Protein AF-0000000085161394 (afdb_homodimer)

Secondary structure (DSSP, 8-state):
-GGGGS-EEEEETTTTEEEEE-GGGGGS------PPP--PPPPS--TT-SSSTTPBPTTSPBPP--SS-EEEE-TT-S--TT----EEEETTTTEEEEE--EEEEEEE--S-TT--GGGS-HHHHHHHHHHHHHHHHHHHTSTT--EEEEEEEESGGGT----S-EEEEEEESS--HHHHHHHHHHHHHHHHHSS-HHHHHHHHHHHH-SSEEEE-SSEEEE--TT--STT-EEEEESS--SSGGG--HHHHHHHHHHHHHHHHHHHHHTTS---EEEEEE---S-SS--HHHHHH---EEEEE--B-SSSS-B----THHHHT--EESS-HHHHHHHHHTS-SS-HHHH--/-GGGGS-EEEEETTTTEEEEE-GGGGGS------PPP--PPPPS--TT-SSSTTPBPTTSPBPP--SS-EEEE-TT-S--TT----EEEETTTTEEEEE--EEEEEEE--S-TT--GGGS-HHHHHHHHHHHHHHHHHHHTSTT--EEEEEEEESGGGT----S-EEEEEEESS--HHHHHHHHHHHHHHHHHSS-HHHHHHHHHHHH-SSEEEE-SSEEEE--TT--STT-EEEEESS--SSGGG--HHHHHHHHHHHHHHHHHHHHHTTS---EEEEEE---S-SS--HHHHHH---EEEEE--B-SSSS-B----THHHHT--EESS-HHHHHHHHHTS-SS-HHHH--

Nearest PDB structures (foldseek):
  1hxq-assembly1_A  TM=9.752E-01  e=5.718E-47  Escherichia coli
  1hxp-assembly1_A  TM=9.698E-01  e=3.397E-47  Escherichia coli
  1guq-assembly1_B  TM=9.577E-01  e=2.574E-46  Escherichia coli
  1hxp-assembly1_B  TM=9.775E-01  e=2.320E-45  Escherichia coli
  5in3-assembly1_A  TM=9.687E-01  e=1.950E-45  Homo sapiens

Sequence (704 aa):
MHLADYPQRRFNPLAGEWVLVSPHRTKRPWQGQVEKPNLDKLPEYDETCYLCPGNERAGGVKNPAYEGVYTFPNDFAALLHDAPEESMNEGKGLFQAVTERGRCEVLCFSPRHDLTLPRMDISSIKAVIRVWQEKYITLGSDPLISYVQIFENRGSIMGCSNPHPHGQIWANEHVPDLPAKEDSRQRSYRKGHGTCLLCDYVQEELARNERIIFQNDSFAALVPFWAVWPYEVMILPKRHFASIDQMTDQEVTDFADALKRMGTRFDNLFLTSFPYSMGFHQKPTKPVEDPEADAAWHFHVHYFPPLLRSATVRKFMVGFELLAMPQRDITPESAAERLRSLSELHYMEQQSMHLADYPQRRFNPLAGEWVLVSPHRTKRPWQGQVEKPNLDKLPEYDETCYLCPGNERAGGVKNPAYEGVYTFPNDFAALLHDAPEESMNEGKGLFQAVTERGRCEVLCFSPRHDLTLPRMDISSIKAVIRVWQEKYITLGSDPLISYVQIFENRGSIMGCSNPHPHGQIWANEHVPDLPAKEDSRQRSYRKGHGTCLLCDYVQEELARNERIIFQNDSFAALVPFWAVWPYEVMILPKRHFASIDQMTDQEVTDFADALKRMGTRFDNLFLTSFPYSMGFHQKPTKPVEDPEADAAWHFHVHYFPPLLRSATVRKFMVGFELLAMPQRDITPESAAERLRSLSELHYMEQQS

Foldseek 3Di:
DCPQQAWDWDADLLQGAIAIEGQPCVPPPPVQDQDDFDLDFDAQDDQPAQPAAQHPHPLGDGHHNDAAKDKDFDSDDPAAQPDDWDWDADDPRPDTDTHKHWTKMKMQLGNTQGDELLRDDLVSLLVVLVVVLVCCVVRLPPPQFWAKKKKDWADVVSVDPGSRYMIMIITISDDDDSLVSSLVSLLVVCVVPVAAPVLVVVVVCVVVVLFWQDADPFKTKGQDQRHQAQQKIKIFTNDFWFDSNPDDPVRSSRVSVVSNQLQQLQCQLSNHNFTWMKIKRGFISPPVDDVSSGRRHGIMMIIHGFAHSHPPHGDDCDDCCVPPNGYDHHGSSRSSVSSNPTDSDHPSVVVD/DCPQQAWDWDADLLQGAIAIEGQPVVPPPQVLDQDDFDLDFDAQDDQPAQPAAQHPHPLGDGHHNDAAKDKDFDSDDPAAAPDDWDWDADDPRPDTDTHKHWTKMKMQLGNTQGDELLRDDLVSLLVVLVVVLVCCVVRLPPPQFWAKKKKDWADVVRVDPGSRYMIMIITISDDDDSLVSSLVSLLVVCVVPVAAPVLVVVVVCVVVVLFWQDDDPFKTKGQDQRHQAQQKIKIFTNDFWFDSNPDDPVRSSRVSVVSNQLQLLQCQLSNHNFTWMKIKRGFICPPVDDVSSGRRHGIMMIIHGFAHSHPPHGDDCDDCCVPPNGYDHHGSSRSSVSSNPTDSDHPSVVVD

Radius of gyration: 25.44 Å; Cα contacts (8 Å, |Δi|>4): 1576; chains: 2; bounding box: 59×71×65 Å

Solvent-accessible surface area (backbone atoms only — not comparable to full-atom values): 36480 Å² total; per-residue (Å²): 130,74,61,74,63,36,26,22,33,23,44,28,67,55,72,73,46,60,28,38,37,19,36,62,55,61,72,48,85,66,81,68,66,76,68,76,65,59,77,83,77,62,54,56,68,47,90,83,36,47,77,29,53,54,20,52,26,92,72,67,52,63,40,59,76,52,83,44,67,44,76,47,72,40,77,75,43,66,35,38,63,82,57,73,91,49,72,49,74,37,78,91,62,64,46,31,36,34,47,37,34,24,45,30,34,35,34,33,50,44,44,43,30,50,42,44,73,43,72,48,55,59,70,55,43,36,52,40,51,52,50,52,29,50,47,48,52,59,54,35,64,39,90,64,26,19,26,71,44,43,31,27,43,34,39,60,94,41,65,26,87,62,73,48,32,45,34,39,36,45,31,25,38,59,65,42,55,49,53,45,43,31,51,54,36,24,45,50,40,18,72,75,69,74,45,32,47,60,59,53,48,53,53,50,44,64,72,67,57,60,24,50,40,51,68,62,97,40,38,36,34,25,24,44,88,44,51,61,41,57,59,23,35,35,41,36,54,74,63,90,41,19,40,78,71,69,56,50,74,66,44,44,54,45,47,28,48,50,54,25,47,52,42,19,27,48,23,47,71,46,32,32,88,57,43,27,24,32,35,52,49,56,52,60,34,55,61,80,82,42,71,63,49,52,60,18,31,53,33,35,35,44,37,49,22,47,50,61,77,34,82,80,42,59,64,71,84,35,35,58,36,70,66,29,37,47,63,30,39,67,46,37,47,60,34,13,51,57,53,41,71,46,56,76,66,40,57,80,62,67,77,99,130,74,61,73,64,38,26,22,33,24,44,28,66,55,72,73,46,60,29,39,37,20,36,62,55,61,71,48,84,66,80,67,66,76,67,78,67,61,77,84,78,63,53,55,68,48,90,85,36,47,77,30,53,53,19,52,27,93,72,66,53,64,40,59,77,53,84,44,67,46,72,46,73,40,77,74,42,67,34,39,63,83,56,72,91,50,74,47,73,38,77,92,61,62,46,31,37,33,47,38,35,23,46,31,33,34,35,33,51,44,43,42,30,50,43,43,73,45,71,48,55,59,70,54,42,37,54,40,52,51,50,53,29,50,48,49,51,59,53,34,65,37,88,64,26,20,26,72,44,43,30,26,45,34,39,60,93,40,64,26,86,64,73,49,31,44,35,39,36,44,31,26,38,60,66,41,55,49,55,44,42,31,50,53,36,23,44,51,42,19,72,75,69,74,43,31,47,60,59,54,47,52,52,50,43,63,72,66,56,59,25,51,40,52,67,61,97,39,38,37,35,26,24,44,89,44,50,61,42,55,61,23,35,32,41,36,51,73,63,90,41,20,40,78,71,68,58,51,74,66,42,42,53,45,48,27,48,50,54,25,47,52,42,18,26,48,21,46,72,46,32,32,88,57,42,27,27,33,36,52,49,56,51,59,35,54,61,82,81,41,70,65,50,52,59,19,31,53,32,36,35,42,38,50,23,48,50,61,76,34,82,80,41,60,63,70,86,34,36,57,36,70,66,27,37,46,63,31,40,64,47,36,47,58,36,12,50,58,53,41,71,46,56,76,66,39,56,80,61,67,77,99

InterPro domains:
  IPR001937 Galactose-1-phosphate uridyl transferase, class I [PIRSF000808] (5-343)
  IPR001937 Galactose-1-phosphate uridyl transferase, class I [PTHR11943] (3-351)
  IPR001937 Galactose-1-phosphate uridyl transferase, class I [TIGR00209] (3-350)
  IPR001937 Galactose-1-phosphate uridyl transferase, class I [cd00608] (8-342)
  IPR005849 Galactose-1-phosphate uridyl transferase, N-terminal [PF01087] (7-176)
  IPR005850 Galactose-1-phosphate uridyl transferase, C-terminal [PF02744] (183-350)
  IPR019779 Galactose-1-phosphate uridyl transferase, class I His-active site [PS00117] (151-168)
  IPR036265 HIT-like superfamily [G3DSA:3.30.428.10] (32-175)
  IPR036265 HIT-like superfamily [G3DSA:3.30.428.10] (176-352)
  IPR036265 HIT-like superfamily [SSF54197] (3-177)
  IPR036265 HIT-like superfamily [SSF54197] (180-349)

pLDDT: mean 94.43, std 9.05, range [44.31, 98.94]

Organism: Gracilinema caldarium (strain ATCC 51460 / DSM 7334 / H1) (NCBI:txid744872)

Structure (mmCIF, N/CA/C/O backbone):
data_AF-0000000085161394-model_v1
#
loop_
_entity.id
_entity.type
_entity.pdbx_description
1 polymer 'Galactose-1-phosphate uridylyltransferase'
#
loop_
_atom_site.group_PDB
_atom_site.id
_atom_site.type_symbol
_atom_site.label_atom_id
_atom_site.label_alt_id
_atom_site.label_comp_id
_atom_site.label_asym_id
_atom_site.label_entity_id
_atom_site.label_seq_id
_atom_site.pdbx_PDB_ins_code
_atom_site.Cartn_x
_atom_site.Cartn_y
_atom_site.Cartn_z
_atom_site.occupancy
_atom_site.B_iso_or_equiv
_atom_site.auth_seq_id
_atom_site.auth_comp_id
_atom_site.auth_asym_id
_atom_site.auth_atom_id
_atom_site.pdbx_PDB_model_num
ATOM 1 N N . MET A 1 1 ? -25.781 -13.867 11.391 1 51.53 1 MET A N 1
ATOM 2 C CA . MET A 1 1 ? -24.953 -12.734 11.789 1 51.53 1 MET A CA 1
ATOM 3 C C . MET A 1 1 ? -25.047 -11.609 10.758 1 51.53 1 MET A C 1
ATOM 5 O O . MET A 1 1 ? -24.969 -11.859 9.555 1 51.53 1 MET A O 1
ATOM 9 N N . HIS A 1 2 ? -25.641 -10.43 11.18 1 75.5 2 HIS A N 1
ATOM 10 C CA . HIS A 1 2 ? -25.938 -9.258 10.367 1 75.5 2 HIS A CA 1
ATOM 11 C C . HIS A 1 2 ? -24.703 -8.406 10.133 1 75.5 2 HIS A C 1
ATOM 13 O O . HIS A 1 2 ? -24.797 -7.305 9.586 1 75.5 2 HIS A O 1
ATOM 19 N N . LEU A 1 3 ? -23.516 -9.078 10.43 1 84.5 3 LEU A N 1
ATOM 20 C CA . LEU A 1 3 ? -22.25 -8.359 10.344 1 84.5 3 LEU A CA 1
ATOM 21 C C . LEU A 1 3 ? -21.969 -7.902 8.922 1 84.5 3 LEU A C 1
ATOM 23 O O . LEU A 1 3 ? -21.344 -6.855 8.711 1 84.5 3 LEU A O 1
ATOM 27 N N . ALA A 1 4 ? -22.562 -8.602 8.055 1 81.06 4 ALA A N 1
ATOM 28 C CA . ALA A 1 4 ? -22.25 -8.367 6.645 1 81.06 4 ALA A CA 1
ATOM 29 C C . ALA A 1 4 ? -22.906 -7.082 6.141 1 81.06 4 ALA A C 1
ATOM 31 O O . ALA A 1 4 ? -22.531 -6.562 5.086 1 81.06 4 ALA A O 1
ATOM 32 N N . ASP A 1 5 ? -23.797 -6.543 6.973 1 87.44 5 ASP A N 1
ATOM 33 C CA . ASP A 1 5 ? -24.531 -5.375 6.512 1 87.44 5 ASP A CA 1
ATOM 34 C C . ASP A 1 5 ? -23.953 -4.086 7.074 1 87.44 5 ASP A C 1
ATOM 36 O O . ASP A 1 5 ? -24.328 -2.988 6.656 1 87.44 5 ASP A O 1
ATOM 40 N N . TYR A 1 6 ? -23.016 -4.262 7.98 1 93.69 6 TYR A N 1
ATOM 41 C CA . TYR A 1 6 ? -22.484 -3.102 8.688 1 93.69 6 TYR A CA 1
ATOM 42 C C . TYR A 1 6 ? -20.984 -2.988 8.492 1 93.69 6 TYR A C 1
ATOM 44 O O . TYR A 1 6 ? -20.312 -3.969 8.148 1 93.69 6 TYR A O 1
ATOM 52 N N . PRO A 1 7 ? -20.484 -1.768 8.688 1 96.38 7 PRO A N 1
ATOM 53 C CA . PRO A 1 7 ? -19.016 -1.659 8.672 1 96.38 7 PRO A CA 1
ATOM 54 C C . PRO A 1 7 ? -18.359 -2.576 9.695 1 96.38 7 PRO A C 1
ATOM 56 O O . PRO A 1 7 ? -18.828 -2.693 10.828 1 96.38 7 PRO A O 1
ATOM 59 N N . GLN A 1 8 ? -17.312 -3.205 9.289 1 97.88 8 GLN A N 1
ATOM 60 C CA . GLN A 1 8 ? -16.594 -4.16 10.133 1 97.88 8 GLN A CA 1
ATOM 61 C C . GLN A 1 8 ? -15.102 -4.184 9.797 1 97.88 8 GLN A C 1
ATOM 63 O O . GLN A 1 8 ? -14.688 -3.684 8.75 1 97.88 8 GLN A O 1
ATOM 68 N N . ARG A 1 9 ? -14.359 -4.676 10.695 1 97.88 9 ARG A N 1
ATOM 69 C CA . ARG A 1 9 ? -12.969 -4.984 10.383 1 97.88 9 ARG A CA 1
ATOM 70 C C . ARG A 1 9 ? -12.711 -6.484 10.461 1 97.88 9 ARG A C 1
ATOM 72 O O . ARG A 1 9 ? -13.234 -7.164 11.344 1 97.88 9 ARG A O 1
ATOM 79 N N . ARG A 1 10 ? -12.023 -7.004 9.492 1 98.31 10 ARG A N 1
ATOM 80 C CA . ARG A 1 10 ? -11.672 -8.422 9.406 1 98.31 10 ARG A CA 1
ATOM 81 C C . ARG A 1 10 ? -10.172 -8.625 9.555 1 98.31 10 ARG A C 1
ATOM 83 O O . ARG A 1 10 ? -9.375 -7.828 9.055 1 98.31 10 ARG A O 1
ATOM 90 N N . PHE A 1 11 ? -9.812 -9.711 10.242 1 98.5 11 PHE A N 1
ATOM 91 C CA . PHE A 1 11 ? -8.414 -9.953 10.586 1 98.5 11 PHE A CA 1
ATOM 92 C C . PHE A 1 11 ? -7.758 -10.875 9.562 1 98.5 11 PHE A C 1
ATOM 94 O O . PHE A 1 11 ? -8.328 -11.898 9.188 1 98.5 11 PHE A O 1
ATOM 101 N N . ASN A 1 12 ? -6.617 -10.484 9.039 1 98.56 12 ASN A N 1
ATOM 102 C CA . ASN A 1 12 ? -5.734 -11.297 8.211 1 98.56 12 ASN A CA 1
ATOM 103 C C . ASN A 1 12 ? -4.746 -12.094 9.055 1 98.56 12 ASN A C 1
ATOM 105 O O . ASN A 1 12 ? -3.723 -11.555 9.492 1 98.56 12 ASN A O 1
ATOM 109 N N . PRO A 1 13 ? -4.93 -13.32 9.258 1 98.25 13 PRO A N 1
ATOM 110 C CA . PRO A 1 13 ? -4.031 -14.102 10.117 1 98.25 13 PRO A CA 1
ATOM 111 C C . PRO A 1 13 ? -2.656 -14.32 9.492 1 98.25 13 PRO A C 1
ATOM 113 O O . PRO A 1 13 ? -1.704 -14.68 10.188 1 98.25 13 PRO A O 1
ATOM 116 N N . LEU A 1 14 ? -2.547 -14.164 8.203 1 97.56 14 LEU A N 1
ATOM 117 C CA . LEU A 1 14 ? -1.293 -14.383 7.488 1 97.56 14 LEU A CA 1
ATOM 118 C C . LEU A 1 14 ? -0.332 -13.219 7.707 1 97.56 14 LEU A C 1
ATOM 120 O O . LEU A 1 14 ? 0.879 -13.422 7.824 1 97.56 14 LEU A O 1
ATOM 124 N N . ALA A 1 15 ? -0.889 -11.977 7.742 1 96.38 15 ALA A N 1
ATOM 125 C CA . ALA A 1 15 ? -0.045 -10.789 7.84 1 96.38 15 ALA A CA 1
ATOM 126 C C . ALA A 1 15 ? -0.193 -10.125 9.203 1 96.38 15 ALA A C 1
ATOM 128 O O . ALA A 1 15 ? 0.622 -9.273 9.578 1 96.38 15 ALA A O 1
ATOM 129 N N . GLY A 1 16 ? -1.213 -10.484 9.961 1 96.75 16 GLY A N 1
ATOM 130 C CA . GLY A 1 16 ? -1.441 -9.898 11.273 1 96.75 16 GLY A CA 1
ATOM 131 C C . GLY A 1 16 ? -1.979 -8.477 11.203 1 96.75 16 GLY A C 1
ATOM 132 O O . GLY A 1 16 ? -1.582 -7.621 11.992 1 96.75 16 GLY A O 1
ATOM 133 N N . GLU A 1 17 ? -2.84 -8.234 10.242 1 97.38 17 GLU A N 1
ATOM 134 C CA . GLU A 1 17 ? -3.381 -6.898 10.031 1 97.38 17 GLU A CA 1
ATOM 135 C C . GLU A 1 17 ? -4.898 -6.938 9.859 1 97.38 17 GLU A C 1
ATOM 137 O O . GLU A 1 17 ? -5.461 -7.969 9.492 1 97.38 17 GLU A O 1
ATOM 142 N N . TRP A 1 18 ? -5.547 -5.816 10.125 1 98.31 18 TRP A N 1
ATOM 143 C CA . TRP A 1 18 ? -6.992 -5.703 9.961 1 98.31 18 TRP A CA 1
ATOM 144 C C . TRP A 1 18 ? -7.34 -4.965 8.672 1 98.31 18 TRP A C 1
ATOM 146 O O . TRP A 1 18 ? -6.547 -4.156 8.188 1 98.31 18 TRP A O 1
ATOM 156 N N . VAL A 1 19 ? -8.508 -5.273 8.156 1 98.25 19 VAL A N 1
ATOM 157 C CA . VAL A 1 19 ? -9.039 -4.594 6.984 1 98.25 19 VAL A CA 1
ATOM 158 C C . VAL A 1 19 ? -10.438 -4.062 7.285 1 98.25 19 VAL A C 1
ATOM 160 O O . VAL A 1 19 ? -11.305 -4.805 7.758 1 98.25 19 VAL A O 1
ATOM 163 N N . LEU A 1 20 ? -10.672 -2.77 7.047 1 98.38 20 LEU A N 1
ATOM 164 C CA . LEU A 1 20 ? -12.008 -2.186 7.195 1 98.38 20 LEU A CA 1
ATOM 165 C C . LEU A 1 20 ? -12.883 -2.521 5.992 1 98.38 20 LEU A C 1
ATOM 167 O O . LEU A 1 20 ? -12.484 -2.287 4.848 1 98.38 20 LEU A O 1
ATOM 171 N N . VAL A 1 21 ? -14 -3.105 6.227 1 97.12 21 VAL A N 1
ATOM 172 C CA . VAL A 1 21 ? -14.977 -3.445 5.199 1 97.12 21 VAL A CA 1
ATOM 173 C C . VAL A 1 21 ? -16.266 -2.646 5.426 1 97.12 21 VAL A C 1
ATOM 175 O O . VAL A 1 21 ? -16.875 -2.74 6.488 1 97.12 21 VAL A O 1
ATOM 178 N N . SER A 1 22 ? -16.656 -1.865 4.438 1 95.5 22 SER A N 1
ATOM 179 C CA . SER A 1 22 ? -17.844 -1.025 4.543 1 95.5 22 SER A CA 1
ATOM 180 C C . SER A 1 22 ? -18.859 -1.359 3.453 1 95.5 22 SER A C 1
ATOM 182 O O . SER A 1 22 ? -19.062 -0.577 2.52 1 95.5 22 SER A O 1
ATOM 184 N N . PRO A 1 23 ? -19.609 -2.373 3.605 1 91.12 23 PRO A N 1
ATOM 185 C CA . PRO A 1 23 ? -20.453 -2.893 2.527 1 91.12 23 PRO A CA 1
ATOM 186 C C . PRO A 1 23 ? -21.625 -1.972 2.203 1 91.12 23 PRO A C 1
ATOM 188 O O . PRO A 1 23 ? -22.156 -2.008 1.09 1 91.12 23 PRO A O 1
ATOM 191 N N . HIS A 1 24 ? -22.062 -1.181 3.1 1 87.38 24 HIS A N 1
ATOM 192 C CA . HIS A 1 24 ? -23.219 -0.305 2.902 1 87.38 24 HIS A CA 1
ATOM 193 C C . HIS A 1 24 ? -22.906 0.782 1.877 1 87.38 24 HIS A C 1
ATOM 195 O O . HIS A 1 24 ? -23.812 1.436 1.366 1 87.38 24 HIS A O 1
ATOM 201 N N . ARG A 1 25 ? -21.719 1.014 1.592 1 83.31 25 ARG A N 1
ATOM 202 C CA . ARG A 1 25 ? -21.328 2.045 0.641 1 83.31 25 ARG A CA 1
ATOM 203 C C . ARG A 1 25 ? -21.578 1.597 -0.794 1 83.31 25 ARG A C 1
ATOM 205 O O . ARG A 1 25 ? -21.562 2.414 -1.716 1 83.31 25 ARG A O 1
ATOM 212 N N . THR A 1 26 ? -21.656 0.352 -1.079 1 71.81 26 THR A N 1
ATOM 213 C CA . THR A 1 26 ? -21.875 -0.156 -2.428 1 71.81 26 THR A CA 1
ATOM 214 C C . THR A 1 26 ? -23.297 0.141 -2.895 1 71.81 26 THR A C 1
ATOM 216 O O . THR A 1 26 ? -23.609 -0.031 -4.07 1 71.81 26 THR A O 1
ATOM 219 N N . LYS A 1 27 ? -24.047 0.518 -2.002 1 60 27 LYS A N 1
ATOM 220 C CA . LYS A 1 27 ? -25.422 0.892 -2.359 1 60 27 LYS A CA 1
ATOM 221 C C . LYS A 1 27 ? -25.453 2.248 -3.059 1 60 27 LYS A C 1
ATOM 223 O O . LYS A 1 27 ? -26.516 2.713 -3.469 1 60 27 LYS A O 1
ATOM 228 N N . ARG A 1 28 ? -24.234 2.746 -3.213 1 55.56 28 ARG A N 1
ATOM 229 C CA . ARG A 1 28 ? -24.125 3.949 -4.027 1 55.56 28 ARG A CA 1
ATOM 230 C C . ARG A 1 28 ? -24.5 3.666 -5.48 1 55.56 28 ARG A C 1
ATOM 232 O O . ARG A 1 28 ? -24.188 2.592 -6.004 1 55.56 28 ARG A O 1
ATOM 239 N N . PRO A 1 29 ? -25.469 4.453 -6.059 1 48.53 29 PRO A N 1
ATOM 240 C CA . PRO A 1 29 ? -25.938 4.184 -7.418 1 48.53 29 PRO A CA 1
ATOM 241 C C . PRO A 1 29 ? -24.781 3.953 -8.398 1 48.53 29 PRO A C 1
ATOM 243 O O . PRO A 1 29 ? -23.844 4.746 -8.453 1 48.53 29 PRO A O 1
ATOM 246 N N . TRP A 1 30 ? -24.391 2.754 -8.516 1 49.25 30 TRP A N 1
ATOM 247 C CA . TRP A 1 30 ? -23.453 2.477 -9.594 1 49.25 30 TRP A CA 1
ATOM 248 C C . TRP A 1 30 ? -24.109 2.623 -10.953 1 49.25 30 TRP A C 1
ATOM 250 O O . TRP A 1 30 ? -25.234 2.152 -11.164 1 49.25 30 TRP A O 1
ATOM 260 N N . GLN A 1 31 ? -23.797 3.643 -11.555 1 45.03 31 GLN A N 1
ATOM 261 C CA . GLN A 1 31 ? -24.484 3.801 -12.836 1 45.03 31 GLN A CA 1
ATOM 262 C C . GLN A 1 31 ? -24.172 2.635 -13.773 1 45.03 31 GLN A C 1
ATOM 264 O O . GLN A 1 31 ? -24.75 2.533 -14.859 1 45.03 31 GLN A O 1
ATOM 269 N N . GLY A 1 32 ? -23.578 1.565 -13.25 1 44.94 32 GLY A N 1
ATOM 270 C CA . GLY A 1 32 ? -23.516 0.328 -14.016 1 44.94 32 GLY A CA 1
ATOM 271 C C . GLY A 1 32 ? -22.969 0.517 -15.414 1 44.94 32 GLY A C 1
ATOM 272 O O . GLY A 1 32 ? -23.422 -0.15 -16.359 1 44.94 32 GLY A O 1
ATOM 273 N N . GLN A 1 33 ? -22.188 1.449 -15.641 1 47.78 33 GLN A N 1
ATOM 274 C CA . GLN A 1 33 ? -21.797 1.559 -17.047 1 47.78 33 GLN A CA 1
ATOM 275 C C . GLN A 1 33 ? -20.922 0.383 -17.453 1 47.78 33 GLN A C 1
ATOM 277 O O . GLN A 1 33 ? -19.953 0.053 -16.766 1 47.78 33 GLN A O 1
ATOM 282 N N . VAL A 1 34 ? -21.578 -0.521 -18.156 1 59 34 VAL A N 1
ATOM 283 C CA . VAL A 1 34 ? -20.859 -1.598 -18.828 1 59 34 VAL A CA 1
ATOM 284 C C . VAL A 1 34 ? -20.125 -1.046 -20.047 1 59 34 VAL A C 1
ATOM 286 O O . VAL A 1 34 ? -20.766 -0.501 -20.969 1 59 34 VAL A O 1
ATOM 289 N N . GLU A 1 35 ? -18.797 -0.896 -19.875 1 70 35 GLU A N 1
ATOM 290 C CA . GLU A 1 35 ? -18 -0.455 -21.016 1 70 35 GLU A CA 1
ATOM 291 C C . GLU A 1 35 ? -17.984 -1.506 -22.125 1 70 35 GLU A C 1
ATOM 293 O O . GLU A 1 35 ? -18.219 -2.689 -21.859 1 70 35 GLU A O 1
ATOM 298 N N . LYS A 1 36 ? -17.859 -1.006 -23.359 1 72.31 36 LYS A N 1
ATOM 299 C CA . LYS A 1 36 ? -17.719 -1.903 -24.5 1 72.31 36 LYS A CA 1
ATOM 300 C C . LYS A 1 36 ? -16.453 -2.762 -24.375 1 72.31 36 LYS A C 1
ATOM 302 O O . LYS A 1 36 ? -15.43 -2.293 -23.875 1 72.31 36 LYS A O 1
ATOM 307 N N . PRO A 1 37 ? -16.594 -4.066 -24.766 1 78.25 37 PRO A N 1
ATOM 308 C CA . PRO A 1 37 ? -15.414 -4.938 -24.719 1 78.25 37 PRO A CA 1
ATOM 309 C C . PRO A 1 37 ? -14.219 -4.363 -25.469 1 78.25 37 PRO A C 1
ATOM 311 O O . PRO A 1 37 ? -14.391 -3.748 -26.531 1 78.25 37 PRO A O 1
ATOM 314 N N . ASN A 1 38 ? -13.055 -4.449 -24.891 1 84.19 38 ASN A N 1
ATOM 315 C CA . ASN A 1 38 ? -11.812 -4.113 -25.578 1 84.19 38 ASN A CA 1
ATOM 316 C C . ASN A 1 38 ? -11.336 -5.254 -26.469 1 84.19 38 ASN A C 1
ATOM 318 O O . ASN A 1 38 ? -10.844 -6.27 -25.984 1 84.19 38 ASN A O 1
ATOM 322 N N . LEU A 1 39 ? -11.484 -5.109 -27.781 1 79 39 LEU A N 1
ATOM 323 C CA . LEU A 1 39 ? -11.18 -6.184 -28.719 1 79 39 LEU A CA 1
ATOM 324 C C . LEU A 1 39 ? -9.883 -5.883 -29.469 1 79 39 LEU A C 1
ATOM 326 O O . LEU A 1 39 ? -9.602 -6.504 -30.5 1 79 39 LEU A O 1
ATOM 330 N N . ASP A 1 40 ? -9.195 -4.848 -28.953 1 78.31 40 ASP A N 1
ATOM 331 C CA . ASP A 1 40 ? -7.941 -4.508 -29.609 1 78.31 40 ASP A CA 1
ATOM 332 C C . ASP A 1 40 ? -6.984 -5.699 -29.609 1 78.31 40 ASP A C 1
ATOM 334 O O . ASP A 1 40 ? -6.797 -6.352 -28.578 1 78.31 40 ASP A O 1
ATOM 338 N N . LYS A 1 41 ? -6.52 -5.988 -30.891 1 85.44 41 LYS A N 1
ATOM 339 C CA . LYS A 1 41 ? -5.605 -7.117 -31.047 1 85.44 41 LYS A CA 1
ATOM 340 C C . LYS A 1 41 ? -4.168 -6.637 -31.203 1 85.44 41 LYS A C 1
ATOM 342 O O . LYS A 1 41 ? -3.895 -5.727 -32 1 85.44 41 LYS A O 1
ATOM 347 N N . LEU A 1 42 ? -3.326 -7.211 -30.469 1 90.69 42 LEU A N 1
ATOM 348 C CA . LEU A 1 42 ? -1.892 -6.984 -30.609 1 90.69 42 LEU A CA 1
ATOM 349 C C . LEU A 1 42 ? -1.288 -7.91 -31.656 1 90.69 42 LEU A C 1
ATOM 351 O O . LEU A 1 42 ? -1.82 -8.992 -31.906 1 90.69 42 LEU A O 1
ATOM 355 N N . PRO A 1 43 ? -0.246 -7.426 -32.312 1 95.31 43 PRO A N 1
ATOM 356 C CA . PRO A 1 43 ? 0.422 -8.328 -33.25 1 95.31 43 PRO A CA 1
ATOM 357 C C . PRO A 1 43 ? 1.139 -9.484 -32.562 1 95.31 43 PRO A C 1
ATOM 359 O O . PRO A 1 43 ? 1.51 -9.367 -31.391 1 95.31 43 PRO A O 1
ATOM 362 N N . GLU A 1 44 ? 1.312 -10.531 -33.312 1 96.62 44 GLU A N 1
ATOM 363 C CA . GLU A 1 44 ? 2.035 -11.672 -32.781 1 96.62 44 GLU A CA 1
ATOM 364 C C . GLU A 1 44 ? 3.498 -11.32 -32.5 1 96.62 44 GLU A C 1
ATOM 366 O O . GLU A 1 44 ? 4.121 -11.891 -31.609 1 96.62 44 GLU A O 1
ATOM 371 N N . TYR A 1 45 ? 4.004 -10.516 -33.375 1 97.38 45 TYR A N 1
ATOM 372 C CA . TYR A 1 45 ? 5.367 -10.008 -33.281 1 97.38 45 TYR A CA 1
ATOM 373 C C . TYR A 1 45 ? 5.398 -8.492 -33.469 1 97.38 45 TYR A C 1
ATOM 375 O O . TYR A 1 45 ? 4.715 -7.961 -34.344 1 97.38 45 TYR A O 1
ATOM 383 N N . ASP A 1 46 ? 6.102 -7.758 -32.625 1 97 46 ASP A N 1
ATOM 384 C CA . ASP A 1 46 ? 6.293 -6.312 -32.719 1 97 46 ASP A CA 1
ATOM 385 C C . ASP A 1 46 ? 7.777 -5.961 -32.781 1 97 46 ASP A C 1
ATOM 387 O O . ASP A 1 46 ? 8.484 -6.102 -31.766 1 97 46 ASP A O 1
ATOM 391 N N . GLU A 1 47 ? 8.242 -5.395 -33.812 1 95.88 47 GLU A N 1
ATOM 392 C CA . GLU A 1 47 ? 9.656 -5.113 -34.031 1 95.88 47 GLU A CA 1
ATOM 393 C C . GLU A 1 47 ? 10.164 -4.059 -33.031 1 95.88 47 GLU A C 1
ATOM 395 O O . GLU A 1 47 ? 11.367 -3.939 -32.812 1 95.88 47 GLU A O 1
ATOM 400 N N . THR A 1 48 ? 9.297 -3.326 -32.438 1 94.25 48 THR A N 1
ATOM 401 C CA . THR A 1 48 ? 9.695 -2.252 -31.547 1 94.25 48 THR A CA 1
ATOM 402 C C . THR A 1 48 ? 9.656 -2.725 -30.094 1 94.25 48 THR A C 1
ATOM 404 O O . THR A 1 48 ? 10.055 -1.994 -29.188 1 94.25 48 THR A O 1
ATOM 407 N N . CYS A 1 49 ? 9.18 -3.928 -29.938 1 96 49 CYS A N 1
ATOM 408 C CA . CYS A 1 49 ? 9.078 -4.48 -28.594 1 96 49 CYS A CA 1
ATOM 409 C C . CYS A 1 49 ? 10.445 -4.906 -28.062 1 96 49 CYS A C 1
ATOM 411 O O . CYS A 1 49 ? 11.156 -5.664 -28.719 1 96 49 CYS A O 1
ATOM 413 N N . TYR A 1 50 ? 10.758 -4.559 -26.875 1 95.25 50 TYR A N 1
ATOM 414 C CA . TYR A 1 50 ? 12.062 -4.871 -26.297 1 95.25 50 TYR A CA 1
ATOM 415 C C . TYR A 1 50 ? 12.164 -6.355 -25.969 1 95.25 50 TYR A C 1
ATOM 417 O O . TYR A 1 50 ? 13.266 -6.871 -25.734 1 95.25 50 TYR A O 1
ATOM 425 N N . LEU A 1 51 ? 11.031 -7.078 -25.938 1 96.88 51 LEU A N 1
ATOM 426 C CA . LEU A 1 51 ? 11.062 -8.43 -25.391 1 96.88 51 LEU A CA 1
ATOM 427 C C . LEU A 1 51 ? 10.836 -9.461 -26.484 1 96.88 51 LEU A C 1
ATOM 429 O O . LEU A 1 51 ? 11.078 -10.656 -26.281 1 96.88 51 LEU A O 1
ATOM 433 N N . CYS A 1 52 ? 10.367 -9.047 -27.656 1 97.94 52 CYS A N 1
ATOM 434 C CA . CYS A 1 52 ? 10.156 -9.984 -28.75 1 97.94 52 CYS A CA 1
ATOM 435 C C . CYS A 1 52 ? 11.469 -10.641 -29.172 1 97.94 52 CYS A C 1
ATOM 437 O O . CYS A 1 52 ? 12.531 -10.023 -29.078 1 97.94 52 CYS A O 1
ATOM 439 N N . PRO A 1 53 ? 11.336 -11.875 -29.688 1 98.12 53 PRO A N 1
ATOM 440 C CA . PRO A 1 53 ? 12.531 -12.594 -30.109 1 98.12 53 PRO A CA 1
ATOM 441 C C . PRO A 1 53 ? 13.328 -11.836 -31.172 1 98.12 53 PRO A C 1
ATOM 443 O O . PRO A 1 53 ? 12.742 -11.32 -32.125 1 98.12 53 PRO A O 1
ATOM 446 N N . GLY A 1 54 ? 14.672 -11.797 -30.922 1 97.88 54 GLY A N 1
ATOM 447 C CA . GLY A 1 54 ? 15.555 -11.203 -31.922 1 97.88 54 GLY A CA 1
ATOM 448 C C . GLY A 1 54 ? 15.695 -9.695 -31.766 1 97.88 54 GLY A C 1
ATOM 449 O O . GLY A 1 54 ? 16.578 -9.086 -32.375 1 97.88 54 GLY A O 1
ATOM 450 N N . ASN A 1 55 ? 14.805 -9.055 -31 1 97.44 55 ASN A N 1
ATOM 451 C CA . ASN A 1 55 ? 14.836 -7.602 -30.828 1 97.44 55 ASN A CA 1
ATOM 452 C C . ASN A 1 55 ? 15.914 -7.168 -29.844 1 97.44 55 ASN A C 1
ATOM 454 O O . ASN A 1 55 ? 16.453 -7.992 -29.109 1 97.44 55 ASN A O 1
ATOM 458 N N . GLU A 1 56 ? 16.266 -5.91 -29.906 1 96.19 56 GLU A N 1
ATOM 459 C CA . GLU A 1 56 ? 17.172 -5.309 -28.938 1 96.19 56 GLU A CA 1
ATOM 460 C C . GLU A 1 56 ? 16.422 -4.84 -27.688 1 96.19 56 GLU A C 1
ATOM 462 O O . GLU A 1 56 ? 15.406 -4.16 -27.797 1 96.19 56 GLU A O 1
ATOM 467 N N . ARG A 1 57 ? 16.984 -5.199 -26.594 1 93.88 57 ARG A N 1
ATOM 468 C CA . ARG A 1 57 ? 16.359 -4.812 -25.328 1 93.88 57 ARG A CA 1
ATOM 469 C C . ARG A 1 57 ? 16.703 -3.373 -24.969 1 93.88 57 ARG A C 1
ATOM 471 O O . ARG A 1 57 ? 17.562 -2.756 -25.609 1 93.88 57 ARG A O 1
ATOM 478 N N . ALA A 1 58 ? 16.047 -2.834 -23.969 1 84.88 58 ALA A N 1
ATOM 479 C CA . ALA A 1 58 ? 16.25 -1.455 -23.531 1 84.88 58 ALA A CA 1
ATOM 480 C C . ALA A 1 58 ? 17.688 -1.221 -23.109 1 84.88 58 ALA A C 1
ATOM 482 O O . ALA A 1 58 ? 18.234 -0.125 -23.297 1 84.88 58 ALA A O 1
ATOM 483 N N . GLY A 1 59 ? 18.328 -2.252 -22.578 1 85.88 59 GLY A N 1
ATOM 484 C CA . GLY A 1 59 ? 19.703 -2.139 -22.141 1 85.88 59 GLY A CA 1
ATOM 485 C C . GLY A 1 59 ? 20.719 -2.314 -23.25 1 85.88 59 GLY A C 1
ATOM 486 O O . GLY A 1 59 ? 21.922 -2.232 -23.031 1 85.88 59 GLY A O 1
ATOM 487 N N . GLY A 1 60 ? 20.266 -2.605 -24.391 1 89.94 60 GLY A N 1
ATOM 488 C CA . GLY A 1 60 ? 21.156 -2.656 -25.531 1 89.94 60 GLY A CA 1
ATOM 489 C C . GLY A 1 60 ? 21.5 -4.07 -25.953 1 89.94 60 GLY A C 1
ATOM 490 O O . GLY A 1 60 ? 22.156 -4.277 -26.984 1 89.94 60 GLY A O 1
ATOM 491 N N . VAL A 1 61 ? 21.141 -5.082 -25.219 1 94.44 61 VAL A N 1
ATOM 492 C CA . VAL A 1 61 ? 21.453 -6.473 -25.531 1 94.44 61 VAL A CA 1
ATOM 493 C C . VAL A 1 61 ? 20.406 -7.031 -26.484 1 94.44 61 VAL A C 1
ATOM 495 O O . VAL A 1 61 ? 19.203 -6.844 -26.281 1 94.44 61 VAL A O 1
ATOM 498 N N . LYS A 1 62 ? 20.812 -7.727 -27.469 1 96.94 62 LYS A N 1
ATOM 499 C CA . LYS A 1 62 ? 19.891 -8.336 -28.438 1 96.94 62 LYS A CA 1
ATOM 500 C C . LYS A 1 62 ? 19.375 -9.672 -27.922 1 96.94 62 LYS A C 1
ATOM 502 O O . LYS A 1 62 ? 20.156 -10.539 -27.516 1 96.94 62 LYS A O 1
ATOM 507 N N . ASN A 1 63 ? 18.109 -9.836 -27.922 1 97.62 63 ASN A N 1
ATOM 508 C CA . ASN A 1 63 ? 17.516 -11.117 -27.562 1 97.62 63 ASN A CA 1
ATOM 509 C C . ASN A 1 63 ? 17.797 -12.18 -28.625 1 97.62 63 ASN A C 1
ATOM 511 O O . ASN A 1 63 ? 17.812 -11.883 -29.812 1 97.62 63 ASN A O 1
ATOM 515 N N . PRO A 1 64 ? 18 -13.406 -28.203 1 98.12 64 PRO A N 1
ATOM 516 C CA . PRO A 1 64 ? 18.031 -14.469 -29.203 1 98.12 64 PRO A CA 1
ATOM 517 C C . PRO A 1 64 ? 16.672 -14.719 -29.844 1 98.12 64 PRO A C 1
ATOM 519 O O . PRO A 1 64 ? 15.648 -14.219 -29.344 1 98.12 64 PRO A O 1
ATOM 522 N N . ALA A 1 65 ? 16.703 -15.492 -30.938 1 97.94 65 ALA A N 1
ATOM 523 C CA . ALA A 1 65 ? 15.445 -15.93 -31.516 1 97.94 65 ALA A CA 1
ATOM 524 C C . ALA A 1 65 ? 14.828 -17.062 -30.703 1 97.94 65 ALA A C 1
ATOM 526 O O . ALA A 1 65 ? 14.664 -18.172 -31.219 1 97.94 65 ALA A O 1
ATOM 527 N N . TYR A 1 66 ? 14.43 -16.75 -29.516 1 98.06 66 TYR A N 1
ATOM 528 C CA . TYR A 1 66 ? 13.953 -17.797 -28.625 1 98.06 66 TYR A CA 1
ATOM 529 C C . TYR A 1 66 ? 12.586 -18.312 -29.062 1 98.06 66 TYR A C 1
ATOM 531 O O . TYR A 1 66 ? 11.789 -17.562 -29.641 1 98.06 66 TYR A O 1
ATOM 539 N N . GLU A 1 67 ? 12.234 -19.609 -28.812 1 96.81 67 GLU A N 1
ATOM 540 C CA . GLU A 1 67 ? 11.016 -20.25 -29.297 1 96.81 67 GLU A CA 1
ATOM 541 C C . GLU A 1 67 ? 10.102 -20.625 -28.125 1 96.81 67 GLU A C 1
ATOM 543 O O . GLU A 1 67 ? 8.961 -21.031 -28.344 1 96.81 67 GLU A O 1
ATOM 548 N N . GLY A 1 68 ? 10.516 -20.484 -26.969 1 96.81 68 GLY A N 1
ATOM 549 C CA . GLY A 1 68 ? 9.773 -20.781 -25.766 1 96.81 68 GLY A CA 1
ATOM 550 C C . GLY A 1 68 ? 9.992 -19.766 -24.656 1 96.81 68 GLY A C 1
ATOM 551 O O . GLY A 1 68 ? 10.102 -18.578 -24.922 1 96.81 68 GLY A O 1
ATOM 552 N N . VAL A 1 69 ? 9.961 -20.266 -23.484 1 98.31 69 VAL A N 1
ATOM 553 C CA . VAL A 1 69 ? 10.219 -19.375 -22.344 1 98.31 69 VAL A CA 1
ATOM 554 C C . VAL A 1 69 ? 11.672 -18.891 -22.391 1 98.31 69 VAL A C 1
ATOM 556 O O . VAL A 1 69 ? 12.578 -19.672 -22.688 1 98.31 69 VAL A O 1
ATOM 559 N N . TYR A 1 70 ? 11.859 -17.594 -22.141 1 98.31 70 TYR A N 1
ATOM 560 C CA . TYR A 1 70 ? 13.188 -17 -22.188 1 98.31 70 TYR A CA 1
ATOM 561 C C . TYR A 1 70 ? 13.461 -16.141 -20.969 1 98.31 70 TYR A C 1
ATOM 563 O O . TYR A 1 70 ? 12.641 -15.305 -20.594 1 98.31 70 TYR A O 1
ATOM 571 N N . THR A 1 71 ? 14.57 -16.406 -20.297 1 98.19 71 THR A N 1
ATOM 572 C CA . THR A 1 71 ? 14.953 -15.648 -19.109 1 98.19 71 THR A CA 1
ATOM 573 C C . THR A 1 71 ? 16.266 -14.898 -19.344 1 98.19 71 THR A C 1
ATOM 575 O O . THR A 1 71 ? 17.109 -15.352 -20.125 1 98.19 71 THR A O 1
ATOM 578 N N . PHE A 1 72 ? 16.438 -13.75 -18.75 1 97.69 72 PHE A N 1
ATOM 579 C CA . PHE A 1 72 ? 17.672 -12.977 -18.812 1 97.69 72 PHE A CA 1
ATOM 580 C C . PHE A 1 72 ? 17.797 -12.062 -17.594 1 97.69 72 PHE A C 1
ATOM 582 O O . PHE A 1 72 ? 16.797 -11.75 -16.938 1 97.69 72 PHE A O 1
ATOM 589 N N . PRO A 1 73 ? 19.016 -11.68 -17.234 1 96.5 73 PRO A N 1
ATOM 590 C CA . PRO A 1 73 ? 19.188 -10.703 -16.156 1 96.5 73 PRO A CA 1
ATOM 591 C C . PRO A 1 73 ? 18.531 -9.352 -16.469 1 96.5 73 PRO A C 1
ATOM 593 O O . PRO A 1 73 ? 18.594 -8.891 -17.609 1 96.5 73 PRO A O 1
ATOM 596 N N . ASN A 1 74 ? 17.844 -8.797 -15.531 1 94.62 74 ASN A N 1
ATOM 597 C CA . ASN A 1 74 ? 17.219 -7.496 -15.711 1 94.62 74 ASN A CA 1
ATOM 598 C C . ASN A 1 74 ? 18.234 -6.43 -16.094 1 94.62 74 ASN A C 1
ATOM 600 O O . ASN A 1 74 ? 19.266 -6.281 -15.422 1 94.62 74 ASN A O 1
ATOM 604 N N . ASP A 1 75 ? 17.953 -5.664 -17.078 1 90.88 75 ASP A N 1
ATOM 605 C CA . ASP A 1 75 ? 18.859 -4.645 -17.594 1 90.88 75 ASP A CA 1
ATOM 606 C C . ASP A 1 75 ? 19.016 -3.504 -16.594 1 90.88 75 ASP A C 1
ATOM 608 O O . ASP A 1 75 ? 20.047 -2.818 -16.578 1 90.88 75 ASP A O 1
ATOM 612 N N . PHE A 1 76 ? 18.094 -3.312 -15.758 1 88.19 76 PHE A N 1
ATOM 613 C CA . PHE A 1 76 ? 18.078 -2.268 -14.742 1 88.19 76 PHE A CA 1
ATOM 614 C C . PHE A 1 76 ? 17.703 -2.844 -13.383 1 88.19 76 PHE A C 1
ATOM 616 O O . PHE A 1 76 ? 16.75 -2.377 -12.742 1 88.19 76 PHE A O 1
ATOM 623 N N . ALA A 1 77 ? 18.5 -3.674 -12.977 1 93.31 77 ALA A N 1
ATOM 624 C CA . ALA A 1 77 ? 18.203 -4.461 -11.781 1 93.31 77 ALA A CA 1
ATOM 625 C C . ALA A 1 77 ? 18.203 -3.58 -10.531 1 93.31 77 ALA A C 1
ATOM 627 O O . ALA A 1 77 ? 19.078 -2.717 -10.375 1 93.31 77 ALA A O 1
ATOM 628 N N . ALA A 1 78 ? 17.297 -3.811 -9.664 1 94.81 78 ALA A N 1
ATOM 629 C CA . ALA A 1 78 ? 17.203 -3.096 -8.398 1 94.81 78 ALA A CA 1
ATOM 630 C C . ALA A 1 78 ? 18.25 -3.602 -7.41 1 94.81 78 ALA A C 1
ATOM 632 O O . ALA A 1 78 ? 18.594 -2.916 -6.441 1 94.81 78 ALA A O 1
ATOM 633 N N . LEU A 1 79 ? 18.734 -4.781 -7.602 1 97.31 79 LEU A N 1
ATOM 634 C CA . LEU A 1 79 ? 19.719 -5.426 -6.734 1 97.31 79 LEU A CA 1
ATOM 635 C C . LEU A 1 79 ? 21.016 -5.684 -7.488 1 97.31 79 LEU A C 1
ATOM 637 O O . LEU A 1 79 ? 21 -5.965 -8.688 1 97.31 79 LEU A O 1
ATOM 641 N N . LEU A 1 80 ? 22.078 -5.574 -6.75 1 95.56 80 LEU A N 1
ATOM 642 C CA . LEU A 1 80 ? 23.406 -5.875 -7.281 1 95.56 80 LEU A CA 1
ATOM 643 C C . LEU A 1 80 ? 24.078 -6.973 -6.465 1 95.56 80 LEU A C 1
ATOM 645 O O . LEU A 1 80 ? 24.344 -6.789 -5.273 1 95.56 80 LEU A O 1
ATOM 649 N N . HIS A 1 81 ? 24.391 -8.008 -7.152 1 96.06 81 HIS A N 1
ATOM 650 C CA . HIS A 1 81 ? 24.938 -9.195 -6.492 1 96.06 81 HIS A CA 1
ATOM 651 C C . HIS A 1 81 ? 26.328 -8.938 -5.934 1 96.06 81 HIS A C 1
ATOM 653 O O . HIS A 1 81 ? 26.688 -9.461 -4.879 1 96.06 81 HIS A O 1
ATOM 659 N N . ASP A 1 82 ? 27.141 -8.086 -6.562 1 94.69 82 ASP A N 1
ATOM 660 C CA . ASP A 1 82 ? 28.547 -7.891 -6.211 1 94.69 82 ASP A CA 1
ATOM 661 C C . ASP A 1 82 ? 28.734 -6.637 -5.359 1 94.69 82 ASP A C 1
ATOM 663 O O . ASP A 1 82 ? 29.859 -6.18 -5.152 1 94.69 82 ASP A O 1
ATOM 667 N N . ALA A 1 83 ? 27.656 -6.055 -4.891 1 94.56 83 ALA A N 1
ATOM 668 C CA . ALA A 1 83 ? 27.766 -4.895 -4.012 1 94.56 83 ALA A CA 1
ATOM 669 C C . ALA A 1 83 ? 28.516 -5.254 -2.727 1 94.56 83 ALA A C 1
ATOM 671 O O . ALA A 1 83 ? 28.5 -6.414 -2.305 1 94.56 83 ALA A O 1
ATOM 672 N N . PRO A 1 84 ? 29.219 -4.289 -2.131 1 95.19 84 PRO A N 1
ATOM 673 C CA . PRO A 1 84 ? 29.891 -4.586 -0.861 1 95.19 84 PRO A CA 1
ATOM 674 C C . PRO A 1 84 ? 28.906 -4.801 0.288 1 95.19 84 PRO A C 1
ATOM 676 O O . PRO A 1 84 ? 27.75 -4.383 0.201 1 95.19 84 PRO A O 1
ATOM 679 N N . GLU A 1 85 ? 29.375 -5.484 1.299 1 94.69 85 GLU A N 1
ATOM 680 C CA . GLU A 1 85 ? 28.609 -5.629 2.533 1 94.69 85 GLU A CA 1
ATOM 681 C C . GLU A 1 85 ? 28.922 -4.496 3.51 1 94.69 85 GLU A C 1
ATOM 683 O O . GLU A 1 85 ? 30 -4.453 4.102 1 94.69 85 GLU A O 1
ATOM 688 N N . GLU A 1 86 ? 27.969 -3.602 3.629 1 95.75 86 GLU A N 1
ATOM 689 C CA . GLU A 1 86 ? 28.125 -2.455 4.52 1 95.75 86 GLU A CA 1
ATOM 690 C C . GLU A 1 86 ? 26.859 -2.244 5.355 1 95.75 86 GLU A C 1
ATOM 692 O O . GLU A 1 86 ? 25.766 -2.633 4.949 1 95.75 86 GLU A O 1
ATOM 697 N N . SER A 1 87 ? 27.031 -1.706 6.543 1 96.06 87 SER A N 1
ATOM 698 C CA . SER A 1 87 ? 25.906 -1.396 7.406 1 96.06 87 SER A CA 1
ATOM 699 C C . SER A 1 87 ? 26.141 -0.118 8.203 1 96.06 87 SER A C 1
ATOM 701 O O . SER A 1 87 ? 27.281 0.332 8.328 1 96.06 87 SER A O 1
ATOM 703 N N . MET A 1 88 ? 25.062 0.492 8.609 1 95.5 88 MET A N 1
ATOM 704 C CA . MET A 1 88 ? 25.109 1.669 9.469 1 95.5 88 MET A CA 1
ATOM 705 C C . MET A 1 88 ? 24.047 1.577 10.562 1 95.5 88 MET A C 1
ATOM 707 O O . MET A 1 88 ? 22.938 1.07 10.32 1 95.5 88 MET A O 1
ATOM 711 N N . ASN A 1 89 ? 24.312 1.919 11.742 1 96.81 89 ASN A N 1
ATOM 712 C CA . ASN A 1 89 ? 23.438 2.055 12.891 1 96.81 89 ASN A CA 1
ATOM 713 C C . ASN A 1 89 ? 23.812 3.25 13.758 1 96.81 89 ASN A C 1
ATOM 715 O O . ASN A 1 89 ? 24.703 3.146 14.609 1 96.81 89 ASN A O 1
ATOM 719 N N . GLU A 1 90 ? 23.141 4.328 13.555 1 96.75 90 GLU A N 1
ATOM 720 C CA . GLU A 1 90 ? 23.484 5.586 14.211 1 96.75 90 GLU A CA 1
ATOM 721 C C . GLU A 1 90 ? 22.266 6.195 14.906 1 96.75 90 GLU A C 1
ATOM 723 O O . GLU A 1 90 ? 21.141 5.723 14.734 1 96.75 90 GLU A O 1
ATOM 728 N N . GLY A 1 91 ? 22.469 7.141 15.773 1 95.75 91 GLY A N 1
ATOM 729 C CA . GLY A 1 91 ? 21.391 7.883 16.422 1 95.75 91 GLY A CA 1
ATOM 730 C C . GLY A 1 91 ? 20.531 7.02 17.312 1 95.75 91 GLY A C 1
ATOM 731 O O . GLY A 1 91 ? 19.297 7.055 17.219 1 95.75 91 GLY A O 1
ATOM 732 N N . LYS A 1 92 ? 21.078 6.18 18.047 1 93.94 92 LYS A N 1
ATOM 733 C CA . LYS A 1 92 ? 20.344 5.301 18.969 1 93.94 92 LYS A CA 1
ATOM 734 C C . LYS A 1 92 ? 19.406 4.367 18.188 1 93.94 92 LYS A C 1
ATOM 736 O O . LYS A 1 92 ? 18.281 4.133 18.609 1 93.94 92 LYS A O 1
ATOM 741 N N . GLY A 1 93 ? 19.812 3.992 16.984 1 94.94 93 GLY A N 1
ATOM 742 C CA . GLY A 1 93 ? 19.016 3.059 16.203 1 94.94 93 GLY A CA 1
ATOM 743 C C . GLY A 1 93 ? 18 3.744 15.312 1 94.94 93 GLY A C 1
ATOM 744 O O . GLY A 1 93 ? 17.203 3.08 14.641 1 94.94 93 GLY A O 1
ATOM 745 N N . LEU A 1 94 ? 18.047 5.055 15.242 1 97.75 94 LEU A N 1
ATOM 746 C CA . LEU A 1 94 ? 17.062 5.816 14.469 1 97.75 94 LEU A CA 1
ATOM 747 C C . LEU A 1 94 ? 17.469 5.883 13 1 97.75 94 LEU A C 1
ATOM 749 O O . LEU A 1 94 ? 16.641 6.203 12.141 1 97.75 94 LEU A O 1
ATOM 753 N N . PHE A 1 95 ? 18.812 5.672 12.711 1 97.88 95 PHE A N 1
ATOM 754 C CA . PHE A 1 95 ? 19.344 5.594 11.359 1 97.88 95 PHE A CA 1
ATOM 755 C C . PHE A 1 95 ? 20.031 4.254 11.117 1 97.88 95 PHE A C 1
ATOM 757 O O . PHE A 1 95 ? 21.219 4.102 11.383 1 97.88 95 PHE A O 1
ATOM 764 N N . GLN A 1 96 ? 19.281 3.346 10.633 1 97.94 96 GLN A N 1
ATOM 765 C CA . GLN A 1 96 ? 19.797 2.004 10.359 1 97.94 96 GLN A CA 1
ATOM 766 C C . GLN A 1 96 ? 19.672 1.662 8.875 1 97.94 96 GLN A C 1
ATOM 768 O O . GLN A 1 96 ? 18.625 1.867 8.266 1 97.94 96 GLN A O 1
ATOM 773 N N . ALA A 1 97 ? 20.719 1.17 8.297 1 97.81 97 ALA A N 1
ATOM 774 C CA . ALA A 1 97 ? 20.766 0.744 6.902 1 97.81 97 ALA A CA 1
ATOM 775 C C . ALA A 1 97 ? 21.75 -0.402 6.711 1 97.81 97 ALA A C 1
ATOM 777 O O . ALA A 1 97 ? 22.719 -0.525 7.457 1 97.81 97 ALA A O 1
ATOM 778 N N . VAL A 1 98 ? 21.5 -1.243 5.832 1 97.69 98 VAL A N 1
ATOM 779 C CA . VAL A 1 98 ? 22.391 -2.32 5.426 1 97.69 98 VAL A CA 1
ATOM 780 C C . VAL A 1 98 ? 22.297 -2.525 3.914 1 97.69 98 VAL A C 1
ATOM 782 O O . VAL A 1 98 ? 21.219 -2.396 3.328 1 97.69 98 VAL A O 1
ATOM 785 N N . THR A 1 99 ? 23.406 -2.795 3.307 1 97.31 99 THR A N 1
ATOM 786 C CA . THR A 1 99 ? 23.391 -3.086 1.878 1 97.31 99 THR A CA 1
ATOM 787 C C . THR A 1 99 ? 22.5 -4.293 1.585 1 97.31 99 THR A C 1
ATOM 789 O O . THR A 1 99 ? 22.484 -5.254 2.355 1 97.31 99 THR A O 1
ATOM 792 N N . GLU A 1 100 ? 21.781 -4.23 0.518 1 97.75 100 GLU A N 1
ATOM 793 C CA . GLU A 1 100 ? 20.938 -5.328 0.061 1 97.75 100 GLU A CA 1
ATOM 794 C C . GLU A 1 100 ? 21.422 -5.879 -1.276 1 97.75 100 GLU A C 1
ATOM 796 O O . GLU A 1 100 ? 21.266 -5.234 -2.314 1 97.75 100 GLU A O 1
ATOM 801 N N . ARG A 1 101 ? 22.078 -7.055 -1.198 1 97.88 101 ARG A N 1
ATOM 802 C CA . ARG A 1 101 ? 22.609 -7.691 -2.4 1 97.88 101 ARG A CA 1
ATOM 803 C C . ARG A 1 101 ? 21.625 -8.719 -2.945 1 97.88 101 ARG A C 1
ATOM 805 O O . ARG A 1 101 ? 20.719 -9.172 -2.229 1 97.88 101 ARG A O 1
ATOM 812 N N . GLY A 1 102 ? 21.719 -9.055 -4.281 1 98.44 102 GLY A N 1
ATOM 813 C CA . GLY A 1 102 ? 20.844 -10.047 -4.887 1 98.44 102 GLY A CA 1
ATOM 814 C C . GLY A 1 102 ? 20.891 -10.039 -6.402 1 98.44 102 GLY A C 1
ATOM 815 O O . GLY A 1 102 ? 21.875 -9.617 -6.996 1 98.44 102 GLY A O 1
ATOM 816 N N . ARG A 1 103 ? 19.828 -10.688 -6.992 1 98.19 103 ARG A N 1
ATOM 817 C CA . ARG A 1 103 ? 19.703 -10.82 -8.438 1 98.19 103 ARG A CA 1
ATOM 818 C C . ARG A 1 103 ? 18.281 -10.555 -8.898 1 98.19 103 ARG A C 1
ATOM 820 O O . ARG A 1 103 ? 17.312 -10.914 -8.203 1 98.19 103 ARG A O 1
ATOM 827 N N . CYS A 1 104 ? 18.188 -9.875 -9.992 1 98.12 104 CYS A N 1
ATOM 828 C CA . CYS A 1 104 ? 16.891 -9.664 -10.633 1 98.12 104 CYS A CA 1
ATOM 829 C C . CYS A 1 104 ? 16.891 -10.234 -12.047 1 98.12 104 CYS A C 1
ATOM 831 O O . CYS A 1 104 ? 17.797 -9.977 -12.836 1 98.12 104 CYS A O 1
ATOM 833 N N . GLU A 1 105 ? 15.859 -10.977 -12.344 1 98.31 105 GLU A N 1
ATOM 834 C CA . GLU A 1 105 ? 15.727 -11.562 -13.672 1 98.31 105 GLU A CA 1
ATOM 835 C C . GLU A 1 105 ? 14.352 -11.281 -14.266 1 98.31 105 GLU A C 1
ATOM 837 O O . GLU A 1 105 ? 13.398 -11.031 -13.539 1 98.31 105 GLU A O 1
ATOM 842 N N . VAL A 1 106 ? 14.312 -11.266 -15.594 1 97.81 106 VAL A N 1
ATOM 843 C CA . VAL A 1 106 ? 13.07 -11.148 -16.359 1 97.81 106 VAL A CA 1
ATOM 844 C C . VAL A 1 106 ? 12.781 -12.469 -17.062 1 97.81 106 VAL A C 1
ATOM 846 O O . VAL A 1 106 ? 13.695 -13.156 -17.516 1 97.81 106 VAL A O 1
ATOM 849 N N . LEU A 1 107 ? 11.555 -12.82 -17.078 1 98.25 107 LEU A N 1
ATOM 850 C CA . LEU A 1 107 ? 11.109 -14.039 -17.75 1 98.25 107 LEU A CA 1
ATOM 851 C C . LEU A 1 107 ? 10.047 -13.742 -18.781 1 98.25 107 LEU A C 1
ATOM 853 O O . LEU A 1 107 ? 8.93 -13.336 -18.453 1 98.25 107 LEU A O 1
ATOM 857 N N . CYS A 1 108 ? 10.336 -13.938 -20.062 1 98.25 108 CYS A N 1
ATOM 858 C CA . CYS A 1 108 ? 9.336 -13.906 -21.125 1 98.25 108 CYS A CA 1
ATOM 859 C C . CYS A 1 108 ? 8.578 -15.227 -21.203 1 98.25 108 CYS A C 1
ATOM 861 O O . CYS A 1 108 ? 9.18 -16.281 -21.391 1 98.25 108 CYS A O 1
ATOM 863 N N . PHE A 1 109 ? 7.285 -15.219 -21.125 1 98.5 109 PHE A N 1
ATOM 864 C CA . PHE A 1 109 ? 6.484 -16.438 -21.031 1 98.5 109 PHE A CA 1
ATOM 865 C C . PHE A 1 109 ? 6.367 -17.109 -22.406 1 98.5 109 PHE A C 1
ATOM 867 O O . PHE A 1 109 ? 6.199 -18.312 -22.484 1 98.5 109 PHE A O 1
ATOM 874 N N . SER A 1 110 ? 6.391 -16.297 -23.469 1 98.06 110 SER A N 1
ATOM 875 C CA . SER A 1 110 ? 6.164 -16.766 -24.828 1 98.06 110 SER A CA 1
ATOM 876 C C . SER A 1 110 ? 6.887 -15.875 -25.844 1 98.06 110 SER A C 1
ATOM 878 O O . SER A 1 110 ? 7.148 -14.703 -25.562 1 98.06 110 SER A O 1
ATOM 880 N N . PRO A 1 111 ? 7.258 -16.516 -27.016 1 97.94 111 PRO A N 1
ATOM 881 C CA . PRO A 1 111 ? 7.766 -15.656 -28.078 1 97.94 111 PRO A CA 1
ATOM 882 C C . PRO A 1 111 ? 6.684 -14.773 -28.703 1 97.94 111 PRO A C 1
ATOM 884 O O . PRO A 1 111 ? 6.992 -13.812 -29.422 1 97.94 111 PRO A O 1
ATOM 887 N N . ARG A 1 112 ? 5.461 -15.07 -28.438 1 97.25 112 ARG A N 1
ATOM 888 C CA . ARG A 1 112 ? 4.332 -14.328 -29 1 97.25 112 ARG A CA 1
ATOM 889 C C . ARG A 1 112 ? 4.047 -13.078 -28.188 1 97.25 112 ARG A C 1
ATOM 891 O O . ARG A 1 112 ? 3.809 -13.156 -26.969 1 97.25 112 ARG A O 1
ATOM 898 N N . HIS A 1 113 ? 3.994 -11.977 -28.922 1 96.31 113 HIS A N 1
ATOM 899 C CA . HIS A 1 113 ? 3.822 -10.656 -28.328 1 96.31 113 HIS A CA 1
ATOM 900 C C . HIS A 1 113 ? 2.387 -10.445 -27.859 1 96.31 113 HIS A C 1
ATOM 902 O O . HIS A 1 113 ? 2.141 -9.68 -26.922 1 96.31 113 HIS A O 1
ATOM 908 N N . ASP A 1 114 ? 1.467 -11.125 -28.406 1 93.94 114 ASP A N 1
ATOM 909 C CA . ASP A 1 114 ? 0.056 -10.797 -28.234 1 93.94 114 ASP A CA 1
ATOM 910 C C . ASP A 1 114 ? -0.587 -11.68 -27.172 1 93.94 114 ASP A C 1
ATOM 912 O O . ASP A 1 114 ? -1.75 -11.477 -26.812 1 93.94 114 ASP A O 1
ATOM 916 N N . LEU A 1 115 ? 0.121 -12.609 -26.672 1 93.38 115 LEU A N 1
ATOM 917 C CA . LEU A 1 115 ? -0.49 -13.562 -25.766 1 93.38 115 LEU A CA 1
ATOM 918 C C . LEU A 1 115 ? -0.383 -13.078 -24.312 1 93.38 115 LEU A C 1
ATOM 920 O O . LEU A 1 115 ? 0.391 -12.164 -24.016 1 93.38 115 LEU A O 1
ATOM 924 N N . THR A 1 116 ? -1.277 -13.547 -23.531 1 93.75 116 THR A N 1
ATOM 925 C CA . THR A 1 116 ? -1.231 -13.508 -22.062 1 93.75 116 THR A CA 1
ATOM 926 C C . THR A 1 116 ? -1.413 -14.914 -21.484 1 93.75 116 THR A C 1
ATOM 928 O O . THR A 1 116 ? -1.802 -15.836 -22.203 1 93.75 116 THR A O 1
ATOM 931 N N . LEU A 1 117 ? -1.172 -15.078 -20.203 1 94.69 117 LEU A N 1
ATOM 932 C CA . LEU A 1 117 ? -1.239 -16.406 -19.594 1 94.69 117 LEU A CA 1
ATOM 933 C C . LEU A 1 117 ?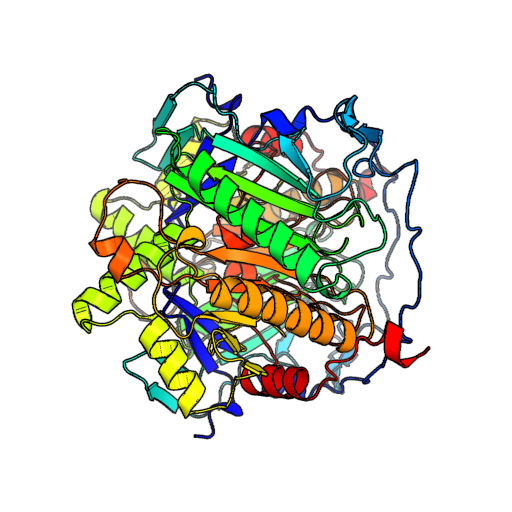 -2.588 -17.062 -19.859 1 94.69 117 LEU A C 1
ATOM 935 O O . LEU A 1 117 ? -2.645 -18.219 -20.297 1 94.69 117 LEU A O 1
ATOM 939 N N . PRO A 1 118 ? -3.656 -16.344 -19.719 1 94.81 118 PRO A N 1
ATOM 940 C CA . PRO A 1 118 ? -4.949 -17 -19.922 1 94.81 118 PRO A CA 1
ATOM 941 C C . PRO A 1 118 ? -5.191 -17.391 -21.391 1 94.81 118 PRO A C 1
ATOM 943 O O . PRO A 1 118 ? -6.059 -18.219 -21.672 1 94.81 118 PRO A O 1
ATOM 946 N N . ARG A 1 119 ? -4.469 -16.859 -22.297 1 94.56 119 ARG A N 1
ATOM 947 C CA . ARG A 1 119 ? -4.68 -17.125 -23.703 1 94.56 119 ARG A CA 1
ATOM 948 C C . ARG A 1 119 ? -3.648 -18.125 -24.234 1 94.56 119 ARG A C 1
ATOM 950 O O . ARG A 1 119 ? -3.617 -18.422 -25.438 1 94.56 119 ARG A O 1
ATOM 957 N N . MET A 1 120 ? -2.826 -18.562 -23.422 1 96.38 120 MET A N 1
ATOM 958 C CA . MET A 1 120 ? -1.878 -19.625 -23.766 1 96.38 120 MET A CA 1
ATOM 959 C C . MET A 1 120 ? -2.496 -21 -23.547 1 96.38 120 MET A C 1
ATOM 961 O O . MET A 1 120 ? -3.443 -21.156 -22.781 1 96.38 120 MET A O 1
ATOM 965 N N . ASP A 1 121 ? -1.978 -21.938 -24.281 1 96.88 121 ASP A N 1
ATOM 966 C CA . ASP A 1 121 ? -2.432 -23.297 -24.031 1 96.88 121 ASP A CA 1
ATOM 967 C C . ASP A 1 121 ? -1.789 -23.875 -22.766 1 96.88 121 ASP A C 1
ATOM 969 O O . ASP A 1 121 ? -0.779 -23.344 -22.281 1 96.88 121 ASP A O 1
ATOM 973 N N . ILE A 1 122 ? -2.33 -24.922 -22.234 1 98.12 122 ILE A N 1
ATOM 974 C CA . ILE A 1 122 ? -1.919 -25.5 -20.969 1 98.12 122 ILE A CA 1
ATOM 975 C C . ILE A 1 122 ? -0.453 -25.922 -21.047 1 98.12 122 ILE A C 1
ATOM 977 O O . ILE A 1 122 ? 0.31 -25.719 -20.094 1 98.12 122 ILE A O 1
ATOM 981 N N . SER A 1 123 ? -0.025 -26.547 -22.125 1 98.25 123 SER A N 1
ATOM 982 C CA . SER A 1 123 ? 1.35 -27.016 -22.281 1 98.25 123 SER A CA 1
ATOM 983 C C . SER A 1 123 ? 2.338 -25.859 -22.188 1 98.25 123 SER A C 1
ATOM 985 O O . SER A 1 123 ? 3.41 -25.984 -21.594 1 98.25 123 SER A O 1
ATOM 987 N N . SER A 1 124 ? 2.039 -24.734 -22.781 1 98.19 124 SER A N 1
ATOM 988 C CA . SER A 1 124 ? 2.895 -23.562 -22.734 1 98.19 124 SER A CA 1
ATOM 989 C C . SER A 1 124 ? 2.988 -23 -21.312 1 98.19 124 SER A C 1
ATOM 991 O O . SER A 1 124 ? 4.059 -22.562 -20.875 1 98.19 124 SER A O 1
ATOM 993 N N . ILE A 1 125 ? 1.845 -22.984 -20.594 1 98.75 125 ILE A N 1
ATOM 994 C CA . ILE A 1 125 ? 1.852 -22.484 -19.234 1 98.75 125 ILE A CA 1
ATOM 995 C C . ILE A 1 125 ? 2.684 -23.406 -18.344 1 98.75 125 ILE A C 1
ATOM 997 O O . ILE A 1 125 ? 3.416 -22.953 -17.469 1 98.75 125 ILE A O 1
ATOM 1001 N N . LYS A 1 126 ? 2.564 -24.719 -18.578 1 98.75 126 LYS A N 1
ATOM 1002 C CA . LYS A 1 126 ? 3.383 -25.672 -17.844 1 98.75 126 LYS A CA 1
ATOM 1003 C C . LYS A 1 126 ? 4.871 -25.391 -18.031 1 98.75 126 LYS A C 1
ATOM 1005 O O . LYS A 1 126 ? 5.652 -25.5 -17.078 1 98.75 126 LYS A O 1
ATOM 1010 N N . ALA A 1 127 ? 5.238 -25.031 -19.234 1 98.69 127 ALA A N 1
ATOM 1011 C CA . ALA A 1 127 ? 6.637 -24.703 -19.516 1 98.69 127 ALA A CA 1
ATOM 1012 C C . ALA A 1 127 ? 7.086 -23.5 -18.672 1 98.69 127 ALA A C 1
ATOM 1014 O O . ALA A 1 127 ? 8.211 -23.484 -18.172 1 98.69 127 ALA A O 1
ATOM 1015 N N . VAL A 1 128 ? 6.27 -22.5 -18.531 1 98.81 128 VAL A N 1
ATOM 1016 C CA . VAL A 1 128 ? 6.566 -21.344 -17.703 1 98.81 128 VAL A CA 1
ATOM 1017 C C . VAL A 1 128 ? 6.754 -21.781 -16.25 1 98.81 128 VAL A C 1
ATOM 1019 O O . VAL A 1 128 ? 7.719 -21.375 -15.594 1 98.81 128 VAL A O 1
ATOM 1022 N N . ILE A 1 129 ? 5.852 -22.625 -15.711 1 98.88 129 ILE A N 1
ATOM 1023 C CA . ILE A 1 129 ? 5.902 -23.109 -14.336 1 98.88 129 ILE A CA 1
ATOM 1024 C C . ILE A 1 129 ? 7.211 -23.859 -14.094 1 98.88 129 ILE A C 1
ATOM 1026 O O . ILE A 1 129 ? 7.852 -23.688 -13.055 1 98.88 129 ILE A O 1
ATOM 1030 N N . ARG A 1 130 ? 7.594 -24.672 -15.062 1 98.81 130 ARG A N 1
ATOM 1031 C CA . ARG A 1 130 ? 8.836 -25.422 -14.938 1 98.81 130 ARG A CA 1
ATOM 1032 C C . ARG A 1 130 ? 10.031 -24.484 -14.82 1 98.81 130 ARG A C 1
ATOM 1034 O O . ARG A 1 130 ? 10.953 -24.734 -14.039 1 98.81 130 ARG A O 1
ATOM 1041 N N . VAL A 1 131 ? 10.023 -23.422 -15.57 1 98.81 131 VAL A N 1
ATOM 1042 C CA . VAL A 1 131 ? 11.109 -22.453 -15.477 1 98.81 131 VAL A CA 1
ATOM 1043 C C . VAL A 1 131 ? 11.062 -21.75 -14.117 1 98.81 131 VAL A C 1
ATOM 1045 O O . VAL A 1 131 ? 12.109 -21.5 -13.508 1 98.81 131 VAL A O 1
ATOM 1048 N N . TRP A 1 132 ? 9.836 -21.406 -13.625 1 98.88 132 TRP A N 1
ATOM 1049 C CA . TRP A 1 132 ? 9.719 -20.844 -12.281 1 98.88 132 TRP A CA 1
ATOM 1050 C C . TRP A 1 132 ? 10.336 -21.766 -11.242 1 98.88 132 TRP A C 1
ATOM 1052 O O . TRP A 1 132 ? 11.062 -21.312 -10.352 1 98.88 132 TRP A O 1
ATOM 1062 N N . GLN A 1 133 ? 10.055 -23.062 -11.359 1 98.81 133 GLN A N 1
ATOM 1063 C CA . GLN A 1 133 ? 10.609 -24.047 -10.438 1 98.81 133 GLN A CA 1
ATOM 1064 C C . GLN A 1 133 ? 12.133 -24.078 -10.516 1 98.81 133 GLN A C 1
ATOM 1066 O O . GLN A 1 133 ? 12.812 -24.062 -9.492 1 98.81 133 GLN A O 1
ATOM 1071 N N . GLU A 1 134 ? 12.617 -24.141 -11.711 1 98.69 134 GLU A N 1
ATOM 1072 C CA . GLU A 1 134 ? 14.062 -24.188 -11.93 1 98.69 134 GLU A CA 1
ATOM 1073 C C . GLU A 1 134 ? 14.742 -22.953 -11.344 1 98.69 134 GLU A C 1
ATOM 1075 O O . GLU A 1 134 ? 15.789 -23.062 -10.695 1 98.69 134 GLU A O 1
ATOM 1080 N N . LYS A 1 135 ? 14.18 -21.797 -11.602 1 98.69 135 LYS A N 1
ATOM 1081 C CA . LYS A 1 135 ? 14.773 -20.547 -11.133 1 98.69 135 LYS A CA 1
ATOM 1082 C C . LYS A 1 135 ? 14.727 -20.453 -9.609 1 98.69 135 LYS A C 1
ATOM 1084 O O . LYS A 1 135 ? 15.656 -19.938 -8.977 1 98.69 135 LYS A O 1
ATOM 1089 N N . TYR A 1 136 ? 13.633 -20.922 -9.016 1 98.62 136 TYR A N 1
ATOM 1090 C CA . TYR A 1 136 ? 13.562 -20.969 -7.562 1 98.62 136 TYR A CA 1
ATOM 1091 C C . TYR A 1 136 ? 14.711 -21.781 -6.984 1 98.62 136 TYR A C 1
ATOM 1093 O O . TYR A 1 136 ? 15.367 -21.359 -6.031 1 98.62 136 TYR A O 1
ATOM 1101 N N . ILE A 1 137 ? 14.977 -22.906 -7.578 1 98.12 137 ILE A N 1
ATOM 1102 C CA . ILE A 1 137 ? 16.016 -23.797 -7.102 1 98.12 137 ILE A CA 1
ATOM 1103 C C . ILE A 1 137 ? 17.391 -23.172 -7.336 1 98.12 137 ILE A C 1
ATOM 1105 O O . ILE A 1 137 ? 18.219 -23.109 -6.422 1 98.12 137 ILE A O 1
ATOM 1109 N N . THR A 1 138 ? 17.641 -22.688 -8.539 1 98.31 138 THR A N 1
ATOM 1110 C CA . THR A 1 138 ? 18.953 -22.203 -8.922 1 98.31 138 THR A CA 1
ATOM 1111 C C . THR A 1 138 ? 19.312 -20.938 -8.148 1 98.31 138 THR A C 1
ATOM 1113 O O . THR A 1 138 ? 20.406 -20.828 -7.582 1 98.31 138 THR A O 1
ATOM 1116 N N . LEU A 1 139 ? 18.422 -20.016 -8.102 1 98.38 139 LEU A N 1
ATOM 1117 C CA . LEU A 1 139 ? 18.688 -18.781 -7.363 1 98.38 139 LEU A CA 1
ATOM 1118 C C . LEU A 1 139 ? 18.719 -19.031 -5.863 1 98.38 139 LEU A C 1
ATOM 1120 O O . LEU A 1 139 ? 19.547 -18.469 -5.148 1 98.38 139 LEU A O 1
ATOM 1124 N N . GLY A 1 140 ? 17.844 -19.906 -5.438 1 97.81 140 GLY A N 1
ATOM 1125 C CA . GLY A 1 140 ? 17.766 -20.234 -4.023 1 97.81 140 GLY A CA 1
ATOM 1126 C C . GLY A 1 140 ? 18.984 -20.984 -3.523 1 97.81 140 GLY A C 1
ATOM 1127 O O . GLY A 1 140 ? 19.234 -21.031 -2.316 1 97.81 140 GLY A O 1
ATOM 1128 N N . SER A 1 141 ? 19.75 -21.609 -4.41 1 97.62 141 SER A N 1
ATOM 1129 C CA . SER A 1 141 ? 20.938 -22.359 -4.023 1 97.62 141 SER A CA 1
ATOM 1130 C C . SER A 1 141 ? 22.125 -21.438 -3.799 1 97.62 141 SER A C 1
ATOM 1132 O O . SER A 1 141 ? 23.141 -21.859 -3.232 1 97.62 141 SER A O 1
ATOM 1134 N N . ASP A 1 142 ? 22.062 -20.234 -4.312 1 97.31 142 ASP A N 1
ATOM 1135 C CA . ASP A 1 142 ? 23.094 -19.234 -4.027 1 97.31 142 ASP A CA 1
ATOM 1136 C C . ASP A 1 142 ? 23.172 -18.953 -2.529 1 97.31 142 ASP A C 1
ATOM 1138 O O . ASP A 1 142 ? 22.188 -18.547 -1.912 1 97.31 142 ASP A O 1
ATOM 1142 N N . PRO A 1 143 ? 24.375 -19.078 -1.914 1 96.62 143 PRO A N 1
ATOM 1143 C CA . PRO A 1 143 ? 24.516 -18.891 -0.469 1 96.62 143 PRO A CA 1
ATOM 1144 C C . PRO A 1 143 ? 24.156 -17.469 -0.027 1 96.62 143 PRO A C 1
ATOM 1146 O O . PRO A 1 143 ? 23.812 -17.25 1.14 1 96.62 143 PRO A O 1
ATOM 1149 N N . LEU A 1 144 ? 24.172 -16.562 -0.923 1 97.44 144 LEU A N 1
ATOM 1150 C CA . LEU A 1 144 ? 23.875 -15.164 -0.614 1 97.44 144 LEU A CA 1
ATOM 1151 C C . LEU A 1 144 ? 22.375 -14.953 -0.474 1 97.44 144 LEU A C 1
ATOM 1153 O O . LEU A 1 144 ? 21.938 -14.039 0.223 1 97.44 144 LEU A O 1
ATOM 1157 N N . ILE A 1 145 ? 21.594 -15.727 -1.134 1 98.5 145 ILE A N 1
ATOM 1158 C CA . ILE A 1 145 ? 20.172 -15.477 -1.316 1 98.5 145 ILE A CA 1
ATOM 1159 C C . ILE A 1 145 ? 19.375 -16.172 -0.212 1 98.5 145 ILE A C 1
ATOM 1161 O O . ILE A 1 145 ? 19.562 -17.375 0.034 1 98.5 145 ILE A O 1
ATOM 1165 N N . SER A 1 146 ? 18.422 -15.391 0.401 1 98.56 146 SER A N 1
ATOM 1166 C CA . SER A 1 146 ? 17.594 -15.977 1.446 1 98.56 146 SER A CA 1
ATOM 1167 C C . SER A 1 146 ? 16.125 -16.031 1.017 1 98.56 146 SER A C 1
ATOM 1169 O O . SER A 1 146 ? 15.312 -16.703 1.645 1 98.56 146 SER A O 1
ATOM 1171 N N . TYR A 1 147 ? 15.797 -15.391 -0.055 1 98.81 147 TYR A N 1
ATOM 1172 C CA . TYR A 1 147 ? 14.398 -15.375 -0.478 1 98.81 147 TYR A CA 1
ATOM 1173 C C . TYR A 1 147 ? 14.281 -15.125 -1.977 1 98.81 147 TYR A C 1
ATOM 1175 O O . TYR A 1 147 ? 15.008 -14.289 -2.527 1 98.81 147 TYR A O 1
ATOM 1183 N N . VAL A 1 148 ? 13.391 -15.812 -2.682 1 98.88 148 VAL A N 1
ATOM 1184 C CA . VAL A 1 148 ? 13.141 -15.68 -4.113 1 98.88 148 VAL A CA 1
ATOM 1185 C C . VAL A 1 148 ? 11.688 -15.273 -4.344 1 98.88 148 VAL A C 1
ATOM 1187 O O . VAL A 1 148 ? 10.766 -16.062 -4.098 1 98.88 148 VAL A O 1
ATOM 1190 N N . GLN A 1 149 ? 11.461 -14.094 -4.812 1 98.94 149 GLN A N 1
ATOM 1191 C CA . GLN A 1 149 ? 10.133 -13.578 -5.113 1 98.94 149 GLN A CA 1
ATOM 1192 C C . GLN A 1 149 ? 9.836 -13.656 -6.609 1 98.94 149 GLN A C 1
ATOM 1194 O O . GLN A 1 149 ? 10.453 -12.938 -7.402 1 98.94 149 GLN A O 1
ATOM 1199 N N . ILE A 1 150 ? 8.883 -14.453 -7 1 98.94 150 ILE A N 1
ATOM 1200 C CA . ILE A 1 150 ? 8.414 -14.586 -8.375 1 98.94 150 ILE A CA 1
ATOM 1201 C C . ILE A 1 150 ? 7.113 -13.797 -8.555 1 98.94 150 ILE A C 1
ATOM 1203 O O . ILE A 1 150 ? 6.18 -13.953 -7.766 1 98.94 150 ILE A O 1
ATOM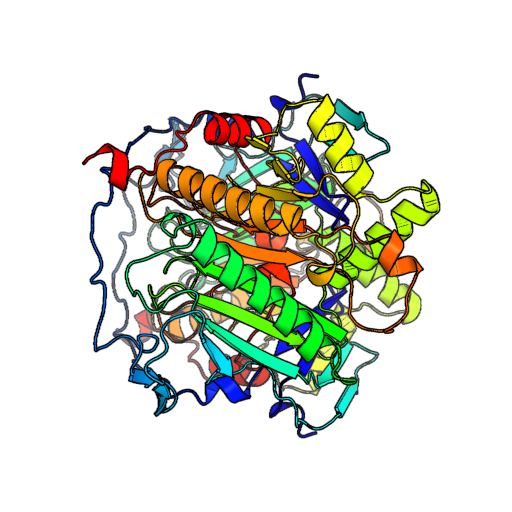 1207 N N . PHE A 1 151 ? 7.066 -12.914 -9.617 1 98.69 151 PHE A N 1
ATOM 1208 C CA . PHE A 1 151 ? 5.855 -12.117 -9.75 1 98.69 151 PHE A CA 1
ATOM 1209 C C . PHE A 1 151 ? 5.684 -11.633 -11.188 1 98.69 151 PHE A C 1
ATOM 1211 O O . PHE A 1 151 ? 6.609 -11.727 -11.992 1 98.69 151 PHE A O 1
ATOM 1218 N N . GLU A 1 152 ? 4.488 -11.148 -11.461 1 97.94 152 GLU A N 1
ATOM 1219 C CA . GLU A 1 152 ? 4.074 -10.57 -12.734 1 97.94 152 GLU A CA 1
ATOM 1220 C C . GLU A 1 152 ? 3.262 -9.297 -12.523 1 97.94 152 GLU A C 1
ATOM 1222 O O . GLU A 1 152 ? 2.396 -9.25 -11.648 1 97.94 152 GLU A O 1
ATOM 1227 N N . ASN A 1 153 ? 3.617 -8.297 -13.227 1 96.38 153 ASN A N 1
ATOM 1228 C CA . ASN A 1 153 ? 2.742 -7.141 -13.398 1 96.38 153 ASN A CA 1
ATOM 1229 C C . ASN A 1 153 ? 2.102 -7.121 -14.781 1 96.38 153 ASN A C 1
ATOM 1231 O O . ASN A 1 153 ? 2.803 -7.168 -15.797 1 96.38 153 ASN A O 1
ATOM 1235 N N . ARG A 1 154 ? 0.808 -7 -14.758 1 94.88 154 ARG A N 1
ATOM 1236 C CA . ARG A 1 154 ? 0.088 -6.945 -16.016 1 94.88 154 ARG A CA 1
ATOM 1237 C C . ARG A 1 154 ? -0.713 -5.656 -16.141 1 94.88 154 ARG A C 1
ATOM 1239 O O . ARG A 1 154 ? -1.491 -5.316 -15.25 1 94.88 154 ARG A O 1
ATOM 1246 N N . GLY A 1 155 ? -0.497 -4.961 -17.25 1 91.62 155 GLY A N 1
ATOM 1247 C CA . GLY A 1 155 ? -1.25 -3.748 -17.516 1 91.62 155 GLY A CA 1
ATOM 1248 C C . GLY A 1 155 ? -0.492 -2.484 -17.156 1 91.62 155 GLY A C 1
ATOM 1249 O O . GLY A 1 155 ? 0.222 -2.445 -16.156 1 91.62 155 GLY A O 1
ATOM 1250 N N . SER A 1 156 ? -0.734 -1.416 -17.906 1 86.38 156 SER A N 1
ATOM 1251 C CA . SER A 1 156 ? -0.037 -0.15 -17.703 1 86.38 156 SER A CA 1
ATOM 1252 C C . SER A 1 156 ? -0.388 0.466 -16.359 1 86.38 156 SER A C 1
ATOM 1254 O O . SER A 1 156 ? 0.458 1.093 -15.719 1 86.38 156 SER A O 1
ATOM 1256 N N . ILE A 1 157 ? -1.585 0.269 -15.945 1 85.75 157 ILE A N 1
ATOM 1257 C CA . ILE A 1 157 ? -2.027 0.836 -14.68 1 85.75 157 ILE A CA 1
ATOM 1258 C C . ILE A 1 157 ? -1.251 0.199 -13.523 1 85.75 157 ILE A C 1
ATOM 1260 O O . ILE A 1 157 ? -1.167 0.769 -12.438 1 85.75 157 ILE A O 1
ATOM 1264 N N . MET A 1 158 ? -0.718 -0.974 -13.82 1 87.5 158 MET A N 1
ATOM 1265 C CA . MET A 1 158 ? 0.099 -1.659 -12.82 1 87.5 158 MET A CA 1
ATOM 1266 C C . MET A 1 158 ? 1.583 -1.399 -13.062 1 87.5 158 MET A C 1
ATOM 1268 O O . MET A 1 158 ? 2.434 -2.162 -12.602 1 87.5 158 MET A O 1
ATOM 1272 N N . GLY A 1 159 ? 1.921 -0.492 -13.875 1 83.62 159 GLY A N 1
ATOM 1273 C CA . GLY A 1 159 ? 3.311 -0.109 -14.07 1 83.62 159 GLY A CA 1
ATOM 1274 C C . GLY A 1 159 ? 4.004 -0.909 -15.156 1 83.62 159 GLY A C 1
ATOM 1275 O O . GLY A 1 159 ? 5.223 -0.821 -15.312 1 83.62 159 GLY A O 1
ATOM 1276 N N . CYS A 1 160 ? 3.301 -1.773 -15.758 1 84.88 160 CYS A N 1
ATOM 1277 C CA . CYS A 1 160 ? 3.879 -2.555 -16.844 1 84.88 160 CYS A CA 1
ATOM 1278 C C . CYS A 1 160 ? 3.734 -1.829 -18.172 1 84.88 160 CYS A C 1
ATOM 1280 O O . CYS A 1 160 ? 2.633 -1.74 -18.719 1 84.88 160 CYS A O 1
ATOM 1282 N N . SER A 1 161 ? 4.809 -1.465 -18.781 1 77.44 161 SER A N 1
ATOM 1283 C CA . SER A 1 161 ? 4.793 -0.668 -20 1 77.44 161 SER A CA 1
ATOM 1284 C C . SER A 1 161 ? 4.828 -1.557 -21.234 1 77.44 161 SER A C 1
ATOM 1286 O O . SER A 1 161 ? 4.496 -1.11 -22.344 1 77.44 161 SER A O 1
ATOM 1288 N N . ASN A 1 162 ? 5.254 -2.746 -21.062 1 85.81 162 ASN A N 1
ATOM 1289 C CA . ASN A 1 162 ? 5.383 -3.66 -22.188 1 85.81 162 ASN A CA 1
ATOM 1290 C C . ASN A 1 162 ? 4.277 -4.711 -22.188 1 85.81 162 ASN A C 1
ATOM 1292 O O . ASN A 1 162 ? 4.18 -5.52 -21.266 1 85.81 162 ASN A O 1
ATOM 1296 N N . PRO A 1 163 ? 3.562 -4.801 -23.25 1 89.88 163 PRO A N 1
ATOM 1297 C CA . PRO A 1 163 ? 2.453 -5.758 -23.281 1 89.88 163 PRO A CA 1
ATOM 1298 C C . PRO A 1 163 ? 2.922 -7.199 -23.469 1 89.88 163 PRO A C 1
ATOM 1300 O O . PRO A 1 163 ? 2.148 -8.133 -23.25 1 89.88 163 PRO A O 1
ATOM 1303 N N . HIS A 1 164 ? 4.18 -7.359 -24 1 95.62 164 HIS A N 1
ATOM 1304 C CA . HIS A 1 164 ? 4.691 -8.719 -24.156 1 95.62 164 HIS A CA 1
ATOM 1305 C C . HIS A 1 164 ? 4.602 -9.492 -22.844 1 95.62 164 HIS A C 1
ATOM 1307 O O . HIS A 1 164 ? 5.02 -8.992 -21.797 1 95.62 164 HIS A O 1
ATOM 1313 N N . PRO A 1 165 ? 3.979 -10.719 -22.875 1 96.69 165 PRO A N 1
ATOM 1314 C CA . PRO A 1 165 ? 3.795 -11.438 -21.609 1 96.69 165 PRO A CA 1
ATOM 1315 C C . PRO A 1 165 ? 5.117 -11.789 -20.938 1 96.69 165 PRO A C 1
ATOM 1317 O O . PRO A 1 165 ? 5.941 -12.5 -21.516 1 96.69 165 PRO A O 1
ATOM 1320 N N . HIS A 1 166 ? 5.332 -11.305 -19.734 1 97.81 166 HIS A N 1
ATOM 1321 C CA . HIS A 1 166 ? 6.582 -11.523 -19.016 1 97.81 166 HIS A CA 1
ATOM 1322 C C . HIS A 1 166 ? 6.395 -11.367 -17.516 1 97.81 166 HIS A C 1
ATOM 1324 O O . HIS A 1 166 ? 5.398 -10.797 -17.062 1 97.81 166 HIS A O 1
ATOM 1330 N N . GLY A 1 167 ? 7.172 -11.93 -16.719 1 97.62 167 GLY A N 1
ATOM 1331 C CA . GLY A 1 167 ? 7.273 -11.789 -15.281 1 97.62 167 GLY A CA 1
ATOM 1332 C C . GLY A 1 167 ? 8.68 -11.461 -14.812 1 97.62 167 GLY A C 1
ATOM 1333 O O . GLY A 1 167 ? 9.562 -11.188 -15.625 1 97.62 167 GLY A O 1
ATOM 1334 N N . GLN A 1 168 ? 8.797 -11.367 -13.531 1 98.19 168 GLN A N 1
ATOM 1335 C CA . GLN A 1 168 ? 10.086 -11.055 -12.922 1 98.19 168 GLN A CA 1
ATOM 1336 C C . GLN A 1 168 ? 10.375 -11.977 -11.742 1 98.19 168 GLN A C 1
ATOM 1338 O O . GLN A 1 168 ? 9.469 -12.609 -11.203 1 98.19 168 GLN A O 1
ATOM 1343 N N . ILE A 1 169 ? 11.625 -12.086 -11.445 1 98.81 169 ILE A N 1
ATOM 1344 C CA . ILE A 1 169 ? 12.109 -12.805 -10.266 1 98.81 169 ILE A CA 1
ATOM 1345 C C . ILE A 1 169 ? 13.164 -11.961 -9.547 1 98.81 169 ILE A C 1
ATOM 1347 O O . ILE A 1 169 ? 14.164 -11.57 -10.141 1 98.81 169 ILE A O 1
ATOM 1351 N N . TRP A 1 170 ? 12.906 -11.602 -8.312 1 98.81 170 TRP A N 1
ATOM 1352 C CA . TRP A 1 170 ? 13.883 -10.93 -7.469 1 98.81 170 TRP A CA 1
ATOM 1353 C C . TRP A 1 170 ? 14.359 -11.844 -6.344 1 98.81 170 TRP A C 1
ATOM 1355 O O . TRP A 1 170 ? 13.555 -12.305 -5.527 1 98.81 170 TRP A O 1
ATOM 1365 N N . ALA A 1 171 ? 15.609 -12.156 -6.344 1 98.81 171 ALA A N 1
ATOM 1366 C CA . ALA A 1 171 ? 16.25 -12.953 -5.297 1 98.81 171 ALA A CA 1
ATOM 1367 C C . ALA A 1 171 ? 17.031 -12.062 -4.336 1 98.81 171 ALA A C 1
ATOM 1369 O O . ALA A 1 171 ? 18.016 -11.422 -4.73 1 98.81 171 ALA A O 1
ATOM 1370 N N . ASN A 1 172 ? 16.672 -12.086 -3.104 1 98.69 172 ASN A N 1
ATOM 1371 C CA . ASN A 1 172 ? 17.172 -11.117 -2.135 1 98.69 172 ASN A CA 1
ATOM 1372 C C . ASN A 1 172 ? 18.094 -11.781 -1.109 1 98.69 172 ASN A C 1
ATOM 1374 O O . ASN A 1 172 ? 17.891 -12.938 -0.744 1 98.69 172 ASN A O 1
ATOM 1378 N N . GLU A 1 173 ? 19.047 -10.969 -0.658 1 98.5 173 GLU A N 1
ATOM 1379 C CA . GLU A 1 173 ? 19.938 -11.406 0.411 1 98.5 173 GLU A CA 1
ATOM 1380 C C . GLU A 1 173 ? 19.188 -11.578 1.727 1 98.5 173 GLU A C 1
ATOM 1382 O O . GLU A 1 173 ? 19.453 -12.516 2.479 1 98.5 173 GLU A O 1
ATOM 1387 N N . HIS A 1 174 ? 18.312 -10.68 2.049 1 98.38 174 HIS A N 1
ATOM 1388 C CA . HIS A 1 174 ? 17.5 -10.766 3.248 1 98.38 174 HIS A CA 1
ATOM 1389 C C . HIS A 1 174 ? 16.031 -11.039 2.896 1 98.38 174 HIS A C 1
ATOM 1391 O O . HIS A 1 174 ? 15.562 -10.641 1.83 1 98.38 174 HIS A O 1
ATOM 1397 N N . VAL A 1 175 ? 15.305 -11.742 3.795 1 98.62 175 VAL A N 1
ATOM 1398 C CA . VAL A 1 175 ? 13.875 -11.969 3.598 1 98.62 175 VAL A CA 1
ATOM 1399 C C . VAL A 1 175 ? 13.125 -10.641 3.688 1 98.62 175 VAL A C 1
ATOM 1401 O O . VAL A 1 175 ? 13.242 -9.914 4.684 1 98.62 175 VAL A O 1
ATOM 1404 N N . PRO A 1 176 ? 12.336 -10.305 2.666 1 98.56 176 PRO A N 1
ATOM 1405 C CA . PRO A 1 176 ? 11.594 -9.047 2.701 1 98.56 176 PRO A CA 1
ATOM 1406 C C . PRO A 1 176 ? 10.516 -9.023 3.787 1 98.56 176 PRO A C 1
ATOM 1408 O O . PRO A 1 176 ? 10.195 -10.07 4.359 1 98.56 176 PRO A O 1
ATOM 1411 N N . ASP A 1 177 ? 9.938 -7.883 4 1 98.06 177 ASP A N 1
ATOM 1412 C CA . ASP A 1 177 ? 9.086 -7.621 5.152 1 98.06 177 ASP A CA 1
ATOM 1413 C C . ASP A 1 177 ? 7.852 -8.523 5.137 1 98.06 177 ASP A C 1
ATOM 1415 O O . ASP A 1 177 ? 7.57 -9.219 6.117 1 98.06 177 ASP A O 1
ATOM 1419 N N . LEU A 1 178 ? 7.082 -8.539 4.066 1 98.31 178 LEU A N 1
ATOM 1420 C CA . LEU A 1 178 ? 5.816 -9.266 4.051 1 98.31 178 LEU A CA 1
ATOM 1421 C C . LEU A 1 178 ? 6.051 -10.766 4.172 1 98.31 178 LEU A C 1
ATOM 1423 O O . LEU A 1 178 ? 5.445 -11.422 5.02 1 98.31 178 LEU A O 1
ATOM 1427 N N . PRO A 1 179 ? 6.988 -11.359 3.418 1 98.38 179 PRO A N 1
ATOM 1428 C CA . PRO A 1 179 ? 7.297 -12.773 3.625 1 98.38 179 PRO A CA 1
ATOM 1429 C C . PRO A 1 179 ? 7.809 -13.07 5.035 1 98.38 179 PRO A C 1
ATOM 1431 O O . PRO A 1 179 ? 7.52 -14.125 5.594 1 98.38 179 PRO A O 1
ATOM 1434 N N . ALA A 1 180 ? 8.586 -12.164 5.609 1 98.25 180 ALA A N 1
ATOM 1435 C CA . ALA A 1 180 ? 9.078 -12.359 6.973 1 98.25 180 ALA A CA 1
ATOM 1436 C C . ALA A 1 180 ? 7.922 -12.406 7.969 1 98.25 180 ALA A C 1
ATOM 1438 O O . ALA A 1 180 ? 7.918 -13.234 8.883 1 98.25 180 ALA A O 1
ATOM 1439 N N . LYS A 1 181 ? 7 -11.539 7.816 1 97.81 181 LYS A N 1
ATOM 1440 C CA . LYS A 1 181 ? 5.805 -11.547 8.656 1 97.81 181 LYS A CA 1
ATOM 1441 C C . LYS A 1 181 ? 5.043 -12.859 8.516 1 97.81 181 LYS A C 1
ATOM 1443 O O . LYS A 1 181 ? 4.617 -13.445 9.508 1 97.81 181 LYS A O 1
ATOM 1448 N N . GLU A 1 182 ? 4.84 -13.25 7.277 1 98.56 182 GLU A N 1
ATOM 1449 C CA . GLU A 1 182 ? 4.117 -14.492 7.035 1 98.56 182 GLU A CA 1
ATOM 1450 C C . GLU A 1 182 ? 4.863 -15.688 7.629 1 98.56 182 GLU A C 1
ATOM 1452 O O . GLU A 1 182 ? 4.238 -16.641 8.109 1 98.56 182 GLU A O 1
ATOM 1457 N N . ASP A 1 183 ? 6.195 -15.625 7.508 1 98.5 183 ASP A N 1
ATOM 1458 C CA . ASP A 1 183 ? 7.004 -16.688 8.102 1 98.5 183 ASP A CA 1
ATOM 1459 C C . ASP A 1 183 ? 6.742 -16.797 9.602 1 98.5 183 ASP A C 1
ATOM 1461 O O . ASP A 1 183 ? 6.469 -17.891 10.117 1 98.5 183 ASP A O 1
ATOM 1465 N N . SER A 1 184 ? 6.812 -15.672 10.266 1 98.12 184 SER A N 1
ATOM 1466 C CA . SER A 1 184 ? 6.594 -15.641 11.711 1 98.12 184 SER A CA 1
ATOM 1467 C C . SER A 1 184 ? 5.191 -16.109 12.07 1 98.12 184 SER A C 1
ATOM 1469 O O . SER A 1 184 ? 5.02 -16.891 13.008 1 98.12 184 SER A O 1
ATOM 1471 N N . ARG A 1 185 ? 4.199 -15.727 11.352 1 98.19 185 ARG A N 1
ATOM 1472 C CA . ARG A 1 185 ? 2.805 -16.031 11.656 1 98.19 185 ARG A CA 1
ATOM 1473 C C . ARG A 1 185 ? 2.492 -17.5 11.391 1 98.19 185 ARG A C 1
ATOM 1475 O O . ARG A 1 185 ? 1.793 -18.141 12.172 1 98.19 185 ARG A O 1
ATOM 1482 N N . GLN A 1 186 ? 2.982 -18.016 10.266 1 98.62 186 GLN A N 1
ATOM 1483 C CA . GLN A 1 186 ? 2.744 -19.406 9.953 1 98.62 186 GLN A CA 1
ATOM 1484 C C . GLN A 1 186 ? 3.42 -20.328 10.969 1 98.62 186 GLN A C 1
ATOM 1486 O O . GLN A 1 186 ? 2.826 -21.312 11.422 1 98.62 186 GLN A O 1
ATOM 1491 N N . ARG A 1 187 ? 4.656 -20 11.383 1 98.56 187 ARG A N 1
ATOM 1492 C CA . ARG A 1 187 ? 5.355 -20.781 12.398 1 98.56 187 ARG A CA 1
ATOM 1493 C C . ARG A 1 187 ? 4.621 -20.719 13.734 1 98.56 187 ARG A C 1
ATOM 1495 O O . ARG A 1 187 ? 4.457 -21.75 14.398 1 98.56 187 ARG A O 1
ATOM 1502 N N . SER A 1 188 ? 4.219 -19.531 14.102 1 98.25 188 SER A N 1
ATOM 1503 C CA . SER A 1 188 ? 3.52 -19.344 15.367 1 98.25 188 SER A CA 1
ATOM 1504 C C . SER A 1 188 ? 2.207 -20.125 15.391 1 98.25 188 SER A C 1
ATOM 1506 O O . SER A 1 188 ? 1.865 -20.734 16.406 1 98.25 188 SER A O 1
ATOM 1508 N N . TYR A 1 189 ? 1.431 -20.047 14.359 1 98.44 189 TYR A N 1
ATOM 1509 C CA . TYR A 1 189 ? 0.175 -20.781 14.273 1 98.44 189 TYR A CA 1
ATOM 1510 C C . TYR A 1 189 ? 0.409 -22.281 14.438 1 98.44 189 TYR A C 1
ATOM 1512 O O . TYR A 1 189 ? -0.31 -22.953 15.188 1 98.44 189 TYR A O 1
ATOM 1520 N N . ARG A 1 190 ? 1.379 -22.766 13.734 1 98.19 190 ARG A N 1
ATOM 1521 C CA . ARG A 1 190 ? 1.672 -24.188 13.812 1 98.19 190 ARG A CA 1
ATOM 1522 C C . ARG A 1 190 ? 2.064 -24.594 15.234 1 98.19 190 ARG A C 1
ATOM 1524 O O . ARG A 1 190 ? 1.669 -25.656 15.719 1 98.19 190 ARG A O 1
ATOM 1531 N N . LYS A 1 191 ? 2.873 -23.812 15.812 1 97.75 191 LYS A N 1
ATOM 1532 C CA . LYS A 1 191 ? 3.283 -24.078 17.188 1 97.75 191 LYS A CA 1
ATOM 1533 C C . LYS A 1 191 ? 2.074 -24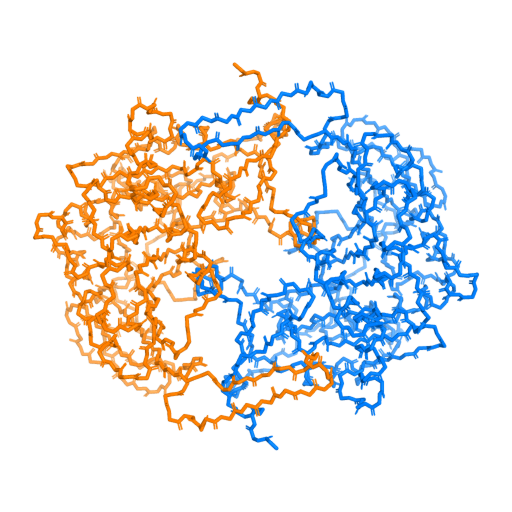.156 18.125 1 97.75 191 LYS A C 1
ATOM 1535 O O . LYS A 1 191 ? 2.016 -25.016 19 1 97.75 191 LYS A O 1
ATOM 1540 N N . GLY A 1 192 ? 1.153 -23.328 17.906 1 97.44 192 GLY A N 1
ATOM 1541 C CA . GLY A 1 192 ? -0.006 -23.234 18.781 1 97.44 192 GLY A CA 1
ATOM 1542 C C . GLY A 1 192 ? -1.053 -24.297 18.484 1 97.44 192 GLY A C 1
ATOM 1543 O O . GLY A 1 192 ? -1.733 -24.781 19.391 1 97.44 192 GLY A O 1
ATOM 1544 N N . HIS A 1 193 ? -1.21 -24.656 17.203 1 97.12 193 HIS A N 1
ATOM 1545 C CA . HIS A 1 193 ? -2.334 -25.5 16.812 1 97.12 193 HIS A CA 1
ATOM 1546 C C . HIS A 1 193 ? -1.859 -26.875 16.375 1 97.12 193 HIS A C 1
ATOM 1548 O O . HIS A 1 193 ? -2.66 -27.812 16.266 1 97.12 193 HIS A O 1
ATOM 1554 N N . GLY A 1 194 ? -0.551 -26.984 16 1 97.31 194 GLY A N 1
ATOM 1555 C CA . GLY A 1 194 ? -0 -28.25 15.547 1 97.31 194 GLY A CA 1
ATOM 1556 C C . GLY A 1 194 ? -0.224 -28.5 14.062 1 97.31 194 GLY A C 1
ATOM 1557 O O . GLY A 1 194 ? 0.217 -29.516 13.523 1 97.31 194 GLY A O 1
ATOM 1558 N N . THR A 1 195 ? -0.937 -27.609 13.438 1 97.75 195 THR A N 1
ATOM 1559 C CA . THR A 1 195 ? -1.237 -27.75 12.016 1 97.75 195 THR A CA 1
ATOM 1560 C C . THR A 1 195 ? -0.84 -26.484 11.25 1 97.75 195 THR A C 1
ATOM 1562 O O . THR A 1 195 ? -0.571 -25.453 11.852 1 97.75 195 THR A O 1
ATOM 1565 N N . CYS A 1 196 ? -0.735 -26.609 9.953 1 97.94 196 CYS A N 1
ATOM 1566 C CA . CYS A 1 196 ? -0.394 -25.531 9.023 1 97.94 196 CYS A CA 1
ATOM 1567 C C . CYS A 1 196 ? -1.551 -24.547 8.875 1 97.94 196 CYS A C 1
ATOM 1569 O O . CYS A 1 196 ? -2.689 -24.969 8.633 1 97.94 196 CYS A O 1
ATOM 1571 N N . LEU A 1 197 ? -1.258 -23.266 8.984 1 98.75 197 LEU A N 1
ATOM 1572 C CA . LEU A 1 197 ? -2.254 -22.203 8.945 1 98.75 197 LEU A CA 1
ATOM 1573 C C . LEU A 1 197 ? -3.094 -22.281 7.676 1 98.75 197 LEU A C 1
ATOM 1575 O O . LEU A 1 197 ? -4.32 -22.375 7.742 1 98.75 197 LEU A O 1
ATOM 1579 N N . LEU A 1 198 ? -2.461 -22.297 6.52 1 98.81 198 LEU A N 1
ATOM 1580 C CA . LEU A 1 198 ? -3.18 -22.219 5.254 1 98.81 198 LEU A CA 1
ATOM 1581 C C . LEU A 1 198 ? -3.777 -23.578 4.891 1 98.81 198 LEU A C 1
ATOM 1583 O O . LEU A 1 198 ? -4.691 -23.656 4.062 1 98.81 198 LEU A O 1
ATOM 1587 N N . CYS A 1 199 ? -3.232 -24.688 5.445 1 98.69 199 CYS A N 1
ATOM 1588 C CA . CYS A 1 199 ? -3.924 -25.969 5.309 1 98.69 199 CYS A CA 1
ATOM 1589 C C . CYS A 1 199 ? -5.301 -25.922 5.965 1 98.69 199 CYS A C 1
ATOM 1591 O O . CYS A 1 199 ? -6.297 -26.312 5.359 1 98.69 199 CYS A O 1
ATOM 1593 N N . ASP A 1 200 ? -5.293 -25.422 7.211 1 98.81 200 ASP A N 1
ATOM 1594 C CA . ASP A 1 200 ? -6.559 -25.297 7.926 1 98.81 200 ASP A CA 1
ATOM 1595 C C . ASP A 1 200 ? -7.488 -24.312 7.219 1 98.81 200 ASP A C 1
ATOM 1597 O O . ASP A 1 200 ? -8.695 -24.562 7.121 1 98.81 200 ASP A O 1
ATOM 1601 N N . TYR A 1 201 ? -6.957 -23.25 6.754 1 98.81 201 TYR A N 1
ATOM 1602 C CA . TYR A 1 201 ? -7.762 -22.219 6.113 1 98.81 201 TYR A CA 1
ATOM 1603 C C . TYR A 1 201 ? -8.453 -22.75 4.867 1 98.81 201 TYR A C 1
ATOM 1605 O O . TYR A 1 201 ? -9.656 -22.562 4.688 1 98.81 201 TYR A O 1
ATOM 1613 N N . VAL A 1 202 ? -7.688 -23.375 3.99 1 98.75 202 VAL A N 1
ATOM 1614 C CA . VAL A 1 202 ? -8.266 -23.859 2.738 1 98.75 202 VAL A CA 1
ATOM 1615 C C . VAL A 1 202 ? -9.305 -24.938 3.027 1 98.75 202 VAL A C 1
ATOM 1617 O O . VAL A 1 202 ? -10.336 -25 2.355 1 98.75 202 VAL A O 1
ATOM 1620 N N . GLN A 1 203 ? -9.078 -25.766 3.971 1 98.56 203 GLN A N 1
ATOM 1621 C CA . GLN A 1 203 ? -10.062 -26.781 4.34 1 98.56 203 GLN A CA 1
ATOM 1622 C C . GLN A 1 203 ? -11.367 -26.141 4.812 1 98.56 203 GLN A C 1
ATOM 1624 O O . GLN A 1 203 ? -12.453 -26.562 4.422 1 98.56 203 GLN A O 1
ATOM 1629 N N . GLU A 1 204 ? -11.258 -25.141 5.668 1 98.44 204 GLU A N 1
ATOM 1630 C CA . GLU A 1 204 ? -12.438 -24.422 6.148 1 98.44 204 GLU A CA 1
ATOM 1631 C C . GLU A 1 204 ? -13.18 -23.75 4.996 1 98.44 204 GLU A C 1
ATOM 1633 O O . GLU A 1 204 ? -14.414 -23.766 4.949 1 98.44 204 GLU A O 1
ATOM 1638 N N . GLU A 1 205 ? -12.445 -23.109 4.137 1 98.69 205 GLU A N 1
ATOM 1639 C CA . GLU A 1 205 ? -13.055 -22.422 3.002 1 98.69 205 GLU A CA 1
ATOM 1640 C C . GLU A 1 205 ? -13.805 -23.391 2.105 1 98.69 205 GLU A C 1
ATOM 1642 O O . GLU A 1 205 ? -14.898 -23.094 1.624 1 98.69 205 GLU A O 1
ATOM 1647 N N . LEU A 1 206 ? -13.188 -24.516 1.848 1 98.56 206 LEU A N 1
ATOM 1648 C CA . LEU A 1 206 ? -13.836 -25.531 1.022 1 98.56 206 LEU A CA 1
ATOM 1649 C C . LEU A 1 206 ? -15.117 -26.031 1.677 1 98.56 206 LEU A C 1
ATOM 1651 O O . LEU A 1 206 ? -16.125 -26.266 0.994 1 98.56 206 LEU A O 1
ATOM 1655 N N . ALA A 1 207 ? -15.133 -26.172 2.959 1 98.31 207 ALA A N 1
ATOM 1656 C CA . ALA A 1 207 ? -16.312 -26.641 3.695 1 98.31 207 ALA A CA 1
ATOM 1657 C C . ALA A 1 207 ? -17.422 -25.594 3.672 1 98.31 207 ALA A C 1
ATOM 1659 O O . ALA A 1 207 ? -18.594 -25.922 3.502 1 98.31 207 ALA A O 1
ATOM 1660 N N . ARG A 1 208 ? -17.062 -24.344 3.838 1 96.81 208 ARG A N 1
ATOM 1661 C CA . ARG A 1 208 ? -18.031 -23.25 3.877 1 96.81 208 ARG A CA 1
ATOM 1662 C C . ARG A 1 208 ? -18.562 -22.938 2.482 1 96.81 208 ARG A C 1
ATOM 1664 O O . ARG A 1 208 ? -19.734 -22.578 2.318 1 96.81 208 ARG A O 1
ATOM 1671 N N . ASN A 1 209 ? -17.641 -22.906 1.492 1 98.06 209 ASN A N 1
ATOM 1672 C CA . ASN A 1 209 ? -17.938 -22.688 0.081 1 98.06 209 ASN A CA 1
ATOM 1673 C C . ASN A 1 209 ? -18.578 -21.312 -0.143 1 98.06 209 ASN A C 1
ATOM 1675 O O . ASN A 1 209 ? -19.469 -21.188 -0.983 1 98.06 209 ASN A O 1
ATOM 1679 N N . GLU A 1 210 ? -18.234 -20.344 0.594 1 97.25 210 GLU A N 1
ATOM 1680 C CA . GLU A 1 210 ? -18.797 -19 0.471 1 97.25 210 GLU A CA 1
ATOM 1681 C C . GLU A 1 210 ? -17.938 -18.125 -0.448 1 97.25 210 GLU A C 1
ATOM 1683 O O . GLU A 1 210 ? -18.453 -17.281 -1.168 1 97.25 210 GLU A O 1
ATOM 1688 N N . ARG A 1 211 ? -16.609 -18.359 -0.396 1 98.69 211 ARG A N 1
ATOM 1689 C CA . ARG A 1 211 ? -15.695 -17.453 -1.082 1 98.69 211 ARG A CA 1
ATOM 1690 C C . ARG A 1 211 ? -14.883 -18.188 -2.137 1 98.69 211 ARG A C 1
ATOM 1692 O O . ARG A 1 211 ? -13.93 -17.641 -2.689 1 98.69 211 ARG A O 1
ATOM 1699 N N . ILE A 1 212 ? -15.273 -19.438 -2.42 1 98.88 212 ILE A N 1
ATOM 1700 C CA . ILE A 1 212 ? -14.617 -20.203 -3.467 1 98.88 212 ILE A CA 1
ATOM 1701 C C . ILE A 1 212 ? -15.062 -19.703 -4.836 1 98.88 212 ILE A C 1
ATOM 1703 O O . ILE A 1 212 ? -16.25 -19.5 -5.074 1 98.88 212 ILE A O 1
ATOM 1707 N N . ILE A 1 213 ? -14.117 -19.422 -5.695 1 98.88 213 ILE A N 1
ATOM 1708 C CA . ILE A 1 213 ? -14.398 -19.062 -7.078 1 98.88 213 ILE A CA 1
ATOM 1709 C C . ILE A 1 213 ? -14.5 -20.328 -7.93 1 98.88 213 ILE A C 1
ATOM 1711 O O . ILE A 1 213 ? -15.492 -20.547 -8.625 1 98.88 213 ILE A O 1
ATOM 1715 N N . PHE A 1 214 ? -13.492 -21.141 -7.914 1 98.75 214 PHE A N 1
ATOM 1716 C CA . PHE A 1 214 ? -13.438 -22.469 -8.539 1 98.75 214 PHE A CA 1
ATOM 1717 C C . PHE A 1 214 ? -12.391 -23.344 -7.871 1 98.75 214 PHE A C 1
ATOM 1719 O O . PHE A 1 214 ? -11.641 -22.875 -7.012 1 98.75 214 PHE A O 1
ATOM 1726 N N . GLN A 1 215 ? -12.406 -24.625 -8.18 1 98.69 215 GLN A N 1
ATOM 1727 C CA . GLN A 1 215 ? -11.359 -25.547 -7.734 1 98.69 215 GLN A CA 1
ATOM 1728 C C . GLN A 1 215 ? -11.148 -26.656 -8.75 1 98.69 215 GLN A C 1
ATOM 1730 O O . GLN A 1 215 ? -12.008 -26.922 -9.594 1 98.69 215 GLN A O 1
ATOM 1735 N N . ASN A 1 216 ? -10.031 -27.25 -8.781 1 98.56 216 ASN A N 1
ATOM 1736 C CA . ASN A 1 216 ? -9.75 -28.516 -9.438 1 98.56 216 ASN A CA 1
ATOM 1737 C C . ASN A 1 216 ? -9.188 -29.547 -8.453 1 98.56 216 ASN A C 1
ATOM 1739 O O . ASN A 1 216 ? -9.375 -29.422 -7.242 1 98.56 216 ASN A O 1
ATOM 1743 N N . ASP A 1 217 ? -8.578 -30.578 -8.906 1 98.5 217 ASP A N 1
ATOM 1744 C CA . ASP A 1 217 ? -8.18 -31.672 -8.023 1 98.5 217 ASP A CA 1
ATOM 1745 C C . ASP A 1 217 ? -7.09 -31.219 -7.055 1 98.5 217 ASP A C 1
ATOM 1747 O O . ASP A 1 217 ? -7.02 -31.703 -5.922 1 98.5 217 ASP A O 1
ATOM 1751 N N . SER A 1 218 ? -6.289 -30.203 -7.43 1 98.88 218 SER A N 1
ATOM 1752 C CA . SER A 1 218 ? -5.086 -29.906 -6.664 1 98.88 218 SER A CA 1
ATOM 1753 C C . SER A 1 218 ? -5.172 -28.516 -6.012 1 98.88 218 SER A C 1
ATOM 1755 O O . SER A 1 218 ? -4.496 -28.25 -5.016 1 98.88 218 SER A O 1
ATOM 1757 N N . PHE A 1 219 ? -5.965 -27.609 -6.574 1 98.94 219 PHE A N 1
ATOM 1758 C CA . PHE A 1 219 ? -5.93 -26.219 -6.129 1 98.94 219 PHE A CA 1
ATOM 1759 C C . PHE A 1 219 ? -7.34 -25.672 -5.938 1 98.94 219 PHE A C 1
ATOM 1761 O O . PHE A 1 219 ? -8.281 -26.141 -6.582 1 98.94 219 PHE A O 1
ATOM 1768 N N . ALA A 1 220 ? -7.496 -24.719 -5.035 1 98.94 220 ALA A N 1
ATOM 1769 C CA . ALA A 1 220 ? -8.688 -23.891 -4.867 1 98.94 220 ALA A CA 1
ATOM 1770 C C . ALA A 1 220 ? -8.367 -22.422 -5.07 1 98.94 220 ALA A C 1
ATOM 1772 O O . ALA A 1 220 ? -7.355 -21.922 -4.566 1 98.94 220 ALA A O 1
ATOM 1773 N N . ALA A 1 221 ? -9.133 -21.781 -5.887 1 98.94 221 ALA A N 1
ATOM 1774 C CA . ALA A 1 221 ? -9.086 -20.328 -6.023 1 98.94 221 ALA A CA 1
ATOM 1775 C C . ALA A 1 221 ? -10.195 -19.656 -5.227 1 98.94 221 ALA A C 1
ATOM 1777 O O . ALA A 1 221 ? -11.367 -20.047 -5.332 1 98.94 221 ALA A O 1
ATOM 1778 N N . LEU A 1 222 ? -9.836 -18.688 -4.441 1 98.94 222 LEU A N 1
ATOM 1779 C CA . LEU A 1 222 ? -10.836 -18.062 -3.578 1 98.94 222 LEU A CA 1
ATOM 1780 C C . LEU A 1 222 ? -10.508 -16.594 -3.342 1 98.94 222 LEU A C 1
ATOM 1782 O O . LEU A 1 222 ? -9.391 -16.156 -3.623 1 98.94 222 LEU A O 1
ATOM 1786 N N . VAL A 1 223 ? -11.477 -15.82 -2.938 1 98.88 223 VAL A N 1
ATOM 1787 C CA . VAL A 1 223 ? -11.258 -14.492 -2.381 1 98.88 223 VAL A CA 1
ATOM 1788 C C . VAL A 1 223 ? -11.023 -14.594 -0.875 1 98.88 223 VAL A C 1
ATOM 1790 O O . VAL A 1 223 ? -11.906 -15.031 -0.132 1 98.88 223 VAL A O 1
ATOM 1793 N N . PRO A 1 224 ? -9.852 -14.234 -0.386 1 98.81 224 PRO A N 1
ATOM 1794 C CA . PRO A 1 224 ? -9.609 -14.406 1.047 1 98.81 224 PRO A CA 1
ATOM 1795 C C . PRO A 1 224 ? -10.555 -13.578 1.914 1 98.81 224 PRO A C 1
ATOM 1797 O O . PRO A 1 224 ? -10.953 -12.484 1.523 1 98.81 224 PRO A O 1
ATOM 1800 N N . PHE A 1 225 ? -10.859 -14.078 3.135 1 98.56 225 PHE A N 1
ATOM 1801 C CA . PHE A 1 225 ? -11.766 -13.453 4.09 1 98.56 225 PHE A CA 1
ATOM 1802 C C . PHE A 1 225 ? -11.344 -12.023 4.387 1 98.56 225 PHE A C 1
ATOM 1804 O O . PHE A 1 225 ? -12.188 -11.156 4.621 1 98.56 225 PHE A O 1
ATOM 1811 N N . TRP A 1 226 ? -10.086 -11.75 4.199 1 98.5 226 TRP A N 1
ATOM 1812 C CA . TRP A 1 226 ? -9.477 -10.484 4.574 1 98.5 226 TRP A CA 1
ATOM 1813 C C . TRP A 1 226 ? -9 -9.727 3.342 1 98.5 226 TRP A C 1
ATOM 1815 O O . TRP A 1 226 ? -8.023 -8.969 3.408 1 98.5 226 TRP A O 1
ATOM 1825 N N . ALA A 1 227 ? -9.594 -9.914 2.197 1 98.5 227 ALA A N 1
ATOM 1826 C CA . ALA A 1 227 ? -9.156 -9.273 0.96 1 98.5 227 ALA A CA 1
ATOM 1827 C C . ALA A 1 227 ? -9.172 -7.758 1.092 1 98.5 227 ALA A C 1
ATOM 1829 O O . ALA A 1 227 ? -10.102 -7.188 1.669 1 98.5 227 ALA A O 1
ATOM 1830 N N . VAL A 1 228 ? -8.164 -7.156 0.518 1 98 228 VAL A N 1
ATOM 1831 C CA . VAL A 1 228 ? -8.062 -5.699 0.514 1 98 228 VAL A CA 1
ATOM 1832 C C . VAL A 1 228 ? -8.539 -5.152 -0.83 1 98 228 VAL A C 1
ATOM 1834 O O . VAL A 1 228 ? -9.32 -4.203 -0.877 1 98 228 VAL A O 1
ATOM 1837 N N . TRP A 1 229 ? -8.039 -5.719 -1.908 1 97.94 229 TRP A N 1
ATOM 1838 C CA . TRP A 1 229 ? -8.414 -5.277 -3.248 1 97.94 229 TRP A CA 1
ATOM 1839 C C . TRP A 1 229 ? -9.797 -5.809 -3.627 1 97.94 229 TRP A C 1
ATOM 1841 O O . TRP A 1 229 ? -10.211 -6.871 -3.156 1 97.94 229 TRP A O 1
ATOM 1851 N N . PRO A 1 230 ? -10.555 -5.117 -4.527 1 96.56 230 PRO A N 1
ATOM 1852 C CA . PRO A 1 230 ? -11.945 -5.469 -4.805 1 96.56 230 PRO A CA 1
ATOM 1853 C C . PRO A 1 230 ? -12.117 -6.918 -5.25 1 96.56 230 PRO A C 1
ATOM 1855 O O . PRO A 1 230 ? -13.031 -7.605 -4.793 1 96.56 230 PRO A O 1
ATOM 1858 N N . TYR A 1 231 ? -11.219 -7.398 -6.105 1 98.25 231 TYR A N 1
ATOM 1859 C CA . TYR A 1 231 ? -11.289 -8.758 -6.633 1 98.25 231 TYR A CA 1
ATOM 1860 C C . TYR A 1 231 ? -9.992 -9.508 -6.375 1 98.25 231 TYR A C 1
ATOM 1862 O O . TYR A 1 231 ? -9.508 -10.242 -7.242 1 98.25 231 TYR A O 1
ATOM 1870 N N . GLU A 1 232 ? -9.445 -9.25 -5.195 1 98.69 232 GLU A N 1
ATOM 1871 C CA . GLU A 1 232 ? -8.258 -9.977 -4.75 1 98.69 232 GLU A CA 1
ATOM 1872 C C . GLU A 1 232 ? -8.508 -11.484 -4.742 1 98.69 232 GLU A C 1
ATOM 1874 O O . GLU A 1 232 ? -9.602 -11.938 -4.383 1 98.69 232 GLU A O 1
ATOM 1879 N N . VAL A 1 233 ? -7.488 -12.25 -5.16 1 98.88 233 VAL A N 1
ATOM 1880 C CA . VAL A 1 233 ? -7.633 -13.703 -5.207 1 98.88 233 VAL A CA 1
ATOM 1881 C C . VAL A 1 233 ? -6.395 -14.367 -4.602 1 98.88 233 VAL A C 1
ATOM 1883 O O . VAL A 1 233 ? -5.277 -13.859 -4.746 1 98.88 233 VAL A O 1
ATOM 1886 N N . MET A 1 234 ? -6.664 -15.469 -3.957 1 98.88 234 MET A N 1
ATOM 1887 C CA . MET A 1 234 ? -5.621 -16.406 -3.535 1 98.88 234 MET A CA 1
ATOM 1888 C C . MET A 1 234 ? -5.832 -17.781 -4.164 1 98.88 234 MET A C 1
ATOM 1890 O O . MET A 1 234 ? -6.961 -18.266 -4.227 1 98.88 234 MET A O 1
ATOM 1894 N N . ILE A 1 235 ? -4.809 -18.344 -4.699 1 98.94 235 ILE A N 1
ATOM 1895 C CA . ILE A 1 235 ? -4.832 -19.75 -5.098 1 98.94 235 ILE A CA 1
ATOM 1896 C C . ILE A 1 235 ? -4.051 -20.578 -4.09 1 98.94 235 ILE A C 1
ATOM 1898 O O . ILE A 1 235 ? -2.875 -20.312 -3.832 1 98.94 235 ILE A O 1
ATOM 1902 N N . LEU A 1 236 ? -4.723 -21.609 -3.572 1 98.88 236 LEU A N 1
ATOM 1903 C CA . LEU A 1 236 ? -4.152 -22.453 -2.523 1 98.88 236 LEU A CA 1
ATOM 1904 C C . LEU A 1 236 ? -4.133 -23.922 -2.949 1 98.88 236 LEU A C 1
ATOM 1906 O O . LEU A 1 236 ? -5.148 -24.453 -3.396 1 98.88 236 LEU A O 1
ATOM 1910 N N . PRO A 1 237 ? -2.941 -24.562 -2.779 1 98.88 237 PRO A N 1
ATOM 1911 C CA . PRO A 1 237 ? -2.953 -26.016 -2.957 1 98.88 237 PRO A CA 1
ATOM 1912 C C . PRO A 1 237 ? -3.77 -26.734 -1.885 1 98.88 237 PRO A C 1
ATOM 1914 O O . PRO A 1 237 ? -3.783 -26.312 -0.726 1 98.88 237 PRO A O 1
ATOM 1917 N N . LYS A 1 238 ? -4.348 -27.828 -2.287 1 98.75 238 LYS A N 1
ATOM 1918 C CA . LYS A 1 238 ? -5.086 -28.656 -1.333 1 98.75 238 LYS A CA 1
ATOM 1919 C C . LYS A 1 238 ? -4.137 -29.547 -0.537 1 98.75 238 LYS A C 1
ATOM 1921 O O . LYS A 1 238 ? -4.418 -29.875 0.615 1 98.75 238 LYS A O 1
ATOM 1926 N N . ARG A 1 239 ? -3.008 -29.953 -1.169 1 98.75 239 ARG A N 1
ATOM 1927 C CA . ARG A 1 239 ? -1.946 -30.672 -0.469 1 98.75 239 ARG A CA 1
ATOM 1928 C C . ARG A 1 239 ? -0.913 -29.703 0.095 1 98.75 239 ARG A C 1
ATOM 1930 O O . ARG A 1 239 ? -0.562 -28.703 -0.553 1 98.75 239 ARG A O 1
ATOM 1937 N N . HIS A 1 240 ? -0.382 -30.078 1.236 1 98.75 240 HIS A N 1
ATOM 1938 C CA . HIS A 1 240 ? 0.656 -29.25 1.855 1 98.75 240 HIS A CA 1
ATOM 1939 C C . HIS A 1 240 ? 1.98 -29.391 1.112 1 98.75 240 HIS A C 1
ATOM 1941 O O . HIS A 1 240 ? 2.467 -30.5 0.901 1 98.75 240 HIS A O 1
ATOM 1947 N N . PHE A 1 241 ? 2.527 -28.312 0.701 1 98.75 241 PHE A N 1
ATOM 1948 C CA . PHE A 1 241 ? 3.928 -28.188 0.324 1 98.75 241 PHE A CA 1
ATOM 1949 C C . PHE A 1 241 ? 4.391 -26.734 0.465 1 98.75 241 PHE A C 1
ATOM 1951 O O . PHE A 1 241 ? 3.588 -25.812 0.338 1 98.75 241 PHE A O 1
ATOM 1958 N N . ALA A 1 242 ? 5.629 -26.531 0.677 1 98.56 242 ALA A N 1
ATOM 1959 C CA . ALA A 1 242 ? 6.137 -25.25 1.166 1 98.56 242 ALA A CA 1
ATOM 1960 C C . ALA A 1 242 ? 6.605 -24.359 0.011 1 98.56 242 ALA A C 1
ATOM 1962 O O . ALA A 1 242 ? 6.746 -23.156 0.168 1 98.56 242 ALA A O 1
ATOM 1963 N N . SER A 1 243 ? 6.988 -24.969 -1.124 1 98.62 243 SER A N 1
ATOM 1964 C CA . SER A 1 243 ? 7.578 -24.219 -2.227 1 98.62 243 SER A CA 1
ATOM 1965 C C . SER A 1 243 ? 7.254 -24.859 -3.572 1 98.62 243 SER A C 1
ATOM 1967 O O . SER A 1 243 ? 6.879 -26.031 -3.631 1 98.62 243 SER A O 1
ATOM 1969 N N . ILE A 1 244 ? 7.355 -24.062 -4.59 1 98.81 244 ILE A N 1
ATOM 1970 C CA . ILE A 1 244 ? 6.859 -24.375 -5.926 1 98.81 244 ILE A CA 1
ATOM 1971 C C . ILE A 1 244 ? 7.566 -25.609 -6.465 1 98.81 244 ILE A C 1
ATOM 1973 O O . ILE A 1 244 ? 7.008 -26.344 -7.281 1 98.81 244 ILE A O 1
ATOM 1977 N N . ASP A 1 245 ? 8.766 -25.922 -6.066 1 97.94 245 ASP A N 1
ATOM 1978 C CA . ASP A 1 245 ? 9.562 -27.031 -6.586 1 97.94 245 ASP A CA 1
ATOM 1979 C C . ASP A 1 245 ? 9.07 -28.359 -6.031 1 97.94 245 ASP A C 1
ATOM 1981 O O . ASP A 1 245 ? 9.492 -29.422 -6.492 1 97.94 245 ASP A O 1
ATOM 1985 N N . GLN A 1 246 ? 8.133 -28.359 -5.145 1 98.31 246 GLN A N 1
ATOM 1986 C CA . GLN A 1 246 ? 7.668 -29.578 -4.48 1 98.31 246 GLN A CA 1
ATOM 1987 C C . GLN A 1 246 ? 6.395 -30.109 -5.129 1 98.31 246 GLN A C 1
ATOM 1989 O O . GLN A 1 246 ? 5.824 -31.094 -4.668 1 98.31 246 GLN A O 1
ATOM 1994 N N . MET A 1 247 ? 5.965 -29.516 -6.168 1 98.69 247 MET A N 1
ATOM 1995 C CA . MET A 1 247 ? 4.773 -29.953 -6.883 1 98.69 247 MET A CA 1
ATOM 1996 C C . MET A 1 247 ? 5.02 -31.281 -7.594 1 98.69 247 MET A C 1
ATOM 1998 O O . MET A 1 247 ? 6.098 -31.5 -8.148 1 98.69 247 MET A O 1
ATOM 2002 N N . THR A 1 248 ? 3.994 -32.125 -7.625 1 98.56 248 THR A N 1
ATOM 2003 C CA . THR A 1 248 ? 3.992 -33.281 -8.516 1 98.56 248 THR A CA 1
ATOM 2004 C C . THR A 1 248 ? 3.674 -32.844 -9.945 1 98.56 248 THR A C 1
ATOM 2006 O O . THR A 1 248 ? 3.25 -31.719 -10.188 1 98.56 248 THR A O 1
ATOM 2009 N N . ASP A 1 249 ? 3.861 -33.781 -10.883 1 98.38 249 ASP A N 1
ATOM 2010 C CA . ASP A 1 249 ? 3.561 -33.469 -12.281 1 98.38 249 ASP A CA 1
ATOM 2011 C C . ASP A 1 249 ? 2.084 -33.125 -12.461 1 98.38 249 ASP A C 1
ATOM 2013 O O . ASP A 1 249 ? 1.744 -32.219 -13.227 1 98.38 249 ASP A O 1
ATOM 2017 N N . GLN A 1 250 ? 1.26 -33.844 -11.797 1 98.56 250 GLN A N 1
ATOM 2018 C CA . GLN A 1 250 ? -0.169 -33.562 -11.875 1 98.56 250 GLN A CA 1
ATOM 2019 C C . GLN A 1 250 ? -0.486 -32.188 -11.297 1 98.56 250 GLN A C 1
ATOM 2021 O O . GLN A 1 250 ? -1.31 -31.453 -11.844 1 98.56 250 GLN A O 1
ATOM 2026 N N . GLU A 1 251 ? 0.118 -31.859 -10.211 1 98.81 251 GLU A N 1
ATOM 2027 C CA . GLU A 1 251 ? -0.09 -30.547 -9.594 1 98.81 251 GLU A CA 1
ATOM 2028 C C . GLU A 1 251 ? 0.385 -29.422 -10.508 1 98.81 251 GLU A C 1
ATOM 2030 O O . GLU A 1 251 ? -0.206 -28.344 -10.539 1 98.81 251 GLU A O 1
ATOM 2035 N N . VAL A 1 252 ? 1.461 -29.625 -11.273 1 98.88 252 VAL A N 1
ATOM 2036 C CA . VAL A 1 252 ? 1.916 -28.641 -12.242 1 98.88 252 VAL A CA 1
ATOM 2037 C C . VAL A 1 252 ? 0.839 -28.422 -13.305 1 98.88 252 VAL A C 1
ATOM 2039 O O . VAL A 1 252 ? 0.538 -27.281 -13.672 1 98.88 252 VAL A O 1
ATOM 2042 N N . THR A 1 253 ? 0.265 -29.516 -13.797 1 98.81 253 THR A N 1
ATOM 2043 C CA . THR A 1 253 ? -0.802 -29.438 -14.789 1 98.81 253 THR A CA 1
ATOM 2044 C C . THR A 1 253 ? -2.012 -28.688 -14.227 1 98.81 253 THR A C 1
ATOM 2046 O O . THR A 1 253 ? -2.572 -27.812 -14.883 1 98.81 253 THR A O 1
ATOM 2049 N N . ASP A 1 254 ? -2.361 -29.047 -12.984 1 98.88 254 ASP A N 1
ATOM 2050 C CA . ASP A 1 254 ? -3.52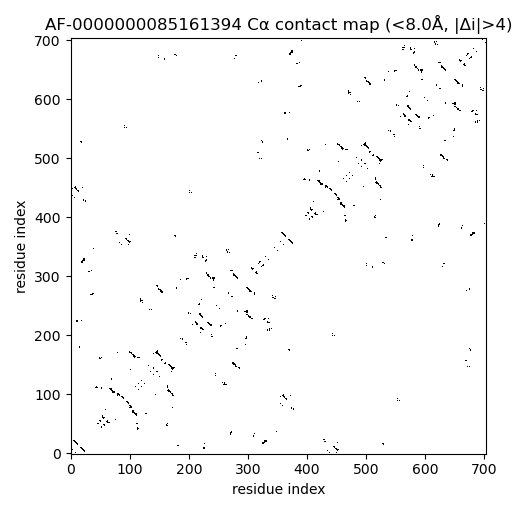1 -28.438 -12.352 1 98.88 254 ASP A CA 1
ATOM 2051 C C . ASP A 1 254 ? -3.264 -26.969 -12.039 1 98.88 254 ASP A C 1
ATOM 2053 O O . ASP A 1 254 ? -4.188 -26.156 -12.07 1 98.88 254 ASP A O 1
ATOM 2057 N N . PHE A 1 255 ? -1.988 -26.688 -11.672 1 98.94 255 PHE A N 1
ATOM 2058 C CA . PHE A 1 255 ? -1.63 -25.281 -11.438 1 98.94 255 PHE A CA 1
ATOM 2059 C C . PHE A 1 255 ? -1.748 -24.469 -12.719 1 98.94 255 PHE A C 1
ATOM 2061 O O . PHE A 1 255 ? -2.268 -23.359 -12.711 1 98.94 255 PHE A O 1
ATOM 2068 N N . ALA A 1 256 ? -1.299 -24.969 -13.859 1 98.88 256 ALA A N 1
ATOM 2069 C CA . ALA A 1 256 ? -1.451 -24.312 -15.156 1 98.88 256 ALA A CA 1
ATOM 2070 C C . ALA A 1 256 ? -2.922 -24.062 -15.469 1 98.88 256 ALA A C 1
ATOM 2072 O O . ALA A 1 256 ? -3.283 -22.969 -15.906 1 98.88 256 ALA A O 1
ATOM 2073 N N . ASP A 1 257 ? -3.705 -25.047 -15.219 1 98.69 257 ASP A N 1
ATOM 2074 C CA . ASP A 1 257 ? -5.148 -24.938 -15.406 1 98.69 257 ASP A CA 1
ATOM 2075 C C . ASP A 1 257 ? -5.723 -23.812 -14.547 1 98.69 257 ASP A C 1
ATOM 2077 O O . ASP A 1 257 ? -6.535 -23.016 -15.016 1 98.69 257 ASP A O 1
ATOM 2081 N N . ALA A 1 258 ? -5.344 -23.781 -13.289 1 98.81 258 ALA A N 1
ATOM 2082 C CA . ALA A 1 258 ? -5.852 -22.766 -12.359 1 98.81 258 ALA A CA 1
ATOM 2083 C C . ALA A 1 258 ? -5.465 -21.359 -12.812 1 98.81 258 ALA A C 1
ATOM 2085 O O . ALA A 1 258 ? -6.285 -20.438 -12.766 1 98.81 258 ALA A O 1
ATOM 2086 N N . LEU A 1 259 ? -4.211 -21.172 -13.219 1 98.75 259 LEU A N 1
ATOM 2087 C CA . LEU A 1 259 ? -3.744 -19.875 -13.688 1 98.75 259 LEU A CA 1
ATOM 2088 C C . LEU A 1 259 ? -4.539 -19.422 -14.906 1 98.75 259 LEU A C 1
ATOM 2090 O O . LEU A 1 259 ? -4.934 -18.25 -15 1 98.75 259 LEU A O 1
ATOM 2094 N N . LYS A 1 260 ? -4.773 -20.297 -15.836 1 98.31 260 LYS A N 1
ATOM 2095 C CA . LYS A 1 260 ? -5.523 -19.984 -17.047 1 98.31 260 LYS A CA 1
ATOM 2096 C C . LYS A 1 260 ? -6.961 -19.594 -16.719 1 98.31 260 LYS A C 1
ATOM 2098 O O . LYS A 1 260 ? -7.461 -18.578 -17.203 1 98.31 260 LYS A O 1
ATOM 2103 N N . ARG A 1 261 ? -7.613 -20.422 -15.906 1 98.38 261 ARG A N 1
ATOM 2104 C CA . ARG A 1 261 ? -9.008 -20.188 -15.539 1 98.38 261 ARG A CA 1
ATOM 2105 C C . ARG A 1 261 ? -9.164 -18.844 -14.812 1 98.38 261 ARG A C 1
ATOM 2107 O O . ARG A 1 261 ? -10.094 -18.094 -15.086 1 98.38 261 ARG A O 1
ATOM 2114 N N . MET A 1 262 ? -8.273 -18.578 -13.883 1 98.44 262 MET A N 1
ATOM 2115 C CA . MET A 1 262 ? -8.359 -17.328 -13.117 1 98.44 262 MET A CA 1
ATOM 2116 C C . MET A 1 262 ? -8.164 -16.125 -14.023 1 98.44 262 MET A C 1
ATOM 2118 O O . MET A 1 262 ? -8.906 -15.148 -13.938 1 98.44 262 MET A O 1
ATOM 2122 N N . GLY A 1 263 ? -7.133 -16.188 -14.883 1 97.81 263 GLY A N 1
ATOM 2123 C CA . GLY A 1 263 ? -6.895 -15.109 -15.828 1 97.81 263 GLY A CA 1
ATOM 2124 C C . GLY A 1 263 ? -8.07 -14.859 -16.75 1 97.81 263 GLY A C 1
ATOM 2125 O O . GLY A 1 263 ? -8.383 -13.711 -17.062 1 97.81 263 GLY A O 1
ATOM 2126 N N . THR A 1 264 ? -8.672 -15.906 -17.203 1 97.69 264 THR A N 1
ATOM 2127 C CA . THR A 1 264 ? -9.836 -15.805 -18.078 1 97.69 264 THR A CA 1
ATOM 2128 C C . THR A 1 264 ? -10.984 -15.094 -17.375 1 97.69 264 THR A C 1
ATOM 2130 O O . THR A 1 264 ? -11.602 -14.188 -17.938 1 97.69 264 THR A O 1
ATOM 2133 N N . ARG A 1 265 ? -11.258 -15.5 -16.156 1 97.88 265 ARG A N 1
ATOM 2134 C CA . ARG A 1 265 ? -12.336 -14.875 -15.398 1 97.88 265 ARG A CA 1
ATOM 2135 C C . ARG A 1 265 ? -12.062 -13.398 -15.156 1 97.88 265 ARG A C 1
ATOM 2137 O O . ARG A 1 265 ? -12.969 -12.57 -15.219 1 97.88 265 ARG A O 1
ATOM 2144 N N . PHE A 1 266 ? -10.836 -13.062 -14.859 1 97.75 266 PHE A N 1
ATOM 2145 C CA . PHE A 1 266 ? -10.461 -11.664 -14.695 1 97.75 266 PHE A CA 1
ATOM 2146 C C . PHE A 1 266 ? -10.758 -10.875 -15.969 1 97.75 266 PHE A C 1
ATOM 2148 O O . PHE A 1 266 ? -11.406 -9.828 -15.922 1 97.75 266 PHE A O 1
ATOM 2155 N N . ASP A 1 267 ? -10.289 -11.383 -17.078 1 96.38 267 ASP A N 1
ATOM 2156 C CA . ASP A 1 267 ? -10.508 -10.68 -18.344 1 96.38 267 ASP A CA 1
ATOM 2157 C C . ASP A 1 267 ? -12 -10.547 -18.641 1 96.38 267 ASP A C 1
ATOM 2159 O O . ASP A 1 267 ? -12.438 -9.539 -19.203 1 96.38 267 ASP A O 1
ATOM 2163 N N . ASN A 1 268 ? -12.766 -11.516 -18.281 1 96.44 268 ASN A N 1
ATOM 2164 C CA . ASN A 1 268 ? -14.195 -11.539 -18.578 1 96.44 268 ASN A CA 1
ATOM 2165 C C . ASN A 1 268 ? -14.969 -10.578 -17.672 1 96.44 268 ASN A C 1
ATOM 2167 O O . ASN A 1 268 ? -16.094 -10.195 -18 1 96.44 268 ASN A O 1
ATOM 2171 N N . LEU A 1 269 ? -14.477 -10.234 -16.5 1 96 269 LEU A N 1
ATOM 2172 C CA . LEU A 1 269 ? -15.188 -9.422 -15.523 1 96 269 LEU A CA 1
ATOM 2173 C C . LEU A 1 269 ? -15.594 -8.078 -16.109 1 96 269 LEU A C 1
ATOM 2175 O O . LEU A 1 269 ? -16.734 -7.648 -15.953 1 96 269 LEU A O 1
ATOM 2179 N N . PHE A 1 270 ? -14.68 -7.441 -16.797 1 93.19 270 PHE A N 1
ATOM 2180 C CA . PHE A 1 270 ? -14.969 -6.145 -17.391 1 93.19 270 PHE A CA 1
ATOM 2181 C C . PHE A 1 270 ? -14.656 -6.16 -18.891 1 93.19 270 PHE A C 1
ATOM 2183 O O . PHE A 1 270 ? -14.43 -5.109 -19.484 1 93.19 270 PHE A O 1
ATOM 2190 N N . LEU A 1 271 ? -14.484 -7.348 -19.422 1 93.12 271 LEU A N 1
ATOM 2191 C CA . LEU A 1 271 ? -14.266 -7.574 -20.844 1 93.12 271 LEU A CA 1
ATOM 2192 C C . LEU A 1 271 ? -13.078 -6.766 -21.359 1 93.12 271 LEU A C 1
ATOM 2194 O O . LEU A 1 271 ? -13.195 -6.023 -22.328 1 93.12 271 LEU A O 1
ATOM 2198 N N . THR A 1 272 ? -11.984 -6.922 -20.688 1 93.25 272 THR A N 1
ATOM 2199 C CA . THR A 1 272 ? -10.734 -6.219 -20.984 1 93.25 272 THR A CA 1
ATOM 2200 C C . THR A 1 272 ? -9.531 -7.039 -20.531 1 93.25 272 THR A C 1
ATOM 2202 O O . THR A 1 272 ? -9.68 -7.996 -19.766 1 93.25 272 THR A O 1
ATOM 2205 N N . SER A 1 273 ? -8.367 -6.742 -21.141 1 92.69 273 SER A N 1
ATOM 2206 C CA . SER A 1 273 ? -7.148 -7.254 -20.531 1 92.69 273 SER A CA 1
ATOM 2207 C C . SER A 1 273 ? -6.992 -6.742 -19.109 1 92.69 273 SER A C 1
ATOM 2209 O O . SER A 1 273 ? -6.469 -5.645 -18.891 1 92.69 273 SER A O 1
ATOM 2211 N N . PHE A 1 274 ? -7.465 -7.473 -18.203 1 94.38 274 PHE A N 1
ATOM 2212 C CA . PHE A 1 274 ? -7.633 -7.082 -16.812 1 94.38 274 PHE A CA 1
ATOM 2213 C C . PHE A 1 274 ? -6.277 -6.938 -16.125 1 94.38 274 PHE A C 1
ATOM 2215 O O . PHE A 1 274 ? -5.512 -7.898 -16.047 1 94.38 274 PHE A O 1
ATOM 2222 N N . PRO A 1 275 ? -5.938 -5.758 -15.633 1 95.75 275 PRO A N 1
ATOM 2223 C CA . PRO A 1 275 ? -4.637 -5.543 -14.992 1 95.75 275 PRO A CA 1
ATOM 2224 C C . PRO A 1 275 ? -4.551 -6.156 -13.602 1 95.75 275 PRO A C 1
ATOM 2226 O O . PRO A 1 275 ? -5.559 -6.234 -12.891 1 95.75 275 PRO A O 1
ATOM 2229 N N . TYR A 1 276 ? -3.311 -6.598 -13.203 1 97.62 276 TYR A N 1
ATOM 2230 C CA . TYR A 1 276 ? -3.078 -7.098 -11.852 1 97.62 276 TYR A CA 1
ATOM 2231 C C . TYR A 1 276 ? -1.586 -7.227 -11.57 1 97.62 276 TYR A C 1
ATOM 2233 O O . TYR A 1 276 ? -0.767 -7.191 -12.492 1 97.62 276 TYR A O 1
ATOM 2241 N N . SER A 1 277 ? -1.207 -7.25 -10.273 1 98.12 277 SER A N 1
ATOM 2242 C CA . SER A 1 277 ? 0.029 -7.859 -9.797 1 98.12 277 SER A CA 1
ATOM 2243 C C . SER A 1 277 ? -0.213 -9.273 -9.281 1 98.12 277 SER A C 1
ATOM 2245 O O . SER A 1 277 ? -1.129 -9.508 -8.492 1 98.12 277 SER A O 1
ATOM 2247 N N . MET A 1 278 ? 0.536 -10.18 -9.758 1 98.62 278 MET A N 1
ATOM 2248 C CA . MET A 1 278 ? 0.466 -11.562 -9.312 1 98.62 278 MET A CA 1
ATOM 2249 C C . MET A 1 278 ? 1.823 -12.047 -8.812 1 98.62 278 MET A C 1
ATOM 2251 O O . MET A 1 278 ? 2.857 -11.711 -9.391 1 98.62 278 MET A O 1
ATOM 2255 N N . GLY A 1 279 ? 1.806 -12.859 -7.73 1 98.75 279 GLY A N 1
ATOM 2256 C CA . GLY A 1 279 ? 3.068 -13.406 -7.266 1 98.75 279 GLY A CA 1
ATOM 2257 C C . GLY A 1 279 ? 2.896 -14.547 -6.281 1 98.75 279 GLY A C 1
ATOM 2258 O O . GLY A 1 279 ? 1.782 -14.828 -5.836 1 98.75 279 GLY A O 1
ATOM 2259 N N . PHE A 1 280 ? 4.004 -15.203 -5.98 1 98.81 280 PHE A N 1
ATOM 2260 C CA . PHE A 1 280 ? 4.023 -16.391 -5.125 1 98.81 2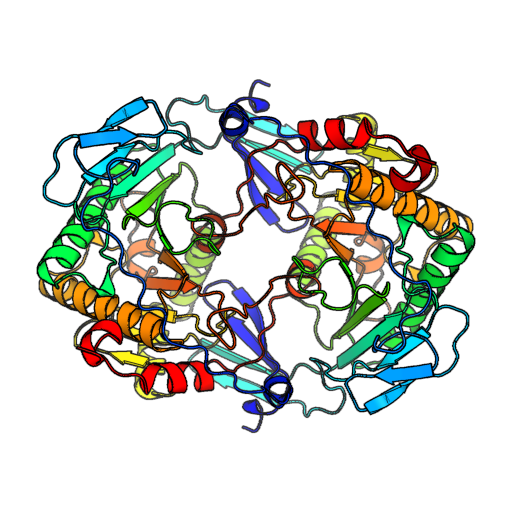80 PHE A CA 1
ATOM 2261 C C . PHE A 1 280 ? 4.656 -16.062 -3.773 1 98.81 280 PHE A C 1
ATOM 2263 O O . PHE A 1 280 ? 5.645 -15.328 -3.705 1 98.81 280 PHE A O 1
ATOM 2270 N N . HIS A 1 281 ? 4.031 -16.562 -2.777 1 98.88 281 HIS A N 1
ATOM 2271 C CA . HIS A 1 281 ? 4.695 -16.641 -1.483 1 98.88 281 HIS A CA 1
ATOM 2272 C C . HIS A 1 281 ? 5.043 -18.078 -1.132 1 98.88 281 HIS A C 1
ATOM 2274 O O . HIS A 1 281 ? 4.227 -18.984 -1.324 1 98.88 281 HIS A O 1
ATOM 2280 N N . GLN A 1 282 ? 6.234 -18.297 -0.689 1 98.62 282 GLN A N 1
ATOM 2281 C CA . GLN A 1 282 ? 6.805 -19.609 -0.392 1 98.62 282 GLN A CA 1
ATOM 2282 C C . GLN A 1 282 ? 7.922 -19.5 0.644 1 98.62 282 GLN A C 1
ATOM 2284 O O . GLN A 1 282 ? 8.336 -18.391 1.002 1 98.62 282 GLN A O 1
ATOM 2289 N N . LYS A 1 283 ? 8.383 -20.641 1.143 1 98.31 283 LYS A N 1
ATOM 2290 C CA . LYS A 1 283 ? 9.328 -20.656 2.254 1 98.31 283 LYS A CA 1
ATOM 2291 C C . LYS A 1 283 ? 10.633 -19.969 1.87 1 98.31 283 LYS A C 1
ATOM 2293 O O . LYS A 1 283 ? 11.078 -20.062 0.723 1 98.31 283 LYS A O 1
ATOM 2298 N N . PRO A 1 284 ? 11.297 -19.266 2.842 1 98.38 284 PRO A N 1
ATOM 2299 C CA . PRO A 1 284 ? 12.648 -18.766 2.607 1 98.38 284 PRO A CA 1
ATOM 2300 C C . PRO A 1 284 ? 13.625 -19.875 2.217 1 98.38 284 PRO A C 1
ATOM 2302 O O . PRO A 1 284 ? 13.406 -21.047 2.553 1 98.38 284 PRO A O 1
ATOM 2305 N N . THR A 1 285 ? 14.688 -19.469 1.528 1 98 285 THR A N 1
ATOM 2306 C CA . THR A 1 285 ? 15.602 -20.469 0.995 1 98 285 THR A CA 1
ATOM 2307 C C . THR A 1 285 ? 16.75 -20.734 1.968 1 98 285 THR A C 1
ATOM 2309 O O . THR A 1 285 ? 17.531 -21.656 1.778 1 98 285 THR A O 1
ATOM 2312 N N . LYS A 1 286 ? 16.859 -19.875 3.016 1 95.31 286 LYS A N 1
ATOM 2313 C CA . LYS A 1 286 ? 17.859 -20.094 4.059 1 95.31 286 LYS A CA 1
ATOM 2314 C C . LYS A 1 286 ? 17.219 -20.109 5.441 1 95.31 286 LYS A C 1
ATOM 2316 O O . LYS A 1 286 ? 16.297 -19.344 5.703 1 95.31 286 LYS A O 1
ATOM 2321 N N . PRO A 1 287 ? 17.688 -21.062 6.32 1 93.88 287 PRO A N 1
ATOM 2322 C CA . PRO A 1 287 ? 18.688 -22.109 6.059 1 93.88 287 PRO A CA 1
ATOM 2323 C C . PRO A 1 287 ? 18.172 -23.156 5.078 1 93.88 287 PRO A C 1
ATOM 2325 O O . PRO A 1 287 ? 16.969 -23.312 4.898 1 93.88 287 PRO A O 1
ATOM 2328 N N . VAL A 1 288 ? 19.094 -23.797 4.461 1 88.81 288 VAL A N 1
ATOM 2329 C CA . VAL A 1 288 ? 18.766 -24.75 3.408 1 88.81 288 VAL A CA 1
ATOM 2330 C C . VAL A 1 288 ? 17.859 -25.828 3.967 1 88.81 288 VAL A C 1
ATOM 2332 O O . VAL A 1 288 ? 16.844 -26.172 3.355 1 88.81 288 VAL A O 1
ATOM 2335 N N . GLU A 1 289 ? 18.312 -26.359 5.098 1 91 289 GLU A N 1
ATOM 2336 C CA . GLU A 1 289 ? 17.469 -27.312 5.809 1 91 289 GLU A CA 1
ATOM 2337 C C . GLU A 1 289 ? 16.734 -26.656 6.977 1 91 289 GLU A C 1
ATOM 2339 O O . GLU A 1 289 ? 17.375 -26.234 7.949 1 91 289 GLU A O 1
ATOM 2344 N N . ASP A 1 290 ? 15.477 -26.547 6.82 1 94.25 290 ASP A N 1
ATOM 2345 C CA . ASP A 1 290 ? 14.617 -25.984 7.859 1 94.25 290 ASP A CA 1
ATOM 2346 C C . ASP A 1 290 ? 13.297 -26.734 7.953 1 94.25 290 ASP A C 1
ATOM 2348 O O . ASP A 1 290 ? 12.281 -26.281 7.418 1 94.25 290 ASP A O 1
ATOM 2352 N N . PRO A 1 291 ? 13.312 -27.812 8.648 1 96.06 291 PRO A N 1
ATOM 2353 C CA . PRO A 1 291 ? 12.117 -28.656 8.734 1 96.06 291 PRO A CA 1
ATOM 2354 C C . PRO A 1 291 ? 10.914 -27.891 9.297 1 96.06 291 PRO A C 1
ATOM 2356 O O . PRO A 1 291 ? 9.766 -28.188 8.93 1 96.06 291 PRO A O 1
ATOM 2359 N N . GLU A 1 292 ? 11.188 -26.953 10.156 1 96.19 292 GLU A N 1
ATOM 2360 C CA . GLU A 1 292 ? 10.094 -26.156 10.703 1 96.19 292 GLU A CA 1
ATOM 2361 C C . GLU A 1 292 ? 9.438 -25.297 9.625 1 96.19 292 GLU A C 1
ATOM 2363 O O . GLU A 1 292 ? 8.211 -25.188 9.562 1 96.19 292 GLU A O 1
ATOM 2368 N N . ALA A 1 293 ? 10.258 -24.656 8.805 1 95.81 293 ALA A N 1
ATOM 2369 C CA . ALA A 1 293 ? 9.719 -23.875 7.703 1 95.81 293 ALA A CA 1
ATOM 2370 C C . ALA A 1 293 ? 8.961 -24.75 6.715 1 95.81 293 ALA A C 1
ATOM 2372 O O . ALA A 1 293 ? 7.906 -24.375 6.207 1 95.81 293 ALA A O 1
ATOM 2373 N N . ASP A 1 294 ? 9.508 -25.922 6.484 1 97.38 294 ASP A N 1
ATOM 2374 C CA . ASP A 1 294 ? 8.867 -26.859 5.566 1 97.38 294 ASP A CA 1
ATOM 2375 C C . ASP A 1 294 ? 7.484 -27.266 6.074 1 97.38 294 ASP A C 1
ATOM 2377 O O . ASP A 1 294 ? 6.559 -27.469 5.281 1 97.38 294 ASP A O 1
ATOM 2381 N N . ALA A 1 295 ? 7.367 -27.375 7.34 1 98.19 295 ALA A N 1
ATOM 2382 C CA . ALA A 1 295 ? 6.113 -27.812 7.949 1 98.19 295 ALA A CA 1
ATOM 2383 C C . ALA A 1 295 ? 5.145 -26.641 8.102 1 98.19 295 ALA A C 1
ATOM 2385 O O . ALA A 1 295 ? 3.926 -26.828 8.055 1 98.19 295 ALA A O 1
ATOM 2386 N N . ALA A 1 296 ? 5.648 -25.469 8.25 1 98.5 296 ALA A N 1
ATOM 2387 C CA . ALA A 1 296 ? 4.801 -24.328 8.562 1 98.5 296 ALA A CA 1
ATOM 2388 C C . ALA A 1 296 ? 4.305 -23.641 7.293 1 98.5 296 ALA A C 1
ATOM 2390 O O . ALA A 1 296 ? 3.154 -23.203 7.227 1 98.5 296 ALA A O 1
ATOM 2391 N N . TRP A 1 297 ? 5.203 -23.547 6.301 1 98.62 297 TRP A N 1
ATOM 2392 C CA . TRP A 1 297 ? 4.883 -22.781 5.094 1 98.62 297 TRP A CA 1
ATOM 2393 C C . TRP A 1 297 ? 3.973 -23.594 4.172 1 98.62 297 TRP A C 1
ATOM 2395 O O . TRP A 1 297 ? 4.152 -24.797 4.012 1 98.62 297 TRP A O 1
ATOM 2405 N N . HIS A 1 298 ? 3.012 -22.938 3.65 1 98.81 298 HIS A N 1
ATOM 2406 C CA . HIS A 1 298 ? 2.133 -23.438 2.605 1 98.81 298 HIS A CA 1
ATOM 2407 C C . HIS A 1 298 ? 2.193 -22.562 1.357 1 98.81 298 HIS A C 1
ATOM 2409 O O . HIS A 1 298 ? 1.828 -21.391 1.399 1 98.81 298 HIS A O 1
ATOM 2415 N N . PHE A 1 299 ? 2.725 -23.109 0.292 1 98.88 299 PHE A N 1
ATOM 2416 C CA . PHE A 1 299 ? 2.824 -22.359 -0.953 1 98.88 299 PHE A CA 1
ATOM 2417 C C . PHE A 1 299 ? 1.48 -21.734 -1.318 1 98.88 299 PHE A C 1
ATOM 2419 O O . PHE A 1 299 ? 0.436 -22.375 -1.173 1 98.88 299 PHE A O 1
ATOM 2426 N N . HIS A 1 300 ? 1.471 -20.422 -1.812 1 98.94 300 HIS A N 1
ATOM 2427 C CA . HIS A 1 300 ? 0.213 -19.828 -2.238 1 98.94 300 HIS A CA 1
ATOM 2428 C C . HIS A 1 300 ? 0.454 -18.672 -3.209 1 98.94 300 HIS A C 1
ATOM 2430 O O . HIS A 1 300 ? 1.546 -18.094 -3.24 1 98.94 300 HIS A O 1
ATOM 2436 N N . VAL A 1 301 ? -0.555 -18.344 -3.969 1 98.88 301 VAL A N 1
ATOM 2437 C CA . VAL A 1 301 ? -0.5 -17.312 -5 1 98.88 301 VAL A CA 1
ATOM 2438 C C . VAL A 1 301 ? -1.422 -16.156 -4.629 1 98.88 301 VAL A C 1
ATOM 2440 O O . VAL A 1 301 ? -2.533 -16.359 -4.141 1 98.88 301 VAL A O 1
ATOM 2443 N N . HIS A 1 302 ? -0.914 -14.961 -4.863 1 98.81 302 HIS A N 1
ATOM 2444 C CA . HIS A 1 302 ? -1.729 -13.766 -4.691 1 98.81 302 HIS A CA 1
ATOM 2445 C C . HIS A 1 302 ? -1.996 -13.086 -6.027 1 98.81 302 HIS A C 1
ATOM 2447 O O . HIS A 1 302 ? -1.105 -13 -6.875 1 98.81 302 HIS A O 1
ATOM 2453 N N . TYR A 1 303 ? -3.23 -12.633 -6.238 1 98.75 303 TYR A N 1
ATOM 2454 C CA . TYR A 1 303 ? -3.59 -11.648 -7.254 1 98.75 303 TYR A CA 1
ATOM 2455 C C . TYR A 1 303 ? -4.098 -10.359 -6.613 1 98.75 303 TYR A C 1
ATOM 2457 O O . TYR A 1 303 ? -4.996 -10.391 -5.773 1 98.75 303 TYR A O 1
ATOM 2465 N N . PHE A 1 304 ? -3.549 -9.258 -7.043 1 98.25 304 PHE A N 1
ATOM 2466 C CA . PHE A 1 304 ? -3.973 -7.938 -6.582 1 98.25 304 PHE A CA 1
ATOM 2467 C C . PHE A 1 304 ? -4.441 -7.082 -7.754 1 98.25 304 PHE A C 1
ATOM 2469 O O . PHE A 1 304 ? -3.672 -6.285 -8.297 1 98.25 304 PHE A O 1
ATOM 2476 N N . PRO A 1 305 ? -5.73 -7.145 -8.117 1 96.25 305 PRO A N 1
ATOM 2477 C CA . PRO A 1 305 ? -6.289 -6.371 -9.227 1 96.25 305 PRO A CA 1
ATOM 2478 C C . PRO A 1 305 ? -6.875 -5.035 -8.781 1 96.25 305 PRO A C 1
ATOM 2480 O O . PRO A 1 305 ? -7.711 -4.996 -7.871 1 96.25 305 PRO A O 1
ATOM 2483 N N . PRO A 1 306 ? -6.574 -3.961 -9.492 1 93.69 306 PRO A N 1
ATOM 2484 C CA . PRO A 1 306 ? -6.953 -2.635 -9 1 93.69 306 PRO A CA 1
ATOM 2485 C C . PRO A 1 306 ? -8.367 -2.232 -9.422 1 93.69 306 PRO A C 1
ATOM 2487 O O . PRO A 1 306 ? -8.922 -1.271 -8.883 1 93.69 306 PRO A O 1
ATOM 2490 N N . LEU A 1 307 ? -8.961 -2.898 -10.422 1 91.88 307 LEU A N 1
ATOM 2491 C CA . LEU A 1 307 ? -10.234 -2.426 -10.961 1 91.88 307 LEU A CA 1
ATOM 2492 C C . LEU A 1 307 ? -11.375 -2.705 -9.992 1 91.88 307 LEU A C 1
ATOM 2494 O O . LEU A 1 307 ? -11.414 -3.768 -9.367 1 91.88 307 LEU A O 1
ATOM 2498 N N . LEU A 1 308 ? -12.281 -1.732 -10.008 1 89.94 308 LEU A N 1
ATOM 2499 C CA . LEU A 1 308 ? -13.336 -1.79 -9 1 89.94 308 LEU A CA 1
ATOM 2500 C C . LEU A 1 308 ? -14.703 -1.974 -9.656 1 89.94 308 LEU A C 1
ATOM 2502 O O . LEU A 1 308 ? -15.375 -2.979 -9.422 1 89.94 308 LEU A O 1
ATOM 2506 N N . ARG A 1 309 ? -15.047 -1.079 -10.555 1 89.31 309 ARG A N 1
ATOM 2507 C CA . ARG A 1 309 ? -16.422 -1.062 -11.016 1 89.31 309 ARG A CA 1
ATOM 2508 C C . ARG A 1 309 ? -16.516 -1.304 -12.516 1 89.31 309 ARG A C 1
ATOM 2510 O O . ARG A 1 309 ? -17.547 -1.722 -13.023 1 89.31 309 ARG A O 1
ATOM 2517 N N . SER A 1 310 ? -15.422 -0.929 -13.148 1 90.19 310 SER A N 1
ATOM 2518 C CA . SER A 1 310 ? -15.367 -1.052 -14.602 1 90.19 310 SER A CA 1
ATOM 2519 C C . SER A 1 310 ? -13.93 -1.161 -15.102 1 90.19 310 SER A C 1
ATOM 2521 O O . SER A 1 310 ? -12.992 -1.247 -14.297 1 90.19 310 SER A O 1
ATOM 2523 N N . ALA A 1 311 ? -13.82 -1.136 -16.422 1 89.88 311 ALA A N 1
ATOM 2524 C CA . ALA A 1 311 ? -12.508 -1.236 -17.047 1 89.88 311 ALA A CA 1
ATOM 2525 C C . ALA A 1 311 ? -11.68 0.025 -16.797 1 89.88 311 ALA A C 1
ATOM 2527 O O . ALA A 1 311 ? -10.469 0.03 -16.984 1 89.88 311 ALA A O 1
ATOM 2528 N N . THR A 1 312 ? -12.336 1.042 -16.281 1 86.38 312 THR A N 1
ATOM 2529 C CA . THR A 1 312 ? -11.633 2.312 -16.188 1 86.38 312 THR A CA 1
ATOM 2530 C C . THR A 1 312 ? -11.633 2.814 -14.742 1 86.38 312 THR A C 1
ATOM 2532 O O . THR A 1 312 ? -10.859 3.711 -14.391 1 86.38 312 THR A O 1
ATOM 2535 N N . VAL A 1 313 ? -12.523 2.322 -13.938 1 87.44 313 VAL A N 1
ATOM 2536 C CA . VAL A 1 313 ? -12.625 2.781 -12.555 1 87.44 313 VAL A CA 1
ATOM 2537 C C . VAL A 1 313 ? -11.836 1.846 -11.641 1 87.44 313 VAL A C 1
ATOM 2539 O O . VAL A 1 313 ? -12.148 0.655 -11.547 1 87.44 313 VAL A O 1
ATOM 2542 N N . ARG A 1 314 ? -10.875 2.436 -10.93 1 90.81 314 ARG A N 1
ATOM 2543 C CA . ARG A 1 314 ? -10 1.62 -10.102 1 90.81 314 ARG A CA 1
ATOM 2544 C C . ARG A 1 314 ? -10.117 2.018 -8.633 1 90.81 314 ARG A C 1
ATOM 2546 O O . ARG A 1 314 ? -10.578 3.113 -8.312 1 90.81 314 ARG A O 1
ATOM 2553 N N . LYS A 1 315 ? -9.688 1.092 -7.762 1 92.31 315 LYS A N 1
ATOM 2554 C CA . LYS A 1 315 ? -9.492 1.395 -6.348 1 92.31 315 LYS A CA 1
ATOM 2555 C C . LYS A 1 315 ? -8.219 2.207 -6.133 1 92.31 315 LYS A C 1
ATOM 2557 O O . LYS A 1 315 ? -7.172 1.893 -6.699 1 92.31 315 LYS A O 1
ATOM 2562 N N . PHE A 1 316 ? -8.359 3.225 -5.281 1 88.75 316 PHE A N 1
ATOM 2563 C CA . PHE A 1 316 ? -7.203 4.031 -4.902 1 88.75 316 PHE A CA 1
ATOM 2564 C C . PHE A 1 316 ? -6.781 3.729 -3.471 1 88.75 316 PHE A C 1
ATOM 2566 O O . PHE A 1 316 ? -7.625 3.646 -2.574 1 88.75 316 PHE A O 1
ATOM 2573 N N . MET A 1 317 ? -5.566 3.412 -3.277 1 93.12 317 MET A N 1
ATOM 2574 C CA . MET A 1 317 ? -5 3.348 -1.933 1 93.12 317 MET A CA 1
ATOM 2575 C C . MET A 1 317 ? -4.457 4.707 -1.505 1 93.12 317 MET A C 1
ATOM 2577 O O . MET A 1 317 ? -3.266 4.98 -1.662 1 93.12 317 MET A O 1
ATOM 2581 N N . VAL A 1 318 ? -5.363 5.535 -0.89 1 93.88 318 VAL A N 1
ATOM 2582 C CA . VAL A 1 318 ? -5.027 6.926 -0.593 1 93.88 318 VAL A CA 1
ATOM 2583 C C . VAL A 1 318 ? -5.602 7.316 0.767 1 93.88 318 VAL A C 1
ATOM 2585 O O . VAL A 1 318 ? -6.363 6.559 1.367 1 93.88 318 VAL A O 1
ATOM 2588 N N . GLY A 1 319 ? -5.203 8.508 1.244 1 96.31 319 GLY A N 1
ATOM 2589 C CA . GLY A 1 319 ? -5.781 9.062 2.461 1 96.31 319 GLY A CA 1
ATOM 2590 C C . GLY A 1 319 ? -5.789 8.078 3.617 1 96.31 319 GLY A C 1
ATOM 2591 O O . GLY A 1 319 ? -4.734 7.609 4.047 1 96.31 319 GLY A O 1
ATOM 2592 N N . PHE A 1 320 ? -7 7.664 3.973 1 97.69 320 PHE A N 1
ATOM 2593 C CA . PHE A 1 320 ? -7.176 6.797 5.133 1 97.69 320 PHE A CA 1
ATOM 2594 C C . PHE A 1 320 ? -6.414 5.488 4.949 1 97.69 320 PHE A C 1
ATOM 2596 O O . PHE A 1 320 ? -5.797 4.988 5.891 1 97.69 320 PHE A O 1
ATOM 2603 N N . GLU A 1 321 ? -6.395 4.914 3.775 1 97.31 321 GLU A N 1
ATOM 2604 C CA . GLU A 1 321 ? -5.711 3.652 3.506 1 97.31 321 GLU A CA 1
ATOM 2605 C C . GLU A 1 321 ? -4.215 3.766 3.779 1 97.31 321 GLU A C 1
ATOM 2607 O O . GLU A 1 321 ? -3.605 2.838 4.316 1 97.31 321 GLU A O 1
ATOM 2612 N N . LEU A 1 322 ? -3.648 4.887 3.4 1 97.31 322 LEU A N 1
ATOM 2613 C CA . LEU A 1 322 ? -2.211 5.082 3.553 1 97.31 322 LEU A CA 1
ATOM 2614 C C . LEU A 1 322 ? -1.864 5.477 4.984 1 97.31 322 LEU A C 1
ATOM 2616 O O . LEU A 1 322 ? -0.786 5.145 5.48 1 97.31 322 LEU A O 1
ATOM 2620 N N . LEU A 1 323 ? -2.779 6.145 5.637 1 98.44 323 LEU A N 1
ATOM 2621 C CA . LEU A 1 323 ? -2.441 6.812 6.891 1 98.44 323 LEU A CA 1
ATOM 2622 C C . LEU A 1 323 ? -2.955 6.012 8.086 1 98.44 323 LEU A C 1
ATOM 2624 O O . LEU A 1 323 ? -2.545 6.254 9.219 1 98.44 323 LEU A O 1
ATOM 2628 N N . ALA A 1 324 ? -3.867 5.094 7.824 1 98.44 324 ALA A N 1
ATOM 2629 C CA . ALA A 1 324 ? -4.488 4.41 8.953 1 98.44 324 ALA A CA 1
ATOM 2630 C C . ALA A 1 324 ? -4.52 2.902 8.734 1 98.44 324 ALA A C 1
ATOM 2632 O O . ALA A 1 324 ? -3.727 2.164 9.328 1 98.44 324 ALA A O 1
ATOM 2633 N N . MET A 1 325 ? -5.387 2.469 7.805 1 98.31 325 MET A N 1
ATOM 2634 C CA . MET A 1 325 ? -5.492 1.05 7.477 1 98.31 325 MET A CA 1
ATOM 2635 C C . MET A 1 325 ? -6.219 0.848 6.152 1 98.31 325 MET A C 1
ATOM 2637 O O . MET A 1 325 ? -6.945 1.732 5.699 1 98.31 325 MET A O 1
ATOM 2641 N N . PRO A 1 326 ? -6.051 -0.38 5.535 1 97.75 326 PRO A N 1
ATOM 2642 C CA . PRO A 1 326 ? -6.777 -0.635 4.289 1 97.75 326 PRO A CA 1
ATOM 2643 C C . PRO A 1 326 ? -8.289 -0.697 4.488 1 97.75 326 PRO A C 1
ATOM 2645 O O . PRO A 1 326 ? -8.758 -1.168 5.527 1 97.75 326 PRO A O 1
ATOM 2648 N N . GLN A 1 327 ? -8.984 -0.213 3.477 1 96.88 327 GLN A N 1
ATOM 2649 C CA . GLN A 1 327 ? -10.445 -0.194 3.482 1 96.88 327 GLN A CA 1
ATOM 2650 C C . GLN A 1 327 ? -11.008 -0.698 2.156 1 96.88 327 GLN A C 1
ATOM 2652 O O . GLN A 1 327 ? -10.469 -0.393 1.092 1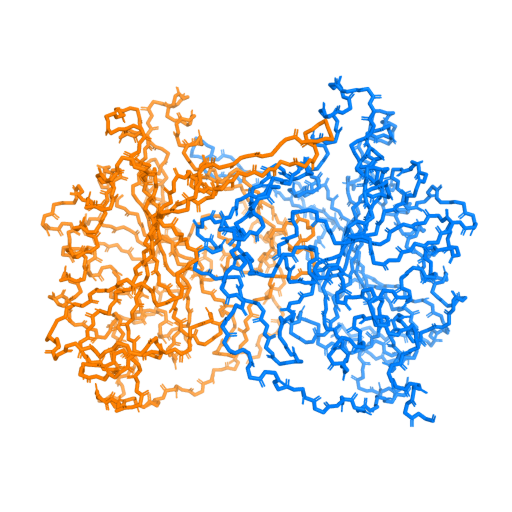 96.88 327 GLN A O 1
ATOM 2657 N N . ARG A 1 328 ? -12.078 -1.47 2.195 1 95.06 328 ARG A N 1
ATOM 2658 C CA . ARG A 1 328 ? -12.742 -1.932 0.98 1 95.06 328 ARG A CA 1
ATOM 2659 C C . ARG A 1 328 ? -14.258 -1.792 1.097 1 95.06 328 ARG A C 1
ATOM 2661 O O . ARG A 1 328 ? -14.812 -1.854 2.197 1 95.06 328 ARG A O 1
ATOM 2668 N N . ASP A 1 329 ? -14.945 -1.744 -0.021 1 91.44 329 ASP A N 1
ATOM 2669 C CA . ASP A 1 329 ? -16.391 -1.523 -0.028 1 91.44 329 ASP A CA 1
ATOM 2670 C C . ASP A 1 329 ? -17.141 -2.82 -0.316 1 91.44 329 ASP A C 1
ATOM 2672 O O . ASP A 1 329 ? -18.172 -3.094 0.298 1 91.44 329 ASP A O 1
ATOM 2676 N N . ILE A 1 330 ? -16.641 -3.609 -1.271 1 92.69 330 ILE A N 1
ATOM 2677 C CA . ILE A 1 330 ? -17.328 -4.84 -1.636 1 92.69 330 ILE A CA 1
ATOM 2678 C C . ILE A 1 330 ? -16.875 -5.98 -0.731 1 92.69 330 ILE A C 1
ATOM 2680 O O . ILE A 1 330 ? -15.672 -6.133 -0.479 1 92.69 330 ILE A O 1
ATOM 2684 N N . THR A 1 331 ? -17.797 -6.754 -0.231 1 95.31 331 THR A N 1
ATOM 2685 C CA . THR A 1 331 ? -17.406 -7.863 0.635 1 95.31 331 THR A CA 1
ATOM 2686 C C . THR A 1 331 ? -16.672 -8.938 -0.159 1 95.31 331 THR A C 1
ATOM 2688 O O . THR A 1 331 ? -16.922 -9.117 -1.354 1 95.31 331 THR A O 1
ATOM 2691 N N . PRO A 1 332 ? -15.789 -9.695 0.467 1 97.19 332 PRO A N 1
ATOM 2692 C CA . PRO A 1 332 ? -15.141 -10.828 -0.206 1 97.19 332 PRO A CA 1
ATOM 2693 C C . PRO A 1 332 ? -16.141 -11.836 -0.763 1 97.19 332 PRO A C 1
ATOM 2695 O O . PRO A 1 332 ? -15.922 -12.398 -1.84 1 97.19 332 PRO A O 1
ATOM 2698 N N . GLU A 1 333 ? -17.25 -12.039 -0.058 1 97.19 333 GLU A N 1
ATOM 2699 C CA . GLU A 1 333 ? -18.281 -12.977 -0.495 1 97.19 333 GLU A CA 1
ATOM 2700 C C . GLU A 1 333 ? -18.922 -12.523 -1.805 1 97.19 333 GLU A C 1
ATOM 2702 O O . GLU A 1 333 ? -19.078 -13.328 -2.729 1 97.19 333 GLU A O 1
ATOM 2707 N N . SER A 1 334 ? -19.219 -11.242 -1.881 1 94.94 334 SER A N 1
ATOM 2708 C CA . SER A 1 334 ? -19.844 -10.711 -3.094 1 94.94 334 SER A CA 1
ATOM 2709 C C . SER A 1 334 ? -18.859 -10.75 -4.266 1 94.94 334 SER A C 1
ATOM 2711 O O . SER A 1 334 ? -19.266 -11.023 -5.398 1 94.94 334 SER A O 1
ATOM 2713 N N . ALA A 1 335 ? -17.609 -10.469 -4.02 1 97.12 335 ALA A N 1
ATOM 2714 C CA . ALA A 1 335 ? -16.594 -10.531 -5.059 1 97.12 335 ALA A CA 1
ATOM 2715 C C . ALA A 1 335 ? -16.438 -11.953 -5.59 1 97.12 335 ALA A C 1
ATOM 2717 O O . ALA A 1 335 ? -16.375 -12.164 -6.805 1 97.12 335 ALA A O 1
ATOM 2718 N N . ALA A 1 336 ? -16.391 -12.914 -4.699 1 98.44 336 ALA A N 1
ATOM 2719 C CA . ALA A 1 336 ? -16.266 -14.32 -5.09 1 98.44 336 ALA A CA 1
ATOM 2720 C C . ALA A 1 336 ? -17.453 -14.758 -5.945 1 98.44 336 ALA A C 1
ATOM 2722 O O . ALA A 1 336 ? -17.281 -15.453 -6.949 1 98.44 336 ALA A O 1
ATOM 2723 N N . GLU A 1 337 ? -18.609 -14.359 -5.523 1 97.75 337 GLU A N 1
ATOM 2724 C CA . GLU A 1 337 ? -19.828 -14.695 -6.273 1 97.75 337 GLU A CA 1
ATOM 2725 C C . GLU A 1 337 ? -19.766 -14.148 -7.695 1 97.75 337 GLU A C 1
ATOM 2727 O O . GLU A 1 337 ? -20.094 -14.852 -8.648 1 97.75 337 GLU A O 1
ATOM 2732 N N . ARG A 1 338 ? -19.344 -12.938 -7.816 1 96.75 338 ARG A N 1
ATOM 2733 C CA . ARG A 1 338 ? -19.234 -12.305 -9.125 1 96.75 338 ARG A CA 1
ATOM 2734 C C . ARG A 1 338 ? -18.234 -13.039 -10.008 1 96.75 338 ARG A C 1
ATOM 2736 O O . ARG A 1 338 ? -18.516 -13.328 -11.172 1 96.75 338 ARG A O 1
ATOM 2743 N N . LEU A 1 339 ? -17.094 -13.375 -9.492 1 98.31 339 LEU A N 1
ATOM 2744 C CA . LEU A 1 339 ? -16.047 -14.062 -10.242 1 98.31 339 LEU A CA 1
ATOM 2745 C C . LEU A 1 339 ? -16.484 -15.477 -10.602 1 98.31 339 LEU A C 1
ATOM 2747 O O . LEU A 1 339 ? -16.203 -15.961 -11.703 1 98.31 339 LEU A O 1
ATOM 2751 N N . ARG A 1 340 ? -17.125 -16.141 -9.703 1 98.06 340 ARG A N 1
ATOM 2752 C CA . ARG A 1 340 ? -17.578 -17.5 -9.906 1 98.06 340 ARG A CA 1
ATOM 2753 C C . ARG A 1 340 ? -18.594 -17.594 -11.039 1 98.06 340 ARG A C 1
ATOM 2755 O O . ARG A 1 340 ? -18.641 -18.578 -11.773 1 98.06 340 ARG A O 1
ATOM 2762 N N . SER A 1 341 ? -19.359 -16.594 -11.234 1 97.44 341 SER A N 1
ATOM 2763 C CA . SER A 1 341 ? -20.469 -16.594 -12.188 1 97.44 341 SER A CA 1
ATOM 2764 C C . SER A 1 341 ? -19.969 -16.344 -13.609 1 97.44 341 SER A C 1
ATOM 2766 O O . SER A 1 341 ? -20.734 -16.516 -14.57 1 97.44 341 SER A O 1
ATOM 2768 N N . LEU A 1 342 ? -18.75 -16.031 -13.75 1 96.62 342 LEU A N 1
ATOM 2769 C CA . LEU A 1 342 ? -18.219 -15.664 -15.062 1 96.62 342 LEU A CA 1
ATOM 2770 C C . LEU A 1 342 ? -17.891 -16.922 -15.875 1 96.62 342 LEU A C 1
ATOM 2772 O O . LEU A 1 342 ? -17.547 -17.953 -15.305 1 96.62 342 LEU A O 1
ATOM 2776 N N . SER A 1 343 ? -17.906 -16.781 -17.156 1 94.25 343 SER A N 1
ATOM 2777 C CA . SER A 1 343 ? -17.625 -17.859 -18.078 1 94.25 343 SER A CA 1
ATOM 2778 C C . SER A 1 343 ? -16.156 -18.266 -18.016 1 94.25 343 SER A C 1
ATOM 2780 O O . SER A 1 343 ? -15.281 -17.438 -17.75 1 94.25 343 SER A O 1
ATOM 2782 N N . GLU A 1 344 ? -15.883 -19.484 -18.328 1 92.94 344 GLU A N 1
ATOM 2783 C CA . GLU A 1 344 ? -14.516 -19.984 -18.438 1 92.94 344 GLU A CA 1
ATOM 2784 C C . GLU A 1 344 ? -13.992 -19.844 -19.859 1 92.94 344 GLU A C 1
ATOM 2786 O O . GLU A 1 344 ? -12.82 -20.094 -20.125 1 92.94 344 GLU A O 1
ATOM 2791 N N . LEU A 1 345 ? -14.859 -19.531 -20.719 1 93.81 345 LEU A N 1
ATOM 2792 C CA . LEU A 1 345 ? -14.445 -19.188 -22.078 1 93.81 345 LEU A CA 1
ATOM 2793 C C . LEU A 1 345 ? -14.055 -17.719 -22.172 1 93.81 345 LEU A C 1
ATOM 2795 O O . LEU A 1 345 ? -14.844 -16.844 -21.812 1 93.81 345 LEU A O 1
ATOM 2799 N N . HIS A 1 346 ? -12.867 -17.5 -22.625 1 93.44 346 HIS A N 1
ATOM 2800 C CA . HIS A 1 346 ? -12.375 -16.125 -22.734 1 93.44 346 HIS A CA 1
ATOM 2801 C C . HIS A 1 346 ? -13.281 -15.289 -23.625 1 93.44 346 HIS A C 1
ATOM 2803 O O . HIS A 1 346 ? -13.742 -15.766 -24.672 1 93.44 346 HIS A O 1
ATOM 2809 N N . TYR A 1 347 ? -13.453 -14.023 -23.297 1 91.75 347 TYR A N 1
ATOM 2810 C CA . TYR A 1 347 ? -14.445 -13.195 -23.969 1 91.75 347 TYR A CA 1
ATOM 2811 C C . TYR A 1 347 ? -14.055 -12.977 -25.438 1 91.75 347 TYR A C 1
ATOM 2813 O O . TYR A 1 347 ? -14.922 -12.805 -26.297 1 91.75 347 TYR A O 1
ATOM 2821 N N . MET A 1 348 ? -12.789 -12.977 -25.719 1 87.31 348 MET A N 1
ATOM 2822 C CA . MET A 1 348 ? -12.336 -12.805 -27.094 1 87.31 348 MET A CA 1
ATOM 2823 C C . MET A 1 348 ? -12.68 -14.023 -27.953 1 87.31 348 MET A C 1
ATOM 2825 O O . MET A 1 348 ? -12.727 -13.938 -29.172 1 87.31 348 MET A O 1
ATOM 2829 N N . GLU A 1 349 ? -12.867 -15.141 -27.359 1 86 349 GLU A N 1
ATOM 2830 C CA . GLU A 1 349 ? -13.227 -16.359 -28.047 1 86 349 GLU A CA 1
ATOM 2831 C C . GLU A 1 349 ? -14.742 -16.5 -28.188 1 86 349 GLU A C 1
ATOM 2833 O O . GLU A 1 349 ? -15.234 -17.25 -29.031 1 86 349 GLU A O 1
ATOM 2838 N N . GLN A 1 350 ? -15.422 -15.914 -27.328 1 76.75 350 GLN A N 1
ATOM 2839 C CA . GLN A 1 350 ? -16.891 -15.945 -27.375 1 76.75 350 GLN A CA 1
ATOM 2840 C C . GLN A 1 350 ? -17.422 -15.125 -28.531 1 76.75 350 GLN A C 1
ATOM 2842 O O . GLN A 1 350 ? -18.484 -15.414 -29.062 1 76.75 350 GLN A O 1
ATOM 2847 N N . GLN A 1 351 ? -16.766 -14.109 -28.875 1 63.91 351 GLN A N 1
ATOM 2848 C CA . GLN A 1 351 ? -17.234 -13.211 -29.938 1 63.91 351 GLN A CA 1
ATOM 2849 C C . GLN A 1 351 ? -16.812 -13.719 -31.312 1 63.91 351 GLN A C 1
ATOM 2851 O O . GLN A 1 351 ? -17.281 -13.219 -32.344 1 63.91 351 GLN A O 1
ATOM 2856 N N . SER A 1 352 ? -16.047 -14.797 -31.344 1 50.69 352 SER A N 1
ATOM 2857 C CA . SER A 1 352 ? -15.75 -15.359 -32.656 1 50.69 352 SER A CA 1
ATOM 2858 C C . SER A 1 352 ? -16.781 -16.422 -33.062 1 50.69 352 SER A C 1
ATOM 2860 O O . SER A 1 352 ? -17.312 -17.109 -32.188 1 50.69 352 SER A O 1
ATOM 2862 N N . MET B 1 1 ? 30.859 6.684 4.012 1 51.31 1 MET B N 1
ATOM 2863 C CA . MET B 1 1 ? 30.125 5.441 3.781 1 51.31 1 MET B CA 1
ATOM 2864 C C . MET B 1 1 ? 29.516 5.422 2.385 1 51.31 1 MET B C 1
ATOM 2866 O O . MET B 1 1 ? 28.922 6.41 1.951 1 51.31 1 MET B O 1
ATOM 2870 N N . HIS B 1 2 ? 29.984 4.473 1.52 1 75.5 2 HIS B N 1
ATOM 2871 C CA . HIS B 1 2 ? 29.656 4.305 0.108 1 75.5 2 HIS B CA 1
ATOM 2872 C C . HIS B 1 2 ? 28.297 3.637 -0.068 1 75.5 2 HIS B C 1
ATOM 2874 O O . HIS B 1 2 ? 27.891 3.334 -1.192 1 75.5 2 HIS B O 1
ATOM 2880 N N . LEU B 1 3 ? 27.547 3.615 1.108 1 84.56 3 LEU B N 1
ATOM 2881 C CA . LEU B 1 3 ? 26.266 2.926 1.125 1 84.56 3 LEU B CA 1
ATOM 2882 C C . LEU B 1 3 ? 25.266 3.598 0.178 1 84.56 3 LEU B C 1
ATOM 2884 O O . LEU B 1 3 ? 24.406 2.932 -0.4 1 84.56 3 LEU B O 1
ATOM 2888 N N . ALA B 1 4 ? 25.516 4.809 -0.017 1 81.06 4 ALA B N 1
ATOM 2889 C CA . ALA B 1 4 ? 24.562 5.605 -0.771 1 81.06 4 ALA B CA 1
ATOM 2890 C C . ALA B 1 4 ? 24.609 5.27 -2.26 1 81.06 4 ALA B C 1
ATOM 2892 O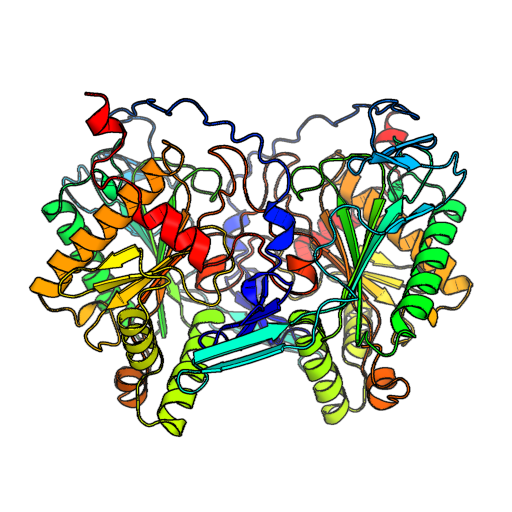 O . ALA B 1 4 ? 23.703 5.602 -3.014 1 81.06 4 ALA B O 1
ATOM 2893 N N . ASP B 1 5 ? 25.641 4.52 -2.625 1 87.44 5 ASP B N 1
ATOM 2894 C CA . ASP B 1 5 ? 25.828 4.25 -4.047 1 87.44 5 ASP B CA 1
ATOM 2895 C C . ASP B 1 5 ? 25.297 2.867 -4.418 1 87.44 5 ASP B C 1
ATOM 2897 O O . ASP B 1 5 ? 25.188 2.533 -5.598 1 87.44 5 ASP B O 1
ATOM 2901 N N . TYR B 1 6 ? 24.938 2.127 -3.402 1 93.75 6 TYR B N 1
ATOM 2902 C CA . TYR B 1 6 ? 24.547 0.741 -3.639 1 93.75 6 TYR B CA 1
ATOM 2903 C C . TYR B 1 6 ? 23.141 0.48 -3.137 1 93.75 6 TYR B C 1
ATOM 2905 O O . TYR B 1 6 ? 22.625 1.222 -2.297 1 93.75 6 TYR B O 1
ATOM 2913 N N . PRO B 1 7 ? 22.531 -0.568 -3.701 1 96.44 7 PRO B N 1
ATOM 2914 C CA . PRO B 1 7 ? 21.234 -0.952 -3.121 1 96.44 7 PRO B CA 1
ATOM 2915 C C . PRO B 1 7 ? 21.328 -1.243 -1.624 1 96.44 7 PRO B C 1
ATOM 2917 O O . PRO B 1 7 ? 22.281 -1.884 -1.173 1 96.44 7 PRO B O 1
ATOM 2920 N N . GLN B 1 8 ? 20.375 -0.766 -0.901 1 97.88 8 GLN B N 1
ATOM 2921 C CA . GLN B 1 8 ? 20.359 -0.912 0.55 1 97.88 8 GLN B CA 1
ATOM 2922 C C . GLN B 1 8 ? 18.922 -0.979 1.076 1 97.88 8 GLN B C 1
ATOM 2924 O O . GLN B 1 8 ? 17.984 -0.632 0.364 1 97.88 8 GLN B O 1
ATOM 2929 N N . ARG B 1 9 ? 18.812 -1.477 2.24 1 97.94 9 ARG B N 1
ATOM 2930 C CA . ARG B 1 9 ? 17.531 -1.355 2.939 1 97.94 9 ARG B CA 1
ATOM 2931 C C . ARG B 1 9 ? 17.672 -0.486 4.184 1 97.94 9 ARG B C 1
ATOM 2933 O O . ARG B 1 9 ? 18.672 -0.568 4.898 1 97.94 9 ARG B O 1
ATOM 2940 N N . ARG B 1 10 ? 16.75 0.408 4.375 1 98.31 10 ARG B N 1
ATOM 2941 C CA . ARG B 1 10 ? 16.719 1.319 5.512 1 98.31 10 ARG B CA 1
ATOM 2942 C C . ARG B 1 10 ? 15.531 1.014 6.426 1 98.31 10 ARG B C 1
ATOM 2944 O O . ARG B 1 10 ? 14.445 0.686 5.949 1 98.31 10 ARG B O 1
ATOM 2951 N N . PHE B 1 11 ? 15.766 1.156 7.727 1 98.5 11 PHE B N 1
ATOM 2952 C CA . PHE B 1 11 ? 14.773 0.762 8.719 1 98.5 11 PHE B CA 1
ATOM 2953 C C . PHE B 1 11 ? 13.938 1.961 9.156 1 98.5 11 PHE B C 1
ATOM 2955 O O . PHE B 1 11 ? 14.484 3.027 9.453 1 98.5 11 PHE B O 1
ATOM 2962 N N . ASN B 1 12 ? 12.633 1.825 9.125 1 98.56 12 ASN B N 1
ATOM 2963 C CA . ASN B 1 12 ? 11.672 2.766 9.688 1 98.56 12 ASN B CA 1
ATOM 2964 C C . ASN B 1 12 ? 11.375 2.451 11.156 1 98.56 12 ASN B C 1
ATOM 2966 O O . ASN B 1 12 ? 10.57 1.565 11.453 1 98.56 12 ASN B O 1
ATOM 2970 N N . PRO B 1 13 ? 11.906 3.156 12.07 1 98.19 13 PRO B N 1
ATOM 2971 C CA . PRO B 1 13 ? 11.688 2.848 13.484 1 98.19 13 PRO B CA 1
ATOM 2972 C C . PRO B 1 13 ? 10.266 3.145 13.945 1 98.19 13 PRO B C 1
ATOM 2974 O O . PRO B 1 13 ? 9.844 2.668 15 1 98.19 13 PRO B O 1
ATOM 2977 N N . LEU B 1 14 ? 9.539 3.949 13.219 1 97.5 14 LEU B N 1
ATOM 2978 C CA . LEU B 1 14 ? 8.18 4.336 13.586 1 97.5 14 LEU B CA 1
ATOM 2979 C C . LEU B 1 14 ? 7.199 3.207 13.289 1 97.5 14 LEU B C 1
ATOM 2981 O O . LEU B 1 14 ? 6.246 2.994 14.047 1 97.5 14 LEU B O 1
ATOM 2985 N N . ALA B 1 15 ? 7.434 2.496 12.156 1 96.44 15 ALA B N 1
ATOM 2986 C CA . ALA B 1 15 ? 6.492 1.466 11.727 1 96.44 15 ALA B CA 1
ATOM 2987 C C . ALA B 1 15 ? 7.094 0.073 11.875 1 96.44 15 ALA B C 1
ATOM 2989 O O . ALA B 1 15 ? 6.379 -0.93 11.82 1 96.44 15 ALA B O 1
ATOM 2990 N N . GLY B 1 16 ? 8.398 -0.022 12.078 1 96.75 16 GLY B N 1
ATOM 2991 C CA . GLY B 1 16 ? 9.062 -1.307 12.219 1 96.75 16 GLY B CA 1
ATOM 2992 C C . GLY B 1 16 ? 9.188 -2.062 10.906 1 96.75 16 GLY B C 1
ATOM 2993 O O . GLY B 1 16 ? 9.008 -3.281 10.867 1 96.75 16 GLY B O 1
ATOM 2994 N N . GLU B 1 17 ? 9.438 -1.336 9.836 1 97.38 17 GLU B N 1
ATOM 2995 C CA . GLU B 1 17 ? 9.516 -1.935 8.508 1 97.38 17 GLU B CA 1
ATOM 2996 C C . GLU B 1 17 ? 10.758 -1.453 7.758 1 97.38 17 GLU B C 1
ATOM 2998 O O . GLU B 1 17 ? 11.297 -0.387 8.062 1 97.38 17 GLU B O 1
ATOM 3003 N N . TRP B 1 18 ? 11.195 -2.234 6.789 1 98.31 18 TRP B N 1
ATOM 3004 C CA . TRP B 1 18 ? 12.344 -1.872 5.965 1 98.31 18 TRP B CA 1
ATOM 3005 C C . TRP B 1 18 ? 11.891 -1.345 4.609 1 98.31 18 TRP B C 1
ATOM 3007 O O . TRP B 1 18 ? 10.812 -1.693 4.125 1 98.31 18 TRP B O 1
ATOM 3017 N N . VAL B 1 19 ? 12.727 -0.523 4.027 1 98.25 19 VAL B N 1
ATOM 3018 C CA . VAL B 1 19 ? 12.5 0.001 2.686 1 98.25 19 VAL B CA 1
ATOM 3019 C C . VAL B 1 19 ? 13.734 -0.257 1.817 1 98.25 19 VAL B C 1
ATOM 3021 O O . VAL B 1 19 ? 14.852 0.069 2.209 1 98.25 19 VAL B O 1
ATOM 3024 N N . LEU B 1 20 ? 13.547 -0.866 0.651 1 98.38 20 LEU B N 1
ATOM 3025 C CA . LEU B 1 20 ? 14.633 -1.063 -0.304 1 98.38 20 LEU B CA 1
ATOM 3026 C C . LEU B 1 20 ? 14.906 0.219 -1.081 1 98.38 20 LEU B C 1
ATOM 3028 O O . LEU B 1 20 ? 14 0.808 -1.665 1 98.38 20 LEU B O 1
ATOM 3032 N N . VAL B 1 21 ? 16.109 0.676 -1.048 1 97.12 21 VAL B N 1
ATOM 3033 C CA . VAL B 1 21 ? 16.562 1.856 -1.779 1 97.12 21 VAL B CA 1
ATOM 3034 C C . VAL B 1 21 ? 17.594 1.453 -2.828 1 97.12 21 VAL B C 1
ATOM 3036 O O . VAL B 1 21 ? 18.641 0.883 -2.494 1 97.12 21 VAL B O 1
ATOM 3039 N N . SER B 1 22 ? 17.312 1.742 -4.082 1 95.56 22 SER B N 1
ATOM 3040 C CA . SER B 1 22 ? 18.203 1.378 -5.18 1 95.56 22 SER B CA 1
ATOM 3041 C C . SER B 1 22 ? 18.656 2.609 -5.961 1 95.56 22 SER B C 1
ATOM 3043 O O . SER B 1 22 ? 18.219 2.818 -7.098 1 95.56 22 SER B O 1
ATOM 3045 N N . PRO B 1 23 ? 19.578 3.324 -5.488 1 91 23 PRO B N 1
ATOM 3046 C CA . PRO B 1 23 ? 19.938 4.629 -6.051 1 91 23 PRO B CA 1
ATOM 3047 C C . PRO B 1 23 ? 20.594 4.523 -7.422 1 91 23 PRO B C 1
ATOM 3049 O O . PRO B 1 23 ? 20.562 5.473 -8.211 1 91 23 PRO B O 1
ATOM 3052 N N . HIS B 1 24 ? 21.203 3.443 -7.734 1 87.25 24 HIS B N 1
ATOM 3053 C CA . HIS B 1 24 ? 21.906 3.27 -9 1 87.25 24 HIS B CA 1
ATOM 3054 C C . HIS B 1 24 ? 20.938 3.24 -10.172 1 87.25 24 HIS B C 1
ATOM 3056 O O . HIS B 1 24 ? 21.359 3.389 -11.328 1 87.25 24 HIS B O 1
ATOM 3062 N N . ARG B 1 25 ? 19.734 3.039 -9.945 1 83.12 25 ARG B N 1
ATOM 3063 C CA . ARG B 1 25 ? 18.734 2.973 -11 1 83.12 25 ARG B CA 1
ATOM 3064 C C . ARG B 1 25 ? 18.391 4.363 -11.523 1 83.12 25 ARG B C 1
ATOM 3066 O O . ARG B 1 25 ? 17.797 4.504 -12.586 1 83.12 25 ARG B O 1
ATOM 3073 N N . THR B 1 26 ? 18.594 5.391 -10.812 1 71.56 26 THR B N 1
ATOM 3074 C CA . THR B 1 26 ? 18.281 6.758 -11.219 1 71.56 26 THR B CA 1
ATOM 3075 C C . THR B 1 26 ? 19.234 7.234 -12.305 1 71.56 26 THR B C 1
ATOM 3077 O O . THR B 1 26 ? 19.031 8.281 -12.914 1 71.56 26 THR B O 1
ATOM 3080 N N . LYS B 1 27 ? 20.25 6.531 -12.492 1 59.09 27 LYS B N 1
ATOM 3081 C CA . LYS B 1 27 ? 21.188 6.852 -13.562 1 59.09 27 LYS B CA 1
ATOM 3082 C C . LYS B 1 27 ? 20.609 6.52 -14.93 1 59.09 27 LYS B C 1
ATOM 3084 O O . LYS B 1 27 ? 21.234 6.777 -15.961 1 59.09 27 LYS B O 1
ATOM 3089 N N . ARG B 1 28 ? 19.375 6.062 -14.797 1 54.66 28 ARG B N 1
ATOM 3090 C CA . ARG B 1 28 ? 18.641 5.867 -16.047 1 54.66 28 ARG B CA 1
ATOM 3091 C C . ARG B 1 28 ? 18.359 7.199 -16.734 1 54.66 28 ARG B C 1
ATOM 3093 O O . ARG B 1 28 ? 18.141 8.211 -16.062 1 54.66 28 ARG B O 1
ATOM 3100 N N . PRO B 1 29 ? 18.797 7.367 -18.016 1 47.88 29 PRO B N 1
ATOM 3101 C CA . PRO B 1 29 ? 18.641 8.656 -18.703 1 47.88 29 PRO B CA 1
ATOM 3102 C C . PRO B 1 29 ? 17.281 9.297 -18.469 1 47.88 29 PRO B C 1
ATOM 3104 O O . PRO B 1 29 ? 16.25 8.641 -18.641 1 47.88 29 PRO B O 1
ATOM 3107 N N . TRP B 1 30 ? 17.203 10.031 -17.453 1 48.66 30 TRP B N 1
ATOM 3108 C CA . TRP B 1 30 ? 16 10.836 -17.312 1 48.66 30 TRP B CA 1
ATOM 3109 C C . TRP B 1 30 ? 15.922 11.891 -18.422 1 48.66 30 TRP B C 1
ATOM 3111 O O . TRP B 1 30 ? 16.906 12.57 -18.703 1 48.66 30 TRP B O 1
ATOM 3121 N N . GLN B 1 31 ? 15.141 11.617 -19.312 1 44.56 31 GLN B N 1
ATOM 3122 C CA . GLN B 1 31 ? 15.125 12.602 -20.391 1 44.56 31 GLN B CA 1
ATOM 3123 C C . GLN B 1 31 ? 14.703 13.977 -19.859 1 44.56 31 GLN B C 1
ATOM 3125 O O . GLN B 1 31 ? 14.734 14.961 -20.594 1 44.56 31 GLN B O 1
ATOM 3130 N N . GLY B 1 32 ? 14.641 14.109 -18.547 1 44.31 32 GLY B N 1
ATOM 3131 C CA . GLY B 1 32 ? 14.508 15.453 -18 1 44.31 32 GLY B CA 1
ATOM 3132 C C . GLY B 1 32 ? 13.375 16.234 -18.625 1 44.31 32 GLY B C 1
ATOM 3133 O O . GLY B 1 32 ? 13.484 17.453 -18.812 1 44.31 32 GLY B O 1
ATOM 3134 N N . GLN B 1 33 ? 12.422 15.625 -19.125 1 47.03 33 GLN B N 1
ATOM 3135 C CA . GLN B 1 33 ? 11.43 16.484 -19.766 1 47.03 33 GLN B CA 1
ATOM 3136 C C . GLN B 1 33 ? 10.711 17.359 -18.75 1 47.03 33 GLN B C 1
ATOM 3138 O O . GLN B 1 33 ? 10.234 16.859 -17.734 1 47.03 33 GLN B O 1
ATOM 3143 N N . VAL B 1 34 ? 11.141 18.594 -18.75 1 57.97 34 VAL B N 1
ATOM 3144 C CA . VAL B 1 34 ? 10.438 19.641 -18.016 1 57.97 34 VAL B CA 1
ATOM 3145 C C . VAL B 1 34 ? 9.117 19.969 -18.703 1 57.97 34 VAL B C 1
ATOM 3147 O O . VAL B 1 34 ? 9.109 20.375 -19.875 1 57.97 34 VAL B O 1
ATOM 3150 N N . GLU B 1 35 ? 8.023 19.438 -18.141 1 67.44 35 GLU B N 1
ATOM 3151 C CA . GLU B 1 35 ? 6.711 19.766 -18.688 1 67.44 35 GLU B CA 1
ATOM 3152 C C . GLU B 1 35 ? 6.387 21.234 -18.516 1 67.44 35 GLU B C 1
ATOM 3154 O O . GLU B 1 35 ? 6.949 21.906 -17.641 1 67.44 35 GLU B O 1
ATOM 3159 N N . LYS B 1 36 ? 5.582 21.734 -19.484 1 72.62 36 LYS B N 1
ATOM 3160 C CA . LYS B 1 36 ? 5.09 23.109 -19.375 1 72.62 36 LYS B CA 1
ATOM 3161 C C . LYS B 1 36 ? 4.23 23.297 -18.141 1 72.62 36 LYS B C 1
ATOM 3163 O O . LYS B 1 36 ? 3.471 22.406 -17.766 1 72.62 36 LYS B O 1
ATOM 3168 N N . PRO B 1 37 ? 4.418 24.453 -17.438 1 77.12 37 PRO B N 1
ATOM 3169 C CA . PRO B 1 37 ? 3.596 24.719 -16.266 1 77.12 37 PRO B CA 1
ATOM 3170 C C . PRO B 1 37 ? 2.1 24.609 -16.547 1 77.12 37 PRO B C 1
ATOM 3172 O O . PRO B 1 37 ? 1.64 25.016 -17.609 1 77.12 37 PRO B O 1
ATOM 3175 N N . ASN B 1 38 ? 1.372 23.969 -15.672 1 83.94 38 ASN B N 1
ATOM 3176 C CA . ASN B 1 38 ? -0.087 23.969 -15.719 1 83.94 38 ASN B CA 1
ATOM 3177 C C . ASN B 1 38 ? -0.669 25.25 -15.141 1 83.94 38 ASN B C 1
ATOM 3179 O O . ASN B 1 38 ? -0.657 25.453 -13.922 1 83.94 38 ASN B O 1
ATOM 3183 N N . LEU B 1 39 ? -1.163 26.125 -15.977 1 78.44 39 LEU B N 1
ATOM 3184 C CA . LEU B 1 39 ? -1.637 27.438 -15.547 1 78.44 39 LEU B CA 1
ATOM 3185 C C . LEU B 1 39 ? -3.16 27.5 -15.555 1 78.44 39 LEU B C 1
ATOM 3187 O O . LEU B 1 39 ? -3.744 28.578 -15.5 1 78.44 39 LEU B O 1
ATOM 3191 N N . ASP B 1 40 ? -3.729 26.281 -15.719 1 78 40 ASP B N 1
ATOM 3192 C CA . ASP B 1 40 ? -5.188 26.266 -15.727 1 78 40 ASP B CA 1
ATOM 3193 C C . ASP B 1 40 ? -5.754 26.828 -14.43 1 78 40 ASP B C 1
ATOM 3195 O O . ASP B 1 40 ? -5.305 26.469 -13.336 1 78 40 ASP B O 1
ATOM 3199 N N . LYS B 1 41 ? -6.672 27.844 -14.68 1 85.12 41 LYS B N 1
ATOM 3200 C CA . LYS B 1 41 ? -7.285 28.5 -13.523 1 85.12 41 LYS B CA 1
ATOM 3201 C C . LYS B 1 41 ? -8.703 27.984 -13.297 1 85.12 41 LYS B C 1
ATOM 3203 O O . LYS B 1 41 ? -9.5 27.891 -14.234 1 85.12 41 LYS B O 1
ATOM 3208 N N . LEU B 1 42 ? -8.961 27.641 -12.109 1 90.69 42 LEU B N 1
ATOM 3209 C CA . LEU B 1 42 ? -10.312 27.281 -11.688 1 90.69 42 LEU B CA 1
ATOM 3210 C C . LEU B 1 42 ? -11.109 28.516 -11.273 1 90.69 42 LEU B C 1
ATOM 3212 O O . LEU B 1 42 ? -10.531 29.516 -10.867 1 90.69 42 LEU B O 1
ATOM 3216 N N . PRO B 1 43 ? -12.422 28.469 -11.492 1 95.25 43 PRO B N 1
ATOM 3217 C CA . PRO B 1 43 ? -13.227 29.594 -11.016 1 95.25 43 PRO B CA 1
ATOM 3218 C C . PRO B 1 43 ? -13.273 29.672 -9.492 1 95.25 43 PRO B C 1
ATOM 3220 O O . PRO B 1 43 ? -13.094 28.672 -8.805 1 95.25 43 PRO B O 1
ATOM 3223 N N . GLU B 1 44 ? -13.547 30.859 -9.047 1 96.62 44 GLU B N 1
ATOM 3224 C CA . GLU B 1 44 ? -13.664 31.062 -7.602 1 96.62 44 GLU B CA 1
ATOM 3225 C C . GLU B 1 44 ? -14.883 30.312 -7.051 1 96.62 44 GLU B C 1
ATOM 3227 O O . GLU B 1 44 ? -14.883 29.891 -5.891 1 96.62 44 GLU B O 1
ATOM 3232 N N . TYR B 1 45 ? -15.883 30.312 -7.852 1 97.38 45 TYR B N 1
ATOM 3233 C CA . TYR B 1 45 ? -17.125 29.609 -7.547 1 97.38 45 TYR B CA 1
ATOM 3234 C C . TYR B 1 45 ? -17.578 28.75 -8.727 1 97.38 45 TYR B C 1
ATOM 3236 O O . TYR B 1 45 ? -17.484 29.188 -9.883 1 97.38 45 TYR B O 1
ATOM 3244 N N . ASP B 1 46 ? -17.953 27.5 -8.5 1 97 46 ASP B N 1
ATOM 3245 C CA . ASP B 1 46 ? -18.484 26.594 -9.508 1 97 46 ASP B CA 1
ATOM 3246 C C . ASP B 1 46 ? -19.859 26.062 -9.109 1 97 46 ASP B C 1
ATOM 3248 O O . ASP B 1 46 ? -19.984 25.281 -8.164 1 97 46 ASP B O 1
ATOM 3252 N N . GLU B 1 47 ? -20.859 26.359 -9.852 1 95.94 47 GLU B N 1
ATOM 3253 C CA . GLU B 1 47 ? -22.234 26.016 -9.516 1 95.94 47 GLU B CA 1
ATOM 3254 C C . GLU B 1 47 ? -22.453 24.5 -9.547 1 95.94 47 GLU B C 1
ATOM 3256 O O . GLU B 1 47 ? -23.422 24 -8.961 1 95.94 47 GLU B O 1
ATOM 3261 N N . THR B 1 48 ? -21.609 23.781 -10.172 1 94.25 48 THR B N 1
ATOM 3262 C CA . THR B 1 48 ? -21.766 22.344 -10.305 1 94.25 48 THR B CA 1
ATOM 3263 C C . THR B 1 48 ? -20.969 21.609 -9.234 1 94.25 48 THR B C 1
ATOM 3265 O O . THR B 1 48 ? -21.047 20.375 -9.117 1 94.25 48 THR B O 1
ATOM 3268 N N . CYS B 1 49 ? -20.219 22.359 -8.484 1 96 49 CYS B N 1
ATOM 3269 C CA . CYS B 1 49 ? -19.391 21.766 -7.438 1 96 49 CYS B CA 1
ATOM 3270 C C . CYS B 1 49 ? -20.234 21.375 -6.234 1 96 49 CYS B C 1
ATOM 3272 O O . CYS B 1 49 ? -20.984 22.203 -5.703 1 96 49 CYS B O 1
ATOM 3274 N N . TYR B 1 50 ? -20.031 20.219 -5.73 1 95.12 50 TYR B N 1
ATOM 3275 C CA . TYR B 1 50 ? -20.828 19.719 -4.613 1 95.12 50 TYR B CA 1
ATOM 3276 C C . TYR B 1 50 ? -20.438 20.422 -3.316 1 95.12 50 TYR B C 1
ATOM 3278 O O . TYR B 1 50 ? -21.172 20.359 -2.324 1 95.12 50 TYR B O 1
ATOM 3286 N N . LEU B 1 51 ? -19.281 21.125 -3.303 1 96.81 51 LEU B N 1
ATOM 3287 C CA . LEU B 1 51 ? -18.766 21.609 -2.027 1 96.81 51 LEU B CA 1
ATOM 3288 C C . LEU B 1 51 ? -18.844 23.125 -1.95 1 96.81 51 LEU B C 1
ATOM 3290 O O . LEU B 1 51 ? -18.703 23.703 -0.872 1 96.81 51 LEU B O 1
ATOM 3294 N N . CYS B 1 52 ? -19.078 23.812 -3.059 1 97.94 52 CYS B N 1
ATOM 3295 C CA . CYS B 1 52 ? -19.188 25.266 -3.035 1 97.94 52 CYS B CA 1
ATOM 3296 C C . CYS B 1 52 ? -20.359 25.703 -2.184 1 97.94 52 CYS B C 1
ATOM 3298 O O . CYS B 1 52 ? -21.375 25 -2.098 1 97.94 52 CYS B O 1
ATOM 3300 N N . PRO B 1 53 ? -20.219 26.906 -1.61 1 98.12 53 PRO B N 1
ATOM 3301 C CA . PRO B 1 53 ? -21.297 27.438 -0.762 1 98.12 53 PRO B CA 1
ATOM 3302 C C . PRO B 1 53 ? -22.641 27.531 -1.497 1 98.12 53 PRO B C 1
ATOM 3304 O O . PRO B 1 53 ? -22.688 28 -2.633 1 98.12 53 PRO B O 1
ATOM 3307 N N . GLY B 1 54 ? -23.688 27.031 -0.786 1 97.88 54 GLY B N 1
ATOM 3308 C CA . GLY B 1 54 ? -25.031 27.156 -1.321 1 97.88 54 GLY B CA 1
ATOM 3309 C C . GLY B 1 54 ? -25.406 26.031 -2.271 1 97.88 54 GLY B C 1
ATOM 3310 O O . GLY B 1 54 ? -26.578 25.875 -2.621 1 97.88 54 GLY B O 1
ATOM 3311 N N . ASN B 1 55 ? -24.438 25.25 -2.742 1 97.44 55 ASN B N 1
ATOM 3312 C CA . ASN B 1 55 ? -24.703 24.188 -3.697 1 97.44 55 ASN B CA 1
ATOM 3313 C C . ASN B 1 55 ? -25.281 22.938 -3.012 1 97.44 55 ASN B C 1
ATOM 3315 O O . ASN B 1 55 ? -25.234 22.828 -1.786 1 97.44 55 ASN B O 1
ATOM 3319 N N . GLU B 1 56 ? -25.891 22.094 -3.803 1 96.12 56 GLU B N 1
ATOM 3320 C CA . GLU B 1 56 ? -26.359 20.797 -3.32 1 96.12 56 GLU B CA 1
ATOM 3321 C C . GLU B 1 56 ? -25.25 19.75 -3.365 1 96.12 56 GLU B C 1
ATOM 3323 O O . GLU B 1 56 ? -24.562 19.609 -4.379 1 96.12 56 GLU B O 1
ATOM 3328 N N . ARG B 1 57 ? -25.156 19.078 -2.287 1 93.81 57 ARG B N 1
ATOM 3329 C CA . ARG B 1 57 ? -24.125 18.047 -2.197 1 93.81 57 ARG B CA 1
ATOM 3330 C C . ARG B 1 57 ? -24.578 16.766 -2.896 1 93.81 57 ARG B C 1
ATOM 3332 O O . ARG B 1 57 ? -25.75 16.641 -3.283 1 93.81 57 ARG B O 1
ATOM 3339 N N . ALA B 1 58 ? -23.656 15.82 -3.082 1 84.62 58 ALA B N 1
ATOM 3340 C CA . ALA B 1 58 ? -23.938 14.562 -3.764 1 84.62 58 ALA B CA 1
ATOM 3341 C C . ALA B 1 58 ? -25.031 13.781 -3.053 1 84.62 58 ALA B C 1
ATOM 3343 O O . ALA B 1 58 ? -25.828 13.086 -3.693 1 84.62 58 ALA B O 1
ATOM 3344 N N . GLY B 1 59 ? -25.109 13.938 -1.737 1 85.69 59 GLY B N 1
ATOM 3345 C CA . GLY B 1 59 ? -26.125 13.234 -0.953 1 85.69 59 GLY B CA 1
ATOM 3346 C C . GLY B 1 59 ? -27.469 13.945 -0.941 1 85.69 59 GLY B C 1
ATOM 3347 O O . GLY B 1 59 ? -28.422 13.453 -0.333 1 85.69 59 GLY B O 1
ATOM 3348 N N . GLY B 1 60 ? -27.531 15.047 -1.518 1 89.56 60 GLY B N 1
ATOM 3349 C CA . GLY B 1 60 ? -28.812 15.719 -1.663 1 89.56 60 GLY B CA 1
ATOM 3350 C C . GLY B 1 60 ? -29 16.875 -0.697 1 89.56 60 GLY B C 1
ATOM 3351 O O . GLY B 1 60 ? -29.984 17.625 -0.785 1 89.56 60 GLY B O 1
ATOM 3352 N N . VAL B 1 61 ? -28.125 17.078 0.25 1 94.38 61 VAL B N 1
ATOM 3353 C CA . VAL B 1 61 ? -28.234 18.141 1.236 1 94.38 61 VAL B CA 1
ATOM 3354 C C . VAL B 1 61 ? -27.641 19.438 0.667 1 94.38 61 VAL B C 1
ATOM 3356 O O . VAL B 1 61 ? -26.562 19.422 0.089 1 94.38 61 VAL B O 1
ATOM 3359 N N . LYS B 1 62 ? -28.297 20.516 0.855 1 96.94 62 LYS B N 1
ATOM 3360 C CA . LYS B 1 62 ? -27.797 21.812 0.382 1 96.94 62 LYS B CA 1
ATOM 3361 C C . LYS B 1 62 ? -26.828 22.422 1.377 1 96.94 62 LYS B C 1
ATOM 3363 O O . LYS B 1 62 ? -27.125 22.531 2.568 1 96.94 62 LYS B O 1
ATOM 3368 N N . ASN B 1 63 ? -25.703 22.812 0.906 1 97.62 63 ASN B N 1
ATOM 3369 C CA . ASN B 1 63 ? -24.75 23.516 1.754 1 97.62 63 ASN B CA 1
ATOM 3370 C C . ASN B 1 63 ? -25.234 24.906 2.105 1 97.62 63 ASN B C 1
ATOM 3372 O O . ASN B 1 63 ? -25.859 25.578 1.281 1 97.62 63 ASN B O 1
ATOM 3376 N N . PRO B 1 64 ? -24.953 25.359 3.314 1 98.12 64 PRO B N 1
ATOM 3377 C CA . PRO B 1 64 ? -25.203 26.781 3.584 1 98.12 64 PRO B CA 1
ATOM 3378 C C . PRO B 1 64 ? -24.266 27.703 2.816 1 98.12 64 PRO B C 1
ATOM 3380 O O . PRO B 1 64 ? -23.281 27.234 2.238 1 98.12 64 PRO B O 1
ATOM 3383 N N . ALA B 1 65 ? -24.625 28.984 2.836 1 97.94 65 ALA B N 1
ATOM 3384 C CA . ALA B 1 65 ? -23.719 29.984 2.275 1 97.94 65 ALA B CA 1
ATOM 3385 C C . ALA B 1 65 ? -22.562 30.266 3.23 1 97.94 65 ALA B C 1
ATOM 3387 O O . ALA B 1 65 ? -22.406 31.391 3.699 1 97.94 65 ALA B O 1
ATOM 3388 N N . TYR B 1 66 ? -21.75 29.297 3.43 1 98.06 66 TYR B N 1
ATOM 3389 C CA . TYR B 1 66 ? -20.688 29.438 4.43 1 98.06 66 TYR B CA 1
ATOM 3390 C C . TYR B 1 66 ? -19.609 30.391 3.947 1 98.06 66 TYR B C 1
ATOM 3392 O O . TYR B 1 66 ? -19.344 30.484 2.746 1 98.06 66 TYR B O 1
ATOM 3400 N N . GLU B 1 67 ? -18.906 31.125 4.844 1 96.81 67 GLU B N 1
ATOM 3401 C CA . GLU B 1 67 ? -17.938 32.156 4.512 1 96.81 67 GLU B CA 1
ATOM 3402 C C . GLU B 1 67 ? -16.531 31.766 4.961 1 96.81 67 GLU B C 1
ATOM 3404 O O . GLU B 1 67 ? -15.547 32.438 4.613 1 96.81 67 GLU B O 1
ATOM 3409 N N . GLY B 1 68 ? -16.391 30.734 5.645 1 96.81 68 GLY B N 1
ATOM 3410 C CA . GLY B 1 68 ? -15.133 30.219 6.145 1 96.81 68 GLY B CA 1
ATOM 3411 C C . GLY B 1 68 ? -15.039 28.703 6.086 1 96.81 68 GLY B C 1
ATOM 3412 O O . GLY B 1 68 ? -15.516 28.094 5.129 1 96.81 68 GLY B O 1
ATOM 3413 N N . VAL B 1 69 ? -14.359 28.172 7.027 1 98.25 69 VAL B N 1
ATOM 3414 C CA . VAL B 1 69 ? -14.258 26.719 7.09 1 98.25 69 VAL B CA 1
ATOM 3415 C C . VAL B 1 69 ? -15.633 26.109 7.379 1 98.25 69 VAL B C 1
ATOM 3417 O O . VAL B 1 69 ? -16.391 26.641 8.203 1 98.25 69 VAL B O 1
ATOM 3420 N N . TYR B 1 70 ? -15.961 25.047 6.668 1 98.31 70 TYR B N 1
ATOM 3421 C CA . TYR B 1 70 ? -17.266 24.422 6.812 1 98.31 70 TYR B CA 1
ATOM 3422 C C . TYR B 1 70 ? -17.125 22.906 6.945 1 98.31 70 TYR B C 1
ATOM 3424 O O . TYR B 1 70 ? -16.438 22.266 6.148 1 98.31 70 TYR B O 1
ATOM 3432 N N . THR B 1 71 ? -17.734 22.344 7.988 1 98.19 71 THR B N 1
ATOM 3433 C CA . THR B 1 71 ? -17.688 20.906 8.219 1 98.19 71 THR B CA 1
ATOM 3434 C C . THR B 1 71 ? -19.078 20.297 8.148 1 98.19 71 THR B C 1
ATOM 3436 O O . THR B 1 71 ? -20.078 20.969 8.477 1 98.19 71 THR B O 1
ATOM 3439 N N . PHE B 1 72 ? -19.219 19.078 7.719 1 97.69 72 PHE B N 1
ATOM 3440 C CA . PHE B 1 72 ? -20.469 18.344 7.688 1 97.69 72 PHE B CA 1
ATOM 3441 C C . PHE B 1 72 ? -20.219 16.844 7.711 1 97.69 72 PHE B C 1
ATOM 3443 O O . PHE B 1 72 ? -19.125 16.375 7.367 1 97.69 72 PHE B O 1
ATOM 3450 N N . PRO B 1 73 ? -21.203 16.062 8.172 1 96.5 73 PRO B N 1
ATOM 3451 C CA . PRO B 1 73 ? -21.062 14.602 8.094 1 96.5 73 PRO B CA 1
ATOM 3452 C C . PRO B 1 73 ? -20.953 14.094 6.656 1 96.5 73 PRO B C 1
ATOM 3454 O O . PRO B 1 73 ? -21.625 14.602 5.762 1 96.5 73 PRO B O 1
ATOM 3457 N N . ASN B 1 74 ? -20.031 13.203 6.43 1 94.56 74 ASN B N 1
ATOM 3458 C CA . ASN B 1 74 ? -19.859 12.617 5.105 1 94.56 74 ASN B CA 1
ATOM 3459 C C . ASN B 1 74 ? -21.141 11.969 4.602 1 94.56 74 ASN B C 1
ATOM 3461 O O . ASN B 1 74 ? -21.75 11.156 5.305 1 94.56 74 ASN B O 1
ATOM 3465 N N . ASP B 1 75 ? -21.531 12.258 3.398 1 90.75 75 ASP B N 1
ATOM 3466 C CA . ASP B 1 75 ? -22.766 11.758 2.816 1 90.75 75 ASP B CA 1
ATOM 3467 C C . ASP B 1 75 ? -22.688 10.258 2.576 1 90.75 75 ASP B C 1
ATOM 3469 O O . ASP B 1 75 ? -23.719 9.578 2.551 1 90.75 75 ASP B O 1
ATOM 3473 N N . PHE B 1 76 ? -21.562 9.727 2.438 1 88.19 76 PHE B N 1
ATOM 3474 C CA . PHE B 1 76 ? -21.312 8.312 2.199 1 88.19 76 PHE B CA 1
ATOM 3475 C C . PHE B 1 76 ? -20.234 7.785 3.148 1 88.19 76 PHE B C 1
ATOM 3477 O O . PHE B 1 76 ? -19.234 7.211 2.711 1 88.19 76 PHE B O 1
ATOM 3484 N N . ALA B 1 77 ? -20.547 7.875 4.32 1 93.31 77 ALA B N 1
ATOM 3485 C CA . ALA B 1 77 ? -19.594 7.582 5.375 1 93.31 77 ALA B CA 1
ATOM 3486 C C . ALA B 1 77 ? -19.219 6.102 5.379 1 93.31 77 ALA B C 1
ATOM 3488 O O . ALA B 1 77 ? -20.078 5.234 5.227 1 93.31 77 ALA B O 1
ATOM 3489 N N . ALA B 1 78 ? -17.969 5.816 5.574 1 94.81 78 ALA B N 1
ATOM 3490 C CA . ALA B 1 78 ? -17.484 4.445 5.672 1 94.81 78 ALA B CA 1
ATOM 3491 C C . ALA B 1 78 ? -17.828 3.828 7.023 1 94.81 78 ALA B C 1
ATOM 3493 O O . ALA B 1 78 ? -17.828 2.605 7.172 1 94.81 78 ALA B O 1
ATOM 3494 N N . LEU B 1 79 ? -18.062 4.637 8 1 97.31 79 LEU B N 1
ATOM 3495 C CA . LEU B 1 79 ? -18.375 4.211 9.359 1 97.31 79 LEU B CA 1
ATOM 3496 C C . LEU B 1 79 ? -19.781 4.637 9.75 1 97.31 79 LEU B C 1
ATOM 3498 O O . LEU B 1 79 ? -20.25 5.695 9.336 1 97.31 79 LEU B O 1
ATOM 3502 N N . LEU B 1 80 ? -20.375 3.807 10.539 1 95.56 80 LEU B N 1
ATOM 3503 C CA . LEU B 1 80 ? -21.688 4.098 11.094 1 95.56 80 LEU B CA 1
ATOM 3504 C C . LEU B 1 80 ? -21.672 4.07 12.617 1 95.56 80 LEU B C 1
ATOM 3506 O O . LEU B 1 80 ? -21.391 3.033 13.219 1 95.56 80 LEU B O 1
ATOM 3510 N N . HIS B 1 81 ? -22.031 5.176 13.148 1 96.12 81 HIS B N 1
ATOM 3511 C CA . HIS B 1 81 ? -21.938 5.355 14.586 1 96.12 81 HIS B CA 1
ATOM 3512 C C . HIS B 1 81 ? -22.938 4.473 15.32 1 96.12 81 HIS B C 1
ATOM 3514 O O . HIS B 1 81 ? -22.641 3.969 16.406 1 96.12 81 HIS B O 1
ATOM 3520 N N . ASP B 1 82 ? -24.109 4.199 14.773 1 94.81 82 ASP B N 1
ATOM 3521 C CA . ASP B 1 82 ? -25.203 3.506 15.453 1 94.81 82 ASP B CA 1
ATOM 3522 C C . ASP B 1 82 ? -25.234 2.031 15.062 1 94.81 82 ASP B C 1
ATOM 3524 O O . ASP B 1 82 ? -26.219 1.333 15.344 1 94.81 82 ASP B O 1
ATOM 3528 N N . ALA B 1 83 ? -24.234 1.537 14.383 1 94.69 83 ALA B N 1
ATOM 3529 C CA . ALA B 1 83 ? -24.172 0.116 14.047 1 94.69 83 ALA B CA 1
ATOM 3530 C C . ALA B 1 83 ? -24.156 -0.744 15.312 1 94.69 83 ALA B C 1
ATOM 3532 O O . ALA B 1 83 ? -23.703 -0.294 16.359 1 94.69 83 ALA B O 1
ATOM 3533 N N . PRO B 1 84 ? -24.703 -1.958 15.234 1 95.19 84 PRO B N 1
ATOM 3534 C CA . PRO B 1 84 ? -24.641 -2.83 16.406 1 95.19 84 PRO B CA 1
ATOM 3535 C C . PRO B 1 84 ? -23.219 -3.314 16.719 1 95.19 84 PRO B C 1
ATOM 3537 O O . PRO B 1 84 ? -22.359 -3.271 15.836 1 95.19 84 PRO B O 1
ATOM 3540 N N . GLU B 1 85 ? -23.016 -3.701 17.938 1 94.75 85 GLU B N 1
ATOM 3541 C CA . GLU B 1 85 ? -21.766 -4.336 18.328 1 94.75 85 GLU B CA 1
ATOM 3542 C C . GLU B 1 85 ? -21.828 -5.848 18.156 1 94.75 85 GLU B C 1
ATOM 3544 O O . GLU B 1 85 ? -22.5 -6.543 18.922 1 94.75 85 GLU B O 1
ATOM 3549 N N . GLU B 1 86 ? -21.156 -6.305 17.141 1 95.81 86 GLU B N 1
ATOM 3550 C CA . GLU B 1 86 ? -21.125 -7.73 16.828 1 95.81 86 GLU B CA 1
ATOM 3551 C C . GLU B 1 86 ? -19.703 -8.203 16.531 1 95.81 86 GLU B C 1
ATOM 3553 O O . GLU B 1 86 ? -18.859 -7.41 16.109 1 95.81 86 GLU B O 1
ATOM 3558 N N . SER B 1 87 ? -19.438 -9.453 16.844 1 96.12 87 SER B N 1
ATOM 3559 C CA . SER B 1 87 ? -18.141 -10.039 16.547 1 96.12 87 SER B CA 1
ATOM 3560 C C . SER B 1 87 ? -18.266 -11.5 16.141 1 96.12 87 SER B C 1
ATOM 3562 O O . SER B 1 87 ? -19.297 -12.133 16.391 1 96.12 87 SER B O 1
ATOM 3564 N N . MET B 1 88 ? -17.266 -11.945 15.406 1 95.5 88 MET B N 1
ATOM 3565 C CA . MET B 1 88 ? -17.172 -13.352 15.008 1 95.5 88 MET B CA 1
ATOM 3566 C C . MET B 1 88 ? -15.734 -13.852 15.156 1 95.5 88 MET B C 1
ATOM 3568 O O . MET B 1 88 ? -14.781 -13.109 14.906 1 95.5 88 MET B O 1
ATOM 3572 N N . ASN B 1 89 ? -15.508 -14.992 15.641 1 96.88 89 ASN B N 1
ATOM 3573 C CA . ASN B 1 89 ? -14.25 -15.727 15.742 1 96.88 89 ASN B CA 1
ATOM 3574 C C . ASN B 1 89 ? -14.453 -17.219 15.492 1 96.88 89 ASN B C 1
ATOM 3576 O O . ASN B 1 89 ? -14.805 -17.953 16.422 1 96.88 89 ASN B O 1
ATOM 3580 N N . GLU B 1 90 ? -14.195 -17.625 14.305 1 96.88 90 GLU B N 1
ATOM 3581 C CA . GLU B 1 90 ? -14.469 -19 13.883 1 96.88 90 GLU B CA 1
ATOM 3582 C C . GLU B 1 90 ? -13.234 -19.625 13.25 1 96.88 90 GLU B C 1
ATOM 3584 O O . GLU B 1 90 ? -12.242 -18.953 12.984 1 96.88 90 GLU B O 1
ATOM 3589 N N . GLY B 1 91 ? -13.219 -20.938 13.094 1 95.81 91 GLY B N 1
ATOM 3590 C CA . GLY B 1 91 ? -12.164 -21.656 12.398 1 95.81 91 GLY B CA 1
ATOM 3591 C C . GLY B 1 91 ? -10.812 -21.547 13.094 1 95.81 91 GLY B C 1
ATOM 3592 O O . GLY B 1 91 ? -9.805 -21.234 12.453 1 95.81 91 GLY B O 1
ATOM 3593 N N . LYS B 1 92 ? -10.758 -21.656 14.32 1 94.12 92 LYS B N 1
ATOM 3594 C CA . LYS B 1 92 ? -9.523 -21.578 15.094 1 94.12 92 LYS B CA 1
ATOM 3595 C C . LYS B 1 92 ? -8.867 -20.219 14.953 1 94.12 92 LYS B C 1
ATOM 3597 O O . LYS B 1 92 ? -7.645 -20.109 14.82 1 94.12 92 LYS B O 1
ATOM 3602 N N . GLY B 1 93 ? -9.688 -19.172 14.789 1 95.12 93 GLY B N 1
ATOM 3603 C CA . GLY B 1 93 ? -9.156 -17.828 14.703 1 95.12 93 GLY B CA 1
ATOM 3604 C C . GLY B 1 93 ? -8.828 -17.406 13.281 1 95.12 93 GLY B C 1
ATOM 3605 O O . GLY B 1 93 ? -8.297 -16.312 13.055 1 95.12 93 GLY B O 1
ATOM 3606 N N . LEU B 1 94 ? -9.195 -18.219 12.32 1 97.81 94 LEU B N 1
ATOM 3607 C CA . LEU B 1 94 ? -8.867 -17.938 10.93 1 97.81 94 LEU B CA 1
ATOM 3608 C C . LEU B 1 94 ? -9.898 -17 10.305 1 97.81 94 LEU B C 1
ATOM 3610 O O . LEU B 1 94 ? -9.648 -16.406 9.258 1 97.81 94 LEU B O 1
ATOM 3614 N N . PHE B 1 95 ? -11.141 -16.953 10.914 1 97.88 95 PHE B N 1
ATOM 3615 C CA . PHE B 1 95 ? -12.203 -16.031 10.516 1 97.88 95 PHE B CA 1
ATOM 3616 C C . PHE B 1 95 ? -12.602 -15.133 11.68 1 97.88 95 PHE B C 1
ATOM 3618 O O . PHE B 1 95 ? -13.477 -15.492 12.469 1 97.88 95 PHE B O 1
ATOM 3625 N N . GLN B 1 96 ? -12 -14.016 11.742 1 98 96 GLN B N 1
ATOM 3626 C CA . GLN B 1 96 ? -12.266 -13.055 12.812 1 98 96 GLN B CA 1
ATOM 3627 C C . GLN B 1 96 ? -12.773 -11.734 12.242 1 98 96 GLN B C 1
ATOM 3629 O O . GLN B 1 96 ? -12.195 -11.195 11.297 1 98 96 GLN B O 1
ATOM 3634 N N . ALA B 1 97 ? -13.82 -11.227 12.773 1 97.81 97 ALA B N 1
ATOM 3635 C CA . ALA B 1 97 ? -14.398 -9.945 12.383 1 97.81 97 ALA B CA 1
ATOM 3636 C C . ALA B 1 97 ? -15.094 -9.273 13.562 1 97.81 97 ALA B C 1
ATOM 3638 O O . ALA B 1 97 ? -15.562 -9.945 14.477 1 97.81 97 ALA B O 1
ATOM 3639 N N . VAL B 1 98 ? -15.094 -8.023 13.609 1 97.69 98 VAL B N 1
ATOM 3640 C CA . VAL B 1 98 ? -15.82 -7.219 14.586 1 97.69 98 VAL B CA 1
ATOM 3641 C C . VAL B 1 98 ? -16.391 -5.969 13.914 1 97.69 98 VAL B C 1
ATOM 3643 O O . VAL B 1 98 ? -15.75 -5.391 13.031 1 97.69 98 VAL B O 1
ATOM 3646 N N . THR B 1 99 ? -17.562 -5.598 14.305 1 97.31 99 THR B N 1
ATOM 3647 C CA . THR B 1 99 ? -18.125 -4.367 13.766 1 97.31 99 THR B CA 1
ATOM 3648 C C . THR B 1 99 ? -17.234 -3.172 14.094 1 97.31 99 THR B C 1
ATOM 3650 O O . THR B 1 99 ? -16.656 -3.098 15.18 1 97.31 99 THR B O 1
ATOM 3653 N N . GLU B 1 100 ? -17.109 -2.283 13.164 1 97.75 100 GLU B N 1
ATOM 3654 C CA . GLU B 1 100 ? -16.344 -1.053 13.344 1 97.75 100 GLU B CA 1
ATOM 3655 C C . GLU B 1 100 ? -17.25 0.174 13.273 1 97.75 100 GLU B C 1
ATOM 3657 O O . GLU B 1 100 ? -17.719 0.551 12.203 1 97.75 100 GLU B O 1
ATOM 3662 N N . ARG B 1 101 ? -17.531 0.74 14.469 1 97.88 101 ARG B N 1
ATOM 3663 C CA . ARG B 1 101 ? -18.391 1.917 14.555 1 97.88 101 ARG B CA 1
ATOM 3664 C C . ARG B 1 101 ? -17.562 3.199 14.57 1 97.88 101 ARG B C 1
ATOM 3666 O O . ARG B 1 101 ? -16.375 3.168 14.859 1 97.88 101 ARG B O 1
ATOM 3673 N N . GLY B 1 102 ? -18.203 4.367 14.164 1 98.44 102 GLY B N 1
ATOM 3674 C CA . GLY B 1 102 ? -17.5 5.641 14.164 1 98.44 102 GLY B CA 1
ATOM 3675 C C . GLY B 1 102 ? -18.234 6.73 13.406 1 98.44 102 GLY B C 1
ATOM 3676 O O . GLY B 1 102 ? -19.453 6.66 13.242 1 98.44 102 GLY B O 1
ATOM 3677 N N . ARG B 1 103 ? -17.438 7.816 13.094 1 98.19 103 ARG B N 1
ATOM 3678 C CA . ARG B 1 103 ? -17.969 8.984 12.391 1 98.19 103 ARG B CA 1
ATOM 3679 C C . ARG B 1 103 ? -17 9.453 11.312 1 98.19 103 ARG B C 1
ATOM 3681 O O . ARG B 1 103 ? -15.781 9.398 11.492 1 98.19 103 ARG B O 1
ATOM 3688 N N . CYS B 1 104 ? -17.562 9.82 10.219 1 98.12 104 CYS B N 1
ATOM 3689 C CA . CYS B 1 104 ? -16.797 10.43 9.141 1 98.12 104 CYS B CA 1
ATOM 3690 C C . CYS B 1 104 ? -17.297 11.828 8.828 1 98.12 104 CYS B C 1
ATOM 3692 O O . CYS B 1 104 ? -18.5 12.031 8.648 1 98.12 104 CYS B O 1
ATOM 3694 N N . GLU B 1 105 ? -16.391 12.758 8.742 1 98.31 105 GLU B N 1
ATOM 3695 C CA . GLU B 1 105 ? -16.766 14.133 8.422 1 98.31 105 GLU B CA 1
ATOM 3696 C C . GLU B 1 105 ? -15.906 14.68 7.277 1 98.31 105 GLU B C 1
ATOM 3698 O O . GLU B 1 105 ? -14.797 14.203 7.039 1 98.31 105 GLU B O 1
ATOM 3703 N N . VAL B 1 106 ? -16.484 15.625 6.559 1 97.75 106 VAL B N 1
ATOM 3704 C CA . VAL B 1 106 ? -15.789 16.375 5.516 1 97.75 106 VAL B CA 1
ATOM 3705 C C . VAL B 1 106 ? -15.57 17.812 5.973 1 97.75 106 VAL B C 1
ATOM 3707 O O . VAL B 1 106 ? -16.406 18.391 6.664 1 97.75 106 VAL B O 1
ATOM 3710 N N . LEU B 1 107 ? -14.438 18.328 5.664 1 98.25 107 LEU B N 1
ATOM 3711 C CA . LEU B 1 107 ? -14.094 19.703 6.012 1 98.25 107 LEU B CA 1
ATOM 3712 C C . LEU B 1 107 ? -13.711 20.5 4.766 1 98.25 107 LEU B C 1
ATOM 3714 O O . LEU B 1 107 ? -12.688 20.234 4.141 1 98.25 107 LEU B O 1
ATOM 3718 N N . CYS B 1 108 ? -14.508 21.484 4.383 1 98.25 108 CYS B N 1
ATOM 3719 C CA . CYS B 1 108 ? -14.133 22.453 3.357 1 98.25 108 CYS B CA 1
ATOM 3720 C C . CYS B 1 108 ? -13.227 23.531 3.93 1 98.25 108 CYS B C 1
ATOM 3722 O O . CYS B 1 108 ? -13.602 24.234 4.867 1 98.25 108 CYS B O 1
ATOM 3724 N N . PHE B 1 109 ? -12.086 23.75 3.371 1 98.5 109 PHE B N 1
ATOM 3725 C CA . PHE B 1 109 ? -11.086 24.672 3.926 1 98.5 109 PHE B CA 1
ATOM 3726 C C . PHE B 1 109 ? -11.469 26.109 3.654 1 98.5 109 PHE B C 1
ATOM 3728 O O . PHE B 1 109 ? -11.094 27.016 4.414 1 98.5 109 PHE B O 1
ATOM 3735 N N . SER B 1 110 ? -12.141 26.359 2.543 1 98.06 110 SER B N 1
ATOM 3736 C CA . SER B 1 110 ? -12.477 27.703 2.07 1 98.06 110 SER B CA 1
ATOM 3737 C C . SER B 1 110 ? -13.75 27.688 1.233 1 98.06 110 SER B C 1
ATOM 3739 O O . SER B 1 110 ? -14.102 26.672 0.642 1 98.06 110 SER B O 1
ATOM 3741 N N . PRO B 1 111 ? -14.477 28.891 1.25 1 97.94 111 PRO B N 1
ATOM 3742 C CA . PRO B 1 111 ? -15.594 28.984 0.306 1 97.94 111 PRO B CA 1
ATOM 3743 C C . PRO B 1 111 ? -15.125 29.094 -1.146 1 97.94 111 PRO B C 1
ATOM 3745 O O . PRO B 1 111 ? -15.93 28.906 -2.066 1 97.94 111 PRO B O 1
ATOM 3748 N N . ARG B 1 112 ? -13.883 29.375 -1.35 1 97.19 112 ARG B N 1
ATOM 3749 C CA . ARG B 1 112 ? -13.328 29.531 -2.689 1 97.19 112 ARG B CA 1
ATOM 3750 C C . ARG B 1 112 ? -12.984 28.188 -3.309 1 97.19 112 ARG B C 1
ATOM 3752 O O . ARG B 1 112 ? -12.211 27.422 -2.74 1 97.19 112 ARG B O 1
ATOM 3759 N N . HIS B 1 113 ? -13.523 28.016 -4.516 1 96.25 113 HIS B N 1
ATOM 3760 C CA . HIS B 1 113 ? -13.391 26.75 -5.242 1 96.25 113 HIS B CA 1
ATOM 3761 C C . HIS B 1 113 ? -11.992 26.594 -5.816 1 96.25 113 HIS B C 1
ATOM 3763 O O . HIS B 1 113 ? -11.516 25.469 -6 1 96.25 113 HIS B O 1
ATOM 3769 N N . ASP B 1 114 ? -11.305 27.641 -6.027 1 93.94 114 ASP B N 1
ATOM 3770 C CA . ASP B 1 114 ? -10.078 27.609 -6.824 1 93.94 114 ASP B CA 1
ATOM 3771 C C . ASP B 1 114 ? -8.844 27.547 -5.934 1 93.94 114 ASP B C 1
ATOM 3773 O O . ASP B 1 114 ? -7.723 27.406 -6.426 1 93.94 114 ASP B O 1
ATOM 3777 N N . LEU B 1 115 ? -9.016 27.641 -4.672 1 93.31 115 LEU B N 1
ATOM 3778 C CA . LEU B 1 115 ? -7.855 27.734 -3.789 1 93.31 115 LEU B CA 1
ATOM 3779 C C . LEU B 1 115 ? -7.398 26.344 -3.35 1 93.31 115 LEU B C 1
ATOM 3781 O O . LEU B 1 115 ? -8.133 25.375 -3.51 1 93.31 115 LEU B O 1
ATOM 3785 N N . THR B 1 116 ? -6.168 26.281 -2.998 1 93.62 116 THR B N 1
ATOM 3786 C CA . THR B 1 116 ? -5.551 25.188 -2.25 1 93.62 116 THR B CA 1
ATOM 3787 C C . THR B 1 116 ? -4.82 25.719 -1.021 1 93.62 116 THR B C 1
ATOM 3789 O O . THR B 1 116 ? -4.605 26.922 -0.894 1 93.62 116 THR B O 1
ATOM 3792 N N . LEU B 1 117 ? -4.406 24.844 -0.126 1 94.62 117 LEU B N 1
ATOM 3793 C CA . LEU B 1 117 ? -3.777 25.281 1.116 1 94.62 117 LEU B CA 1
ATOM 3794 C C . LEU B 1 117 ? -2.596 26.203 0.835 1 94.62 117 LEU B C 1
ATOM 3796 O O . LEU B 1 117 ? -2.494 27.281 1.421 1 94.62 117 LEU B O 1
ATOM 3800 N N . PRO B 1 118 ? -1.769 25.859 -0.106 1 94.75 118 PRO B N 1
ATOM 3801 C CA . PRO B 1 118 ? -0.605 26.734 -0.324 1 94.75 118 PRO B CA 1
ATOM 3802 C C . PRO B 1 118 ? -0.98 28.094 -0.91 1 94.75 118 PRO B C 1
ATOM 3804 O O . PRO B 1 118 ? -0.185 29.031 -0.854 1 94.75 118 PRO B O 1
ATOM 3807 N N . ARG B 1 119 ? -2.127 28.25 -1.425 1 94.44 119 ARG B N 1
ATOM 3808 C CA . ARG B 1 119 ? -2.537 29.484 -2.057 1 94.44 119 ARG B CA 1
ATOM 3809 C C . ARG B 1 119 ? -3.449 30.297 -1.137 1 94.44 119 ARG B C 1
ATOM 3811 O O . ARG B 1 119 ? -3.961 31.344 -1.526 1 94.44 119 ARG B O 1
ATOM 3818 N N . MET B 1 120 ? -3.689 29.812 -0.018 1 96.31 120 MET B N 1
ATOM 3819 C CA . MET B 1 120 ? -4.434 30.547 1.001 1 96.31 120 MET B CA 1
ATOM 3820 C C . MET B 1 120 ? -3.502 31.422 1.83 1 96.31 120 MET B C 1
ATOM 3822 O O . MET B 1 120 ? -2.301 31.156 1.906 1 96.31 120 MET B O 1
ATOM 3826 N N . ASP B 1 121 ? -4.07 32.438 2.367 1 96.88 121 ASP B N 1
ATOM 3827 C CA . ASP B 1 121 ? -3.264 33.25 3.279 1 96.88 121 ASP B CA 1
ATOM 3828 C C . ASP B 1 121 ? -3.115 32.562 4.637 1 96.88 121 ASP B C 1
ATOM 3830 O O . ASP B 1 121 ? -3.889 31.672 4.969 1 96.88 121 ASP B O 1
ATOM 3834 N N . ILE B 1 122 ? -2.184 33 5.426 1 98.12 122 ILE B N 1
ATOM 3835 C CA . ILE B 1 122 ? -1.828 32.344 6.688 1 98.12 122 ILE B CA 1
ATOM 3836 C C . ILE B 1 122 ? -3.031 32.375 7.629 1 98.12 122 ILE B C 1
ATOM 3838 O O . ILE B 1 122 ? -3.303 31.375 8.312 1 98.12 122 ILE B O 1
ATOM 3842 N N . SER B 1 123 ? -3.766 33.469 7.711 1 98.25 123 SER B N 1
ATOM 3843 C CA . SER B 1 123 ? -4.914 33.594 8.602 1 98.25 123 SER B CA 1
ATOM 3844 C C . SER B 1 123 ? -5.98 32.562 8.266 1 98.25 123 SER B C 1
ATOM 3846 O O . SER B 1 123 ? -6.605 31.984 9.156 1 98.25 123 SER B O 1
ATOM 3848 N N . SER B 1 124 ? -6.234 32.312 7.016 1 98.19 124 SER B N 1
ATOM 3849 C CA . SER B 1 124 ? -7.207 31.312 6.574 1 98.19 124 SER B CA 1
ATOM 3850 C C . SER B 1 124 ? -6.766 29.906 6.941 1 98.19 124 SER B C 1
ATOM 3852 O O . SER B 1 124 ? -7.582 29.078 7.344 1 98.19 124 SER B O 1
ATOM 3854 N N . ILE B 1 125 ? -5.461 29.625 6.773 1 98.75 125 ILE B N 1
ATOM 3855 C CA . ILE B 1 125 ? -4.949 28.312 7.125 1 98.75 125 ILE B CA 1
ATOM 3856 C C . ILE B 1 125 ? -5.062 28.094 8.633 1 98.75 125 ILE B C 1
ATOM 3858 O O . ILE B 1 125 ? -5.395 27 9.094 1 98.75 125 ILE B O 1
ATOM 3862 N N . LYS B 1 126 ? -4.777 29.141 9.406 1 98.75 126 LYS B N 1
ATOM 3863 C CA . LYS B 1 126 ? -4.938 29.062 10.852 1 98.75 126 LYS B CA 1
ATOM 3864 C C . LYS B 1 126 ? -6.363 28.672 11.227 1 98.75 126 LYS B C 1
ATOM 3866 O O . LYS B 1 126 ? -6.582 27.906 12.156 1 98.75 126 LYS B O 1
ATOM 3871 N N . ALA B 1 127 ? -7.312 29.25 10.523 1 98.69 127 ALA B N 1
ATOM 3872 C CA . ALA B 1 127 ? -8.711 28.922 10.773 1 98.69 127 ALA B CA 1
ATOM 3873 C C . ALA B 1 127 ? -8.984 27.438 10.555 1 98.69 127 ALA B C 1
ATOM 3875 O O . ALA B 1 127 ? -9.734 26.812 11.305 1 98.69 127 ALA B O 1
ATOM 3876 N N . VAL B 1 128 ? -8.438 26.859 9.523 1 98.81 128 VAL B N 1
ATOM 3877 C CA . VAL B 1 128 ? -8.57 25.438 9.242 1 98.81 128 VAL B CA 1
ATOM 3878 C C . VAL B 1 128 ? -7.973 24.625 10.398 1 98.81 128 VAL B C 1
ATOM 3880 O O . VAL B 1 128 ? -8.594 23.672 10.883 1 98.81 128 VAL B O 1
ATOM 3883 N N . ILE B 1 129 ? -6.758 24.984 10.875 1 98.88 129 ILE B N 1
ATOM 3884 C CA . ILE B 1 129 ? -6.066 24.281 11.953 1 98.88 129 ILE B CA 1
ATOM 3885 C C . ILE B 1 129 ? -6.926 24.312 13.219 1 98.88 129 ILE B C 1
ATOM 3887 O O . ILE B 1 129 ? -7.039 23.312 13.922 1 98.88 129 ILE B O 1
ATOM 3891 N N . ARG B 1 130 ? -7.512 25.469 13.484 1 98.81 130 ARG B N 1
ATOM 3892 C CA . ARG B 1 130 ? -8.359 25.594 14.664 1 98.81 130 ARG B CA 1
ATOM 3893 C C . ARG B 1 130 ? -9.547 24.641 14.594 1 98.81 130 ARG B C 1
ATOM 3895 O O . ARG B 1 130 ? -9.93 24.047 15.609 1 98.81 130 ARG B O 1
ATOM 3902 N N . VAL B 1 131 ? -10.117 24.484 13.43 1 98.81 131 VAL B N 1
ATOM 3903 C CA . VAL B 1 131 ? -11.227 23.547 13.273 1 98.81 131 VAL B CA 1
ATOM 3904 C C . VAL B 1 131 ? -10.719 22.125 13.445 1 98.81 131 VAL B C 1
ATOM 3906 O O . VAL B 1 131 ? -11.391 21.281 14.055 1 98.81 131 VAL B O 1
ATOM 3909 N N . TRP B 1 132 ? -9.516 21.797 12.883 1 98.88 132 TRP B N 1
ATOM 3910 C CA . TRP B 1 132 ? -8.93 20.484 13.109 1 98.88 132 TRP B CA 1
ATOM 3911 C C . TRP B 1 132 ? -8.781 20.188 14.602 1 98.88 132 TRP B C 1
ATOM 3913 O O . TRP B 1 132 ? -9.102 19.094 15.062 1 98.88 132 TRP B O 1
ATOM 3923 N N . GLN B 1 133 ? -8.305 21.188 15.344 1 98.81 133 GLN B N 1
ATOM 3924 C CA . GLN B 1 133 ? -8.148 21.047 16.797 1 98.81 133 GLN B CA 1
ATOM 3925 C C . GLN B 1 133 ? -9.492 20.781 17.469 1 98.81 133 GLN B C 1
ATOM 3927 O O . GLN B 1 133 ? -9.609 19.875 18.297 1 98.81 133 GLN B O 1
ATOM 3932 N N . GLU B 1 134 ? -10.438 21.578 17.125 1 98.69 134 GLU B N 1
ATOM 3933 C CA . GLU B 1 134 ? -11.773 21.453 17.703 1 98.69 134 GLU B CA 1
ATOM 3934 C C . GLU B 1 134 ? -12.359 20.078 17.422 1 98.69 134 GLU B C 1
ATOM 3936 O O . GLU B 1 134 ? -12.938 19.453 18.312 1 98.69 134 GLU B O 1
ATOM 3941 N N . LYS B 1 135 ? -12.242 19.625 16.188 1 98.69 135 LYS B N 1
ATOM 3942 C CA . LYS B 1 135 ? -12.812 18.344 15.797 1 98.69 135 LYS B CA 1
ATOM 3943 C C . LYS B 1 135 ? -12.094 17.188 16.5 1 98.69 135 LYS B C 1
ATOM 3945 O O . LYS B 1 135 ? -12.719 16.203 16.875 1 98.69 135 LYS B O 1
ATOM 3950 N N . TYR B 1 136 ? -10.781 17.297 16.656 1 98.62 136 TYR B N 1
ATOM 3951 C CA . TYR B 1 136 ? -10.039 16.297 17.406 1 98.62 136 TYR B CA 1
ATOM 3952 C C . TYR B 1 136 ? -10.594 16.156 18.812 1 98.62 136 TYR B C 1
ATOM 3954 O O . TYR B 1 136 ? -10.812 15.039 19.297 1 98.62 136 TYR B O 1
ATOM 3962 N N . ILE B 1 137 ? -10.844 17.266 19.438 1 98.12 137 ILE B N 1
ATOM 3963 C CA . ILE B 1 137 ? -11.328 17.297 20.812 1 98.12 137 ILE B CA 1
ATOM 3964 C C . ILE B 1 137 ? -12.75 16.75 20.859 1 98.12 137 ILE B C 1
ATOM 3966 O O . ILE B 1 137 ? -13.055 15.859 21.672 1 98.12 137 ILE B O 1
ATOM 3970 N N . THR B 1 138 ? -13.625 17.25 20.016 1 98.31 138 THR B N 1
ATOM 3971 C CA . THR B 1 138 ? -15.047 16.906 20.062 1 98.31 138 THR B CA 1
ATOM 3972 C C . THR B 1 138 ? -15.273 15.445 19.703 1 98.31 138 THR B C 1
ATOM 3974 O O . THR B 1 138 ? -15.977 14.727 20.422 1 98.31 138 THR B O 1
ATOM 3977 N N . LEU B 1 139 ? -14.68 15 18.656 1 98.44 139 LEU B N 1
ATOM 3978 C CA . LEU B 1 139 ? -14.844 13.609 18.266 1 98.44 139 LEU B CA 1
ATOM 3979 C C . LEU B 1 139 ? -14.133 12.68 19.234 1 98.44 139 LEU B C 1
ATOM 3981 O O . LEU B 1 139 ? -14.641 11.609 19.562 1 98.44 139 LEU B O 1
ATOM 3985 N N . GLY B 1 140 ? -13 13.125 19.672 1 97.81 140 GLY B N 1
ATOM 3986 C CA . GLY B 1 140 ? -12.219 12.336 20.594 1 97.81 140 GLY B CA 1
ATOM 3987 C C . GLY B 1 140 ? -12.875 12.195 21.969 1 97.81 140 GLY B C 1
ATOM 3988 O O . GLY B 1 140 ? -12.531 11.297 22.734 1 97.81 140 GLY B O 1
ATOM 3989 N N . SER B 1 141 ? -13.789 13.078 22.312 1 97.62 141 SER B N 1
ATOM 3990 C CA . SER B 1 141 ? -14.469 13.039 23.609 1 97.62 141 SER B CA 1
ATOM 3991 C C . SER B 1 141 ? -15.602 12.016 23.609 1 97.62 141 SER B C 1
ATOM 3993 O O . SER B 1 141 ? -16.125 11.656 24.656 1 97.62 141 SER B O 1
ATOM 3995 N N . ASP B 1 142 ? -16.031 11.602 22.422 1 97.25 142 ASP B N 1
ATOM 3996 C CA . ASP B 1 142 ? -17.016 10.516 22.328 1 97.25 142 ASP B CA 1
ATOM 3997 C C . ASP B 1 142 ? -16.469 9.227 22.922 1 97.25 142 ASP B C 1
ATOM 3999 O O . ASP B 1 142 ? -15.414 8.734 22.5 1 97.25 142 ASP B O 1
ATOM 4003 N N . PRO B 1 143 ? -17.203 8.609 23.891 1 96.62 143 PRO B N 1
ATOM 4004 C CA . PRO B 1 143 ? -16.703 7.402 24.547 1 96.62 143 PRO B CA 1
ATOM 4005 C C . PRO B 1 143 ? -16.5 6.234 23.594 1 96.62 143 PRO B C 1
ATOM 4007 O O . PRO B 1 143 ? -15.727 5.316 23.875 1 96.62 143 PRO B O 1
ATOM 4010 N N . LEU B 1 144 ? -17.109 6.285 22.484 1 97.38 144 LEU B N 1
ATOM 4011 C CA . LEU B 1 144 ? -17.016 5.219 21.484 1 97.38 144 LEU B CA 1
ATOM 4012 C C . LEU B 1 144 ? -15.703 5.309 20.719 1 97.38 144 LEU B C 1
ATOM 4014 O O . LEU B 1 144 ? -15.211 4.301 20.203 1 97.38 144 LEU B O 1
ATOM 4018 N N . ILE B 1 145 ? -15.172 6.465 20.578 1 98.5 145 ILE B N 1
ATOM 4019 C CA . ILE B 1 145 ? -14.086 6.746 19.656 1 98.5 145 ILE B CA 1
ATOM 4020 C C . ILE B 1 145 ? -12.742 6.578 20.359 1 98.5 145 ILE B C 1
ATOM 4022 O O . ILE B 1 145 ? -12.523 7.145 21.438 1 98.5 145 ILE B O 1
ATOM 4026 N N . SER B 1 146 ? -11.812 5.824 19.672 1 98.56 146 SER B N 1
ATOM 4027 C CA . SER B 1 146 ? -10.484 5.629 20.25 1 98.56 146 SER B CA 1
ATOM 4028 C C . SER B 1 146 ? -9.406 6.297 19.406 1 98.56 146 SER B C 1
ATOM 4030 O O . SER B 1 146 ? -8.273 6.469 19.844 1 98.56 146 SER B O 1
ATOM 4032 N N . TYR B 1 147 ? -9.758 6.723 18.234 1 98.81 147 TYR B N 1
ATOM 4033 C CA . TYR B 1 147 ? -8.75 7.328 17.375 1 98.81 147 TYR B CA 1
ATOM 4034 C C . TYR B 1 147 ? -9.398 8.273 16.359 1 98.81 147 TYR B C 1
ATOM 4036 O O . TYR B 1 147 ? -10.453 7.973 15.812 1 98.81 147 TYR B O 1
ATOM 4044 N N . VAL B 1 148 ? -8.797 9.43 16.094 1 98.88 148 VAL B N 1
ATOM 4045 C CA . VAL B 1 148 ? -9.258 10.438 15.148 1 98.88 148 VAL B CA 1
ATOM 4046 C C . VAL B 1 148 ? -8.195 10.656 14.07 1 98.88 148 VAL B C 1
ATOM 4048 O O . VAL B 1 148 ? -7.121 11.188 14.352 1 98.88 148 VAL B O 1
ATOM 4051 N N . GLN B 1 149 ? -8.484 10.273 12.867 1 98.94 149 GLN B N 1
ATOM 4052 C CA . GLN B 1 149 ? -7.59 10.445 11.727 1 98.94 149 GLN B CA 1
ATOM 4053 C C . GLN B 1 149 ? -8.008 11.641 10.875 1 98.94 149 GLN B C 1
ATOM 4055 O O . GLN B 1 149 ? -9.055 11.617 10.234 1 98.94 149 GLN B O 1
ATOM 4060 N N . ILE B 1 150 ? -7.184 12.672 10.828 1 98.94 150 ILE B N 1
ATOM 4061 C CA . ILE B 1 150 ? -7.379 13.852 9.992 1 98.94 150 ILE B CA 1
ATOM 4062 C C . ILE B 1 150 ? -6.512 13.75 8.742 1 98.94 150 ILE B C 1
ATOM 4064 O O . ILE B 1 150 ? -5.312 13.477 8.836 1 98.94 150 ILE B O 1
ATOM 4068 N N . PHE B 1 151 ? -7.152 13.945 7.531 1 98.69 151 PHE B N 1
ATOM 4069 C CA . PHE B 1 151 ? -6.34 13.789 6.332 1 98.69 151 PHE B CA 1
ATOM 4070 C C . PHE B 1 151 ? -6.953 14.555 5.16 1 98.69 151 PHE B C 1
ATOM 4072 O O . PHE B 1 151 ? -8.102 15 5.238 1 98.69 151 PHE B O 1
ATOM 4079 N N . GLU B 1 152 ? -6.148 14.719 4.125 1 97.94 152 GLU B N 1
ATOM 4080 C CA . GLU B 1 152 ? -6.5 15.352 2.859 1 97.94 152 GLU B CA 1
ATOM 4081 C C . GLU B 1 152 ? -5.98 14.547 1.672 1 97.94 152 GLU B C 1
ATOM 4083 O O . GLU B 1 152 ? -4.848 14.062 1.691 1 97.94 152 GLU B O 1
ATOM 4088 N N . ASN B 1 153 ? -6.836 14.32 0.748 1 96.38 153 ASN B N 1
ATOM 4089 C CA . ASN B 1 153 ? -6.41 13.883 -0.578 1 96.38 153 ASN B CA 1
ATOM 4090 C C . ASN B 1 153 ? -6.496 15.016 -1.598 1 96.38 153 ASN B C 1
ATOM 4092 O O . ASN B 1 153 ? -7.551 15.625 -1.762 1 96.38 153 ASN B O 1
ATOM 4096 N N . ARG B 1 154 ? -5.383 15.203 -2.264 1 94.88 154 ARG B N 1
ATOM 4097 C CA . ARG B 1 154 ? -5.355 16.25 -3.287 1 94.88 154 ARG B CA 1
ATOM 4098 C C . ARG B 1 154 ? -5 15.664 -4.652 1 94.88 154 ARG B C 1
ATOM 4100 O O . ARG B 1 154 ? -4 14.953 -4.793 1 94.88 154 ARG B O 1
ATOM 4107 N N . GLY B 1 155 ? -5.848 15.969 -5.633 1 91.69 155 GLY B N 1
ATOM 4108 C CA . GLY B 1 155 ? -5.586 15.531 -6.996 1 91.69 155 GLY B CA 1
ATOM 4109 C C . GLY B 1 155 ? -6.352 14.281 -7.379 1 91.69 155 GLY B C 1
ATOM 4110 O O . GLY B 1 155 ? -6.52 13.375 -6.562 1 91.69 155 GLY B O 1
ATOM 4111 N N . SER B 1 156 ? -6.707 14.18 -8.648 1 86.56 156 SER B N 1
ATOM 4112 C CA . SER B 1 156 ? -7.492 13.055 -9.141 1 86.56 156 SER B CA 1
ATOM 4113 C C . SER B 1 156 ? -6.703 11.75 -9.055 1 86.56 156 SER B C 1
ATOM 4115 O O . SER B 1 156 ? -7.273 10.688 -8.789 1 86.56 156 SER B O 1
ATOM 4117 N N . ILE B 1 157 ? -5.449 11.844 -9.234 1 86.25 157 ILE B N 1
ATOM 4118 C CA . ILE B 1 157 ? -4.605 10.656 -9.195 1 86.25 157 ILE B CA 1
ATOM 4119 C C . ILE B 1 157 ? -4.617 10.062 -7.785 1 86.25 157 ILE B C 1
ATOM 4121 O O . ILE B 1 157 ? -4.32 8.883 -7.602 1 86.25 157 ILE B O 1
ATOM 4125 N N . MET B 1 158 ? -4.953 10.922 -6.848 1 88.19 158 MET B N 1
ATOM 4126 C CA . MET B 1 158 ? -5.055 10.461 -5.465 1 88.19 158 MET B CA 1
ATOM 4127 C C . MET B 1 158 ? -6.504 10.148 -5.098 1 88.19 158 MET B C 1
ATOM 4129 O O . MET B 1 158 ? -6.859 10.133 -3.92 1 88.19 158 MET B O 1
ATOM 4133 N N . GLY B 1 159 ? -7.355 10.07 -6.016 1 83.94 159 GLY B N 1
ATOM 4134 C CA . GLY B 1 159 ? -8.727 9.656 -5.758 1 83.94 159 GLY B CA 1
ATOM 4135 C C . GLY B 1 159 ? -9.648 10.82 -5.422 1 83.94 159 GLY B C 1
ATOM 4136 O O . GLY B 1 159 ? -10.789 10.609 -5.012 1 83.94 159 GLY B O 1
ATOM 4137 N N . CYS B 1 160 ? -9.133 11.977 -5.438 1 85.19 160 CYS B N 1
ATOM 4138 C CA . CYS B 1 160 ? -9.961 13.148 -5.164 1 85.19 160 CYS B CA 1
ATOM 4139 C C . CYS B 1 160 ? -10.602 13.672 -6.445 1 85.19 160 CYS B C 1
ATOM 4141 O O . CYS B 1 160 ? -9.914 14.266 -7.285 1 85.19 160 CYS B O 1
ATOM 4143 N N . SER B 1 161 ? -11.875 13.625 -6.535 1 77.56 161 SER B N 1
ATOM 4144 C CA . SER B 1 161 ? -12.594 14 -7.754 1 77.56 161 SER B CA 1
ATOM 4145 C C . SER B 1 161 ? -12.992 15.469 -7.73 1 77.56 161 SER B C 1
ATOM 4147 O O . SER B 1 161 ? -13.297 16.047 -8.773 1 77.56 161 SER B O 1
ATOM 4149 N N . ASN B 1 162 ? -13.039 16.016 -6.574 1 85.62 162 ASN B N 1
ATOM 4150 C CA . ASN B 1 162 ? -13.461 17.406 -6.434 1 85.62 162 ASN B CA 1
ATOM 4151 C C . ASN B 1 162 ? -12.281 18.344 -6.18 1 85.62 162 ASN B C 1
ATOM 4153 O O . ASN B 1 162 ? -11.594 18.219 -5.164 1 85.62 162 ASN B O 1
ATOM 4157 N N . PRO B 1 163 ? -12.125 19.312 -6.98 1 89.94 163 PRO B N 1
ATOM 4158 C CA . PRO B 1 163 ? -10.977 20.203 -6.809 1 89.94 163 PRO B CA 1
ATOM 4159 C C . PRO B 1 163 ? -11.148 21.172 -5.645 1 89.94 163 PRO B C 1
ATOM 4161 O O . PRO B 1 163 ? -10.18 21.797 -5.203 1 89.94 163 PRO B O 1
ATOM 4164 N N . HIS B 1 164 ? -12.445 21.391 -5.227 1 95.56 164 HIS B N 1
ATOM 4165 C CA . HIS B 1 164 ? -12.664 22.281 -4.09 1 95.56 164 HIS B CA 1
ATOM 4166 C C . HIS B 1 164 ? -11.812 21.859 -2.893 1 95.56 164 HIS B C 1
ATOM 4168 O O . HIS B 1 164 ? -11.805 20.688 -2.52 1 95.56 164 HIS B O 1
ATOM 4174 N N . PRO B 1 165 ? -11.016 22.812 -2.303 1 96.69 165 PRO B N 1
ATOM 4175 C CA . PRO B 1 165 ? -10.125 22.406 -1.213 1 96.69 165 PRO B CA 1
ATOM 4176 C C . PRO B 1 165 ? -10.883 21.859 -0.004 1 96.69 165 PRO B C 1
ATOM 4178 O O . PRO B 1 165 ? -11.703 22.562 0.59 1 96.69 165 PRO B O 1
ATOM 4181 N N . HIS B 1 166 ? -10.617 20.625 0.358 1 97.81 166 HIS B N 1
ATOM 4182 C CA . HIS B 1 166 ? -11.32 19.984 1.459 1 97.81 166 HIS B CA 1
ATOM 4183 C C . HIS B 1 166 ? -10.508 18.828 2.033 1 97.81 166 HIS B C 1
ATOM 4185 O O . HIS B 1 166 ? -9.57 18.344 1.394 1 97.81 166 HIS B O 1
ATOM 4191 N N . GLY B 1 167 ? -10.703 18.453 3.207 1 97.69 167 GLY B N 1
ATOM 4192 C CA . GLY B 1 167 ? -10.164 17.297 3.895 1 97.69 167 GLY B CA 1
ATOM 4193 C C . GLY B 1 167 ? -11.234 16.422 4.535 1 97.69 167 GLY B C 1
ATOM 4194 O O . GLY B 1 167 ? -12.422 16.656 4.324 1 97.69 167 GLY B O 1
ATOM 4195 N N . GLN B 1 168 ? -10.758 15.414 5.18 1 98.19 168 GLN B N 1
ATOM 4196 C CA . GLN B 1 168 ? -11.656 14.484 5.852 1 98.19 168 GLN B CA 1
ATOM 4197 C C . GLN B 1 168 ? -11.172 14.164 7.262 1 98.19 168 GLN B C 1
ATOM 4199 O O . GLN B 1 168 ? -10 14.383 7.582 1 98.19 168 GLN B O 1
ATOM 4204 N N . ILE B 1 169 ? -12.102 13.742 8.078 1 98.81 169 ILE B N 1
ATOM 4205 C CA . ILE B 1 169 ? -11.82 13.258 9.422 1 98.81 169 ILE B CA 1
ATOM 4206 C C . ILE B 1 169 ? -12.578 11.953 9.664 1 98.81 169 ILE B C 1
ATOM 4208 O O . ILE B 1 169 ? -13.805 11.906 9.531 1 98.81 169 ILE B O 1
ATOM 4212 N N . TRP B 1 170 ? -11.867 10.883 9.922 1 98.81 170 TRP B N 1
ATOM 4213 C CA . TRP B 1 170 ? -12.477 9.617 10.32 1 98.81 170 TRP B CA 1
ATOM 4214 C C . TRP B 1 170 ? -12.172 9.297 11.781 1 98.81 170 TRP B C 1
ATOM 4216 O O . TRP B 1 170 ? -11.008 9.188 12.172 1 98.81 170 TRP B O 1
ATOM 4226 N N . ALA B 1 171 ? -13.188 9.227 12.578 1 98.81 171 ALA B N 1
ATOM 4227 C CA . ALA B 1 171 ? -13.094 8.844 13.984 1 98.81 171 ALA B CA 1
ATOM 4228 C C . ALA B 1 171 ? -13.523 7.395 14.188 1 98.81 171 ALA B C 1
ATOM 4230 O O . ALA B 1 171 ? -14.688 7.051 13.977 1 98.81 171 ALA B O 1
ATOM 4231 N N . ASN B 1 172 ? -12.633 6.59 14.672 1 98.69 172 ASN B N 1
ATOM 4232 C CA . ASN B 1 172 ? -12.836 5.145 14.703 1 98.69 172 ASN B CA 1
ATOM 4233 C C . ASN B 1 172 ? -13.016 4.633 16.125 1 98.69 172 ASN B C 1
ATOM 4235 O O . ASN B 1 172 ? -12.414 5.164 17.062 1 98.69 172 ASN B O 1
ATOM 4239 N N . GLU B 1 173 ? -13.812 3.568 16.219 1 98.5 173 GLU B N 1
ATOM 4240 C CA . GLU B 1 173 ? -14 2.881 17.484 1 98.5 173 GLU B CA 1
ATOM 4241 C C . GLU B 1 173 ? -12.711 2.203 17.938 1 98.5 173 GLU B C 1
ATOM 4243 O O . GLU B 1 173 ? -12.391 2.211 19.125 1 98.5 173 GLU B O 1
ATOM 4248 N N . HIS B 1 174 ? -12.008 1.569 17.062 1 98.38 174 HIS B N 1
ATOM 4249 C CA . HIS B 1 174 ? -10.734 0.935 17.359 1 98.38 174 HIS B CA 1
ATOM 4250 C C . HIS B 1 174 ? -9.578 1.688 16.703 1 98.38 174 HIS B C 1
ATOM 4252 O O . HIS B 1 174 ? -9.742 2.301 15.648 1 98.38 174 HIS B O 1
ATOM 4258 N N . VAL B 1 175 ? -8.375 1.657 17.344 1 98.62 175 VAL B N 1
ATOM 4259 C CA . VAL B 1 175 ? -7.188 2.262 16.75 1 98.62 175 VAL B CA 1
ATOM 4260 C C . VAL B 1 175 ? -6.785 1.492 15.492 1 98.62 175 VAL B C 1
ATOM 4262 O O . VAL B 1 175 ? -6.598 0.275 15.539 1 98.62 175 VAL B O 1
ATOM 4265 N N . PRO B 1 176 ? -6.645 2.191 14.375 1 98.56 176 PRO B N 1
ATOM 4266 C CA . PRO B 1 176 ? -6.262 1.508 13.141 1 98.56 176 PRO B CA 1
ATOM 4267 C C . PRO B 1 176 ? -4.848 0.939 13.195 1 98.56 176 PRO B C 1
ATOM 4269 O O . PRO B 1 176 ? -4.074 1.276 14.094 1 98.56 176 PRO B O 1
ATOM 4272 N N . ASP B 1 177 ? -4.5 0.162 12.203 1 98.12 177 ASP B N 1
ATOM 4273 C CA . ASP B 1 177 ? -3.289 -0.656 12.219 1 98.12 177 ASP B CA 1
ATOM 4274 C C . ASP B 1 177 ? -2.037 0.215 12.297 1 98.12 177 ASP B C 1
ATOM 4276 O O . ASP B 1 177 ? -1.194 0.016 13.18 1 98.12 177 ASP B O 1
ATOM 4280 N N . LEU B 1 178 ? -1.865 1.169 11.406 1 98.31 178 LEU B N 1
ATOM 4281 C CA . LEU B 1 178 ? -0.624 1.933 11.352 1 98.31 178 LEU B CA 1
ATOM 4282 C C . LEU B 1 178 ? -0.441 2.773 12.609 1 98.31 178 LEU B C 1
ATOM 4284 O O . LEU B 1 178 ? 0.614 2.725 13.242 1 98.31 178 LEU B O 1
ATOM 4288 N N . PRO B 1 179 ? -1.466 3.506 13.07 1 98.38 179 PRO B N 1
ATOM 4289 C CA . PRO B 1 179 ? -1.332 4.211 14.352 1 98.38 179 PRO B CA 1
ATOM 4290 C C . PRO B 1 179 ? -1.066 3.268 15.516 1 98.38 179 PRO B C 1
ATOM 4292 O O . PRO B 1 179 ? -0.33 3.619 16.438 1 98.38 179 PRO B O 1
ATOM 4295 N N . ALA B 1 180 ? -1.67 2.088 15.508 1 98.25 180 ALA B N 1
ATOM 4296 C CA . ALA B 1 180 ? -1.429 1.123 16.578 1 98.25 180 ALA B CA 1
ATOM 4297 C C . ALA B 1 180 ? 0.033 0.687 16.594 1 98.25 180 ALA B C 1
ATOM 4299 O O . ALA B 1 180 ? 0.632 0.564 17.672 1 98.25 180 ALA B O 1
ATOM 4300 N N . LYS B 1 181 ? 0.568 0.429 15.469 1 97.81 181 LYS B N 1
ATOM 4301 C CA . LYS B 1 181 ? 1.983 0.087 15.359 1 97.81 181 LYS B CA 1
ATOM 4302 C C . LYS B 1 181 ? 2.863 1.215 15.891 1 97.81 181 LYS B C 1
ATOM 4304 O O . LYS B 1 181 ? 3.816 0.969 16.641 1 97.81 181 LYS B O 1
ATOM 4309 N N . GLU B 1 182 ? 2.559 2.41 15.445 1 98.56 182 GLU B N 1
ATOM 4310 C CA . GLU B 1 182 ? 3.34 3.559 15.898 1 98.56 182 GLU B CA 1
ATOM 4311 C C . GLU B 1 182 ? 3.23 3.744 17.406 1 98.56 182 GLU B C 1
ATOM 4313 O O . GLU B 1 182 ? 4.191 4.156 18.062 1 98.56 182 GLU B O 1
ATOM 4318 N N . ASP B 1 183 ? 2.018 3.5 17.906 1 98.5 183 ASP B N 1
ATOM 4319 C CA . ASP B 1 183 ? 1.824 3.578 19.359 1 98.5 183 ASP B CA 1
ATOM 4320 C C . ASP B 1 183 ? 2.76 2.621 20.094 1 98.5 183 ASP B C 1
ATOM 4322 O O . ASP B 1 183 ? 3.465 3.021 21.016 1 98.5 183 ASP B O 1
ATOM 4326 N N . SER B 1 184 ? 2.758 1.39 19.641 1 98.19 184 SER B N 1
ATOM 4327 C CA . SER B 1 184 ? 3.598 0.368 20.266 1 98.19 184 SER B CA 1
ATOM 4328 C C . SER B 1 184 ? 5.074 0.728 20.156 1 98.19 184 SER B C 1
ATOM 4330 O O . SER B 1 184 ? 5.824 0.594 21.125 1 98.19 184 SER B O 1
ATOM 4332 N N . ARG B 1 185 ? 5.516 1.212 19.047 1 98.19 185 ARG B N 1
ATOM 4333 C CA . ARG B 1 185 ? 6.922 1.497 18.781 1 98.19 185 ARG B CA 1
ATOM 4334 C C . ARG B 1 185 ? 7.391 2.717 19.578 1 98.19 185 ARG B C 1
ATOM 4336 O O . ARG B 1 185 ? 8.492 2.721 20.125 1 98.19 185 ARG B O 1
ATOM 4343 N N . GLN B 1 186 ? 6.562 3.758 19.594 1 98.62 186 GLN B N 1
ATOM 4344 C CA . GLN B 1 186 ? 6.93 4.957 20.344 1 98.62 186 GLN B CA 1
ATOM 4345 C C . GLN B 1 186 ? 7.008 4.668 21.828 1 98.62 186 GLN B C 1
ATOM 4347 O O . GLN B 1 186 ? 7.941 5.109 22.5 1 98.62 186 GLN B O 1
ATOM 4352 N N . ARG B 1 187 ? 6.062 3.885 22.375 1 98.56 187 ARG B N 1
ATOM 4353 C CA . ARG B 1 187 ? 6.09 3.498 23.781 1 98.56 187 ARG B CA 1
ATOM 4354 C C . ARG B 1 187 ? 7.32 2.654 24.094 1 98.56 187 ARG B C 1
ATOM 4356 O O . ARG B 1 187 ? 7.988 2.869 25.109 1 98.56 187 ARG B O 1
ATOM 4363 N N . SER B 1 188 ? 7.582 1.697 23.234 1 98.19 188 SER B N 1
ATOM 4364 C CA . SER B 1 188 ? 8.727 0.81 23.438 1 98.19 188 SER B CA 1
ATOM 4365 C C . SER B 1 188 ? 10.039 1.585 23.422 1 98.19 188 SER B C 1
ATOM 4367 O O . SER B 1 188 ? 10.93 1.324 24.219 1 98.19 188 SER B O 1
ATOM 4369 N N . TYR B 1 189 ? 10.219 2.455 22.469 1 98.44 189 TYR B N 1
ATOM 4370 C CA . TYR B 1 189 ? 11.43 3.271 22.391 1 98.44 189 TYR B CA 1
ATOM 4371 C C . TYR B 1 189 ? 11.625 4.078 23.656 1 98.44 189 TYR B C 1
ATOM 4373 O O . TYR B 1 189 ? 12.734 4.133 24.203 1 98.44 189 TYR B O 1
ATOM 4381 N N . ARG B 1 190 ? 10.57 4.699 24.094 1 98.19 190 ARG B N 1
ATOM 4382 C CA . ARG B 1 190 ? 10.672 5.504 25.312 1 98.19 190 ARG B CA 1
ATOM 4383 C C . ARG B 1 190 ? 11.062 4.645 26.5 1 98.19 190 ARG B C 1
ATOM 4385 O O . ARG B 1 190 ? 11.859 5.07 27.344 1 98.19 190 ARG B O 1
ATOM 4392 N N . LYS B 1 191 ? 10.461 3.531 26.594 1 97.69 191 LYS B N 1
ATOM 4393 C CA . LYS B 1 191 ? 10.789 2.611 27.688 1 97.69 191 LYS B CA 1
ATOM 4394 C C . LYS B 1 191 ? 12.273 2.254 27.672 1 97.69 191 LYS B C 1
ATOM 4396 O O . LYS B 1 191 ? 12.914 2.182 28.719 1 97.69 191 LYS B O 1
ATOM 4401 N N . GLY B 1 192 ? 12.797 2.078 26.547 1 97.38 192 GLY B N 1
ATOM 4402 C CA . GLY B 1 192 ? 14.18 1.643 26.406 1 97.38 192 GLY B CA 1
ATOM 4403 C C . GLY B 1 192 ? 15.18 2.775 26.547 1 97.38 192 GLY B C 1
ATOM 4404 O O . GLY B 1 192 ? 16.281 2.578 27.047 1 97.38 192 GLY B O 1
ATOM 4405 N N . HIS B 1 193 ? 14.805 3.975 26.078 1 97.12 193 HIS B N 1
ATOM 4406 C CA . HIS B 1 193 ? 15.781 5.055 25.969 1 97.12 193 HIS B CA 1
ATOM 4407 C C . HIS B 1 193 ? 15.469 6.176 26.953 1 97.12 193 HIS B C 1
ATOM 4409 O O . HIS B 1 193 ? 16.312 7.039 27.219 1 97.12 193 HIS B O 1
ATOM 4415 N N . GLY B 1 194 ? 14.195 6.223 27.438 1 97.31 194 GLY B N 1
ATOM 4416 C CA . GLY B 1 194 ? 13.781 7.258 28.375 1 97.31 194 GLY B CA 1
ATOM 4417 C C . GLY B 1 194 ? 13.352 8.539 27.688 1 97.31 194 GLY B C 1
ATOM 4418 O O . GLY B 1 194 ? 12.945 9.5 28.359 1 97.31 194 GLY B O 1
ATOM 4419 N N . THR B 1 195 ? 13.484 8.57 26.391 1 97.69 195 THR B N 1
ATOM 4420 C CA . THR B 1 195 ? 13.125 9.758 25.625 1 97.69 195 THR B CA 1
ATOM 4421 C C . THR B 1 195 ? 12.164 9.406 24.5 1 97.69 195 THR B C 1
ATOM 4423 O O . THR B 1 195 ? 11.984 8.234 24.172 1 97.69 195 THR B O 1
ATOM 4426 N N . CYS B 1 196 ? 11.492 10.398 23.984 1 97.88 196 CYS B N 1
ATOM 4427 C CA . CYS B 1 196 ? 10.547 10.305 22.875 1 97.88 196 CYS B CA 1
ATOM 4428 C C . CYS B 1 196 ? 11.266 10.023 21.562 1 97.88 196 CYS B C 1
ATOM 4430 O O . CYS B 1 196 ? 12.227 10.711 21.219 1 97.88 196 CYS B O 1
ATOM 4432 N N . LEU B 1 197 ? 10.773 9.039 20.797 1 98.75 197 LEU B N 1
ATOM 4433 C CA . LEU B 1 197 ? 11.383 8.586 19.547 1 98.75 197 LEU B CA 1
ATOM 4434 C C . LEU B 1 197 ? 11.547 9.75 18.578 1 98.75 197 LEU B C 1
ATOM 4436 O O . LEU B 1 197 ? 12.656 10.031 18.109 1 98.75 197 LEU B O 1
ATOM 4440 N N . LEU B 1 198 ? 10.484 10.453 18.297 1 98.81 198 LEU B N 1
ATOM 4441 C CA . LEU B 1 198 ? 10.508 11.484 17.25 1 98.81 198 LEU B CA 1
ATOM 4442 C C . LEU B 1 198 ? 11.156 12.766 17.781 1 98.81 198 LEU B C 1
ATOM 4444 O O . LEU B 1 198 ? 11.57 13.617 17 1 98.81 198 LEU B O 1
ATOM 4448 N N . CYS B 1 199 ? 11.188 12.969 19.125 1 98.69 199 CYS B N 1
ATOM 4449 C CA . CYS B 1 199 ? 12 14.055 19.672 1 98.69 199 CYS B CA 1
ATOM 4450 C C . CYS B 1 199 ? 13.477 13.844 19.328 1 98.69 199 CYS B C 1
ATOM 4452 O O . CYS B 1 199 ? 14.141 14.758 18.844 1 98.69 199 CYS B O 1
ATOM 4454 N N . ASP B 1 200 ? 13.93 12.617 19.625 1 98.81 200 ASP B N 1
ATOM 4455 C CA . ASP B 1 200 ? 15.32 12.289 19.312 1 98.81 200 ASP B CA 1
ATOM 4456 C C . ASP B 1 200 ? 15.586 12.359 17.812 1 98.81 200 ASP B C 1
ATOM 4458 O O . ASP B 1 200 ? 16.625 12.852 17.391 1 98.81 200 ASP B O 1
ATOM 4462 N N . TYR B 1 201 ? 14.672 11.898 17.047 1 98.81 201 TYR B N 1
ATOM 4463 C CA . TYR B 1 201 ? 14.844 11.859 15.602 1 98.81 201 TYR B CA 1
ATOM 4464 C C . TYR B 1 201 ? 14.984 13.266 15.031 1 98.81 201 TYR B C 1
ATOM 4466 O O . TYR B 1 201 ? 15.906 13.539 14.25 1 98.81 201 TYR B O 1
ATOM 4474 N N . VAL B 1 202 ? 14.062 14.141 15.375 1 98.69 202 VAL B N 1
ATOM 4475 C CA . VAL B 1 202 ? 14.094 15.492 14.82 1 98.69 202 VAL B CA 1
ATOM 4476 C C . VAL B 1 202 ? 15.359 16.219 15.273 1 98.69 202 VAL B C 1
ATOM 4478 O O . VAL B 1 202 ? 15.953 16.969 14.508 1 98.69 202 VAL B O 1
ATOM 4481 N N . GLN B 1 203 ? 15.781 16.016 16.469 1 98.56 203 GLN B N 1
ATOM 4482 C CA . GLN B 1 203 ? 17.016 16.625 16.938 1 98.56 203 GLN B CA 1
ATOM 4483 C C . GLN B 1 203 ? 18.219 16.141 16.125 1 98.56 203 GLN B C 1
ATOM 4485 O O . GLN B 1 203 ? 19.078 16.953 15.734 1 98.56 203 GLN B O 1
ATOM 4490 N N . GLU B 1 204 ? 18.297 14.859 15.875 1 98.44 204 GLU B N 1
ATOM 4491 C CA . GLU B 1 204 ? 19.375 14.297 15.062 1 98.44 204 GLU B CA 1
ATOM 4492 C C . GLU B 1 204 ? 19.344 14.859 13.641 1 98.44 204 GLU B C 1
ATOM 4494 O O . GLU B 1 204 ? 20.391 15.172 13.07 1 98.44 204 GLU B O 1
ATOM 4499 N N . GLU B 1 205 ? 18.172 14.898 13.078 1 98.69 205 GLU B N 1
ATOM 4500 C CA . GLU B 1 205 ? 18.016 15.406 11.719 1 98.69 205 GLU B CA 1
ATOM 4501 C C . GLU B 1 205 ? 18.484 16.859 11.617 1 98.69 205 GLU B C 1
ATOM 4503 O O . GLU B 1 205 ? 19.125 17.25 10.648 1 98.69 205 GLU B O 1
ATOM 4508 N N . LEU B 1 206 ? 18.078 17.641 12.578 1 98.5 206 LEU B N 1
ATOM 4509 C CA . LEU B 1 206 ? 18.484 19.047 12.594 1 98.5 206 LEU B CA 1
ATOM 4510 C C . LEU B 1 206 ? 20 19.172 12.703 1 98.5 206 LEU B C 1
ATOM 4512 O O . LEU B 1 206 ? 20.594 20.047 12.062 1 98.5 206 LEU B O 1
ATOM 4516 N N . ALA B 1 207 ? 20.625 18.344 13.469 1 98.31 207 ALA B N 1
ATOM 4517 C CA . ALA B 1 207 ? 22.078 18.375 13.648 1 98.31 207 ALA B CA 1
ATOM 4518 C C . ALA B 1 207 ? 22.797 17.938 12.367 1 98.31 207 ALA B C 1
ATOM 4520 O O . ALA B 1 207 ? 23.812 18.531 11.984 1 98.31 207 ALA B O 1
ATOM 4521 N N . ARG B 1 208 ? 22.297 16.922 11.711 1 96.81 208 ARG B N 1
ATOM 4522 C CA . ARG B 1 208 ? 22.906 16.391 10.5 1 96.81 208 ARG B CA 1
ATOM 4523 C C . ARG B 1 208 ? 22.656 17.312 9.312 1 96.81 208 ARG B C 1
ATOM 4525 O O . ARG B 1 208 ? 23.516 17.469 8.445 1 96.81 208 ARG B O 1
ATOM 4532 N N . ASN B 1 209 ? 21.422 17.828 9.203 1 98 209 ASN B N 1
ATOM 4533 C CA . ASN B 1 209 ? 20.984 18.766 8.172 1 98 209 ASN B CA 1
ATOM 4534 C C . ASN B 1 209 ? 21.141 18.172 6.773 1 98 209 ASN B C 1
ATOM 4536 O O . ASN B 1 209 ? 21.5 18.891 5.836 1 98 209 ASN B O 1
ATOM 4540 N N . GLU B 1 210 ? 20.953 16.938 6.605 1 97.25 210 GLU B N 1
ATOM 4541 C CA . GLU B 1 210 ? 21.078 16.266 5.312 1 97.25 210 GLU B CA 1
ATOM 4542 C C . GLU B 1 210 ? 19.734 16.172 4.602 1 97.25 210 GLU B C 1
ATOM 4544 O O . GLU B 1 210 ? 19.672 16.25 3.373 1 97.25 210 GLU B O 1
ATOM 4549 N N . ARG B 1 211 ? 18.656 16 5.402 1 98.69 211 ARG B N 1
ATOM 4550 C CA . ARG B 1 211 ? 17.359 15.711 4.805 1 98.69 211 ARG B CA 1
ATOM 4551 C C . ARG B 1 211 ? 16.344 16.781 5.168 1 98.69 211 ARG B C 1
ATOM 4553 O O . ARG B 1 211 ? 15.141 16.609 4.914 1 98.69 211 ARG B O 1
ATOM 4560 N N . ILE B 1 212 ? 16.812 17.891 5.746 1 98.88 212 ILE B N 1
ATOM 4561 C CA . ILE B 1 212 ? 15.938 19 6.066 1 98.88 212 ILE B CA 1
ATOM 4562 C C . ILE B 1 212 ? 15.586 19.766 4.793 1 98.88 212 ILE B C 1
ATOM 4564 O O . ILE B 1 212 ? 16.469 20.078 3.984 1 98.88 212 ILE B O 1
ATOM 4568 N N . ILE B 1 213 ? 14.328 20 4.586 1 98.88 213 ILE B N 1
ATOM 4569 C CA . ILE B 1 213 ? 13.867 20.828 3.48 1 98.88 213 ILE B CA 1
ATOM 4570 C C . ILE B 1 213 ? 13.836 22.297 3.914 1 98.88 213 ILE B C 1
ATOM 4572 O O . ILE B 1 213 ? 14.422 23.156 3.254 1 98.88 213 ILE B O 1
ATOM 4576 N N . PHE B 1 214 ? 13.148 22.609 4.969 1 98.75 214 PHE B N 1
ATOM 4577 C CA . PHE B 1 214 ? 13.109 23.906 5.625 1 98.75 214 PHE B CA 1
ATOM 4578 C C . PHE B 1 214 ? 12.695 23.766 7.086 1 98.75 214 PHE B C 1
ATOM 4580 O O . PHE B 1 214 ? 12.336 22.672 7.531 1 98.75 214 PHE B O 1
ATOM 4587 N N . GLN B 1 215 ? 12.852 24.812 7.848 1 98.62 215 GLN B N 1
ATOM 4588 C CA . GLN B 1 215 ? 12.359 24.875 9.219 1 98.62 215 GLN B CA 1
ATOM 4589 C C . GLN B 1 215 ? 11.953 26.281 9.609 1 98.62 215 GLN B C 1
ATOM 4591 O O . GLN B 1 215 ? 12.375 27.25 8.969 1 98.62 215 GLN B O 1
ATOM 4596 N N . ASN B 1 216 ? 11.117 26.453 10.531 1 98.5 216 ASN B N 1
ATOM 4597 C CA . ASN B 1 216 ? 10.852 27.688 11.242 1 98.5 216 ASN B CA 1
ATOM 4598 C C . ASN B 1 216 ? 11.039 27.531 12.742 1 98.5 216 ASN B C 1
ATOM 4600 O O . ASN B 1 216 ? 11.734 26.609 13.195 1 98.5 216 ASN B O 1
ATOM 4604 N N . ASP B 1 217 ? 10.508 28.391 13.539 1 98.5 217 ASP B N 1
ATOM 4605 C CA . ASP B 1 217 ? 10.812 28.391 14.961 1 98.5 217 ASP B CA 1
ATOM 4606 C C . ASP B 1 217 ? 10.227 27.156 15.641 1 98.5 217 ASP B C 1
ATOM 4608 O O . ASP B 1 217 ? 10.789 26.641 16.609 1 98.5 217 ASP B O 1
ATOM 4612 N N . SER B 1 218 ? 9.133 26.578 15.07 1 98.88 218 SER B N 1
ATOM 4613 C CA . SER B 1 218 ? 8.383 25.562 15.805 1 98.88 218 SER B CA 1
ATOM 4614 C C . SER B 1 218 ? 8.461 24.219 15.102 1 98.88 218 SER B C 1
ATOM 4616 O O . SER B 1 218 ? 8.266 23.172 15.734 1 98.88 218 SER B O 1
ATOM 4618 N N . PHE B 1 219 ? 8.688 24.188 13.781 1 98.94 219 PHE B N 1
ATOM 4619 C CA . PHE B 1 219 ? 8.555 22.953 13.023 1 98.94 219 PHE B CA 1
ATOM 4620 C C . PHE B 1 219 ? 9.742 22.766 12.078 1 98.94 219 PHE B C 1
ATOM 4622 O O . PHE B 1 219 ? 10.359 23.75 11.656 1 98.94 219 PHE B O 1
ATOM 4629 N N . ALA B 1 220 ? 10.078 21.531 11.789 1 98.94 220 ALA B N 1
ATOM 4630 C CA . ALA B 1 220 ? 11 21.125 10.734 1 98.94 220 ALA B CA 1
ATOM 4631 C C . ALA B 1 220 ? 10.305 20.234 9.703 1 98.94 220 ALA B C 1
ATOM 4633 O O . ALA B 1 220 ? 9.555 19.328 10.062 1 98.94 220 ALA B O 1
ATOM 4634 N N . ALA B 1 221 ? 10.461 20.578 8.469 1 98.94 221 ALA B N 1
ATOM 4635 C CA . ALA B 1 221 ? 10.031 19.719 7.363 1 98.94 221 ALA B CA 1
ATOM 4636 C C . ALA B 1 221 ? 11.219 18.953 6.781 1 98.94 221 ALA B C 1
ATOM 4638 O O . ALA B 1 221 ? 12.258 19.531 6.484 1 98.94 221 ALA B O 1
ATOM 4639 N N . LEU B 1 222 ? 11.055 17.672 6.648 1 98.94 222 LEU B N 1
ATOM 4640 C CA . LEU B 1 222 ? 12.172 16.859 6.188 1 98.94 222 LEU B CA 1
ATOM 4641 C C . LEU B 1 222 ? 11.672 15.656 5.391 1 98.94 222 LEU B C 1
ATOM 4643 O O . LEU B 1 222 ? 10.484 15.328 5.43 1 98.94 222 LEU B O 1
ATOM 4647 N N . VAL B 1 223 ? 12.523 15.055 4.602 1 98.88 223 VAL B N 1
ATOM 4648 C CA . VAL B 1 223 ? 12.305 13.734 4.02 1 98.88 223 VAL B CA 1
ATOM 4649 C C . VAL B 1 223 ? 12.812 12.664 4.977 1 98.88 223 VAL B C 1
ATOM 4651 O O . VAL B 1 223 ? 14.008 12.602 5.277 1 98.88 223 VAL B O 1
ATOM 4654 N N . PRO B 1 224 ? 11.953 11.82 5.5 1 98.81 224 PRO B N 1
ATOM 4655 C CA . PRO B 1 224 ? 12.43 10.852 6.48 1 98.81 224 PRO B CA 1
ATOM 4656 C C . PRO B 1 224 ? 13.461 9.883 5.898 1 98.81 224 PRO B C 1
ATOM 4658 O O . PRO B 1 224 ? 13.383 9.531 4.719 1 98.81 224 PRO B O 1
ATOM 4661 N N . PHE B 1 225 ? 14.383 9.391 6.75 1 98.5 225 PHE B N 1
ATOM 4662 C CA . PHE B 1 225 ? 15.469 8.484 6.379 1 98.5 225 PHE B CA 1
ATOM 4663 C C . PHE B 1 225 ? 14.922 7.246 5.684 1 98.5 225 PHE B C 1
ATOM 4665 O O . PHE B 1 225 ? 15.57 6.691 4.793 1 98.5 225 PHE B O 1
ATOM 4672 N N . TRP B 1 226 ? 13.703 6.934 5.965 1 98.5 226 TRP B N 1
ATOM 4673 C CA . TRP B 1 226 ? 13.07 5.699 5.516 1 98.5 226 TRP B CA 1
ATOM 4674 C C . TRP B 1 226 ? 11.93 5.992 4.547 1 98.5 226 TRP B C 1
ATOM 4676 O O . TRP B 1 226 ? 10.961 5.234 4.473 1 98.5 226 TRP B O 1
ATOM 4686 N N . ALA B 1 227 ? 11.961 7.082 3.828 1 98.5 227 ALA B N 1
ATOM 4687 C CA . ALA B 1 227 ? 10.875 7.465 2.928 1 98.5 227 ALA B CA 1
ATOM 4688 C C . ALA B 1 227 ? 10.625 6.383 1.886 1 98.5 227 ALA B C 1
ATOM 4690 O O . ALA B 1 227 ? 11.562 5.797 1.346 1 98.5 227 ALA B O 1
ATOM 4691 N N . VAL B 1 228 ? 9.352 6.188 1.616 1 98.06 228 VAL B N 1
ATOM 4692 C CA . VAL B 1 228 ? 8.945 5.215 0.604 1 98.06 228 VAL B CA 1
ATOM 4693 C C . VAL B 1 228 ? 8.625 5.938 -0.703 1 98.06 228 VAL B C 1
ATOM 4695 O O . VAL B 1 228 ? 9.078 5.527 -1.773 1 98.06 228 VAL B O 1
ATOM 4698 N N . TRP B 1 229 ? 7.812 6.98 -0.629 1 97.94 229 TRP B N 1
ATOM 4699 C CA . TRP B 1 229 ? 7.434 7.742 -1.812 1 97.94 229 TRP B CA 1
ATOM 4700 C C . TRP B 1 229 ? 8.562 8.672 -2.25 1 97.94 229 TRP B C 1
ATOM 4702 O O . TRP B 1 229 ? 9.367 9.109 -1.428 1 97.94 229 TRP B O 1
ATOM 4712 N N . PRO B 1 230 ? 8.656 9.039 -3.555 1 96.56 230 PRO B N 1
ATOM 4713 C CA . PRO B 1 230 ? 9.812 9.773 -4.082 1 96.56 230 PRO B CA 1
ATOM 4714 C C . PRO B 1 230 ? 10.07 11.078 -3.334 1 96.56 230 PRO B C 1
ATOM 4716 O O . PRO B 1 230 ? 11.219 11.391 -3.018 1 96.56 230 PRO B O 1
ATOM 4719 N N . TYR B 1 231 ? 9.016 11.812 -3.016 1 98.19 231 TYR B N 1
ATOM 4720 C CA . TYR B 1 231 ? 9.133 13.102 -2.336 1 98.19 231 TYR B CA 1
ATOM 4721 C C . TYR B 1 231 ? 8.297 13.117 -1.061 1 98.19 231 TYR B C 1
ATOM 4723 O O . TYR B 1 231 ? 7.645 14.125 -0.753 1 98.19 231 TYR B O 1
ATOM 4731 N N . GLU B 1 232 ? 8.305 11.961 -0.396 1 98.69 232 GLU B N 1
ATOM 4732 C CA . GLU B 1 232 ? 7.645 11.859 0.903 1 98.69 232 GLU B CA 1
ATOM 4733 C C . GLU B 1 232 ? 8.195 12.891 1.885 1 98.69 232 GLU B C 1
ATOM 4735 O O . GLU B 1 232 ? 9.398 13.156 1.904 1 98.69 232 GLU B O 1
ATOM 4740 N N . VAL B 1 233 ? 7.293 13.484 2.691 1 98.88 233 VAL B N 1
ATOM 4741 C CA . VAL B 1 233 ? 7.715 14.492 3.654 1 98.88 233 VAL B CA 1
ATOM 4742 C C . VAL B 1 233 ? 7.07 14.219 5.012 1 98.88 233 VAL B C 1
ATOM 4744 O O . VAL B 1 233 ? 5.934 13.742 5.078 1 98.88 233 VAL B O 1
ATOM 4747 N N . MET B 1 234 ? 7.832 14.523 6.023 1 98.88 234 MET B N 1
ATOM 4748 C CA . MET B 1 234 ? 7.328 14.602 7.395 1 98.88 234 MET B CA 1
ATOM 4749 C C . MET B 1 234 ? 7.523 16 7.969 1 98.88 234 MET B C 1
ATOM 4751 O O . MET B 1 234 ? 8.57 16.609 7.777 1 98.88 234 MET B O 1
ATOM 4755 N N . ILE B 1 235 ? 6.523 16.531 8.57 1 98.94 235 ILE B N 1
ATOM 4756 C CA . ILE B 1 235 ? 6.668 17.75 9.367 1 98.94 235 ILE B CA 1
ATOM 4757 C C . ILE B 1 235 ? 6.637 17.391 10.852 1 98.94 235 ILE B C 1
ATOM 4759 O O . ILE B 1 235 ? 5.68 16.781 11.328 1 98.94 235 ILE B O 1
ATOM 4763 N N . LEU B 1 236 ? 7.676 17.828 11.555 1 98.88 236 LEU B N 1
ATOM 4764 C CA . LEU B 1 236 ? 7.848 17.5 12.961 1 98.88 236 LEU B CA 1
ATOM 4765 C C . LEU B 1 236 ? 7.957 18.75 13.812 1 98.88 236 LEU B C 1
ATOM 4767 O O . LEU B 1 236 ? 8.75 19.641 13.508 1 98.88 236 LEU B O 1
ATOM 4771 N N . PRO B 1 237 ? 7.152 18.797 14.914 1 98.88 237 PRO B N 1
ATOM 4772 C CA . PRO B 1 237 ? 7.398 19.875 15.875 1 98.88 237 PRO B CA 1
ATOM 4773 C C . PRO B 1 237 ? 8.75 19.734 16.578 1 98.88 237 PRO B C 1
ATOM 4775 O O . PRO B 1 237 ? 9.195 18.625 16.859 1 98.88 237 PRO B O 1
ATOM 4778 N N . LYS B 1 238 ? 9.305 20.875 16.875 1 98.75 238 LYS B N 1
ATOM 4779 C CA . LYS B 1 238 ? 10.555 20.875 17.641 1 98.75 238 LYS B CA 1
ATOM 4780 C C . LYS B 1 238 ? 10.297 20.672 19.125 1 98.75 238 LYS B C 1
ATOM 4782 O O . LYS B 1 238 ? 11.133 20.125 19.844 1 98.75 238 LYS B O 1
ATOM 4787 N N . ARG B 1 239 ? 9.125 21.156 19.625 1 98.69 239 ARG B N 1
ATOM 4788 C CA . ARG B 1 239 ? 8.688 20.891 20.984 1 98.69 239 ARG B CA 1
ATOM 4789 C C . ARG B 1 239 ? 7.84 19.625 21.047 1 98.69 239 ARG B C 1
ATOM 4791 O O . ARG B 1 239 ? 7.035 19.359 20.141 1 98.69 239 ARG B O 1
ATOM 4798 N N . HIS B 1 240 ? 7.977 18.922 22.141 1 98.75 240 HIS B N 1
ATOM 4799 C CA . HIS B 1 240 ? 7.188 17.719 22.344 1 98.75 240 HIS B CA 1
ATOM 4800 C C . HIS B 1 240 ? 5.738 18.047 22.672 1 98.75 240 HIS B C 1
ATOM 4802 O O . HIS B 1 240 ? 5.465 18.828 23.594 1 98.75 240 HIS B O 1
ATOM 4808 N N . PHE B 1 241 ? 4.852 17.531 21.938 1 98.75 241 PHE B N 1
ATOM 4809 C CA . PHE B 1 241 ? 3.439 17.406 22.297 1 98.75 241 PHE B CA 1
ATOM 4810 C C . PHE B 1 241 ? 2.791 16.25 21.531 1 98.75 241 PHE B C 1
ATOM 4812 O O . PHE B 1 241 ? 3.227 15.914 20.422 1 98.75 241 PHE B O 1
ATOM 4819 N N . ALA B 1 242 ? 1.759 15.688 22.031 1 98.56 242 ALA B N 1
ATOM 4820 C CA . ALA B 1 242 ? 1.266 14.391 21.594 1 98.56 242 ALA B CA 1
ATOM 4821 C C . ALA B 1 242 ? 0.143 14.547 20.578 1 98.56 242 ALA B C 1
ATOM 4823 O O . ALA B 1 242 ? -0.167 13.609 19.828 1 98.56 242 ALA B O 1
ATOM 4824 N N . SER B 1 243 ? -0.567 15.68 20.609 1 98.56 243 SER B N 1
ATOM 4825 C CA . SER B 1 243 ? -1.744 15.852 19.766 1 98.56 243 SER B CA 1
ATOM 4826 C C . SER B 1 243 ? -1.938 17.312 19.391 1 98.56 243 SER B C 1
ATOM 4828 O O . SER B 1 243 ? -1.391 18.203 20.031 1 98.56 243 SER B O 1
ATOM 4830 N N . ILE B 1 244 ? -2.668 17.516 18.328 1 98.81 244 ILE B N 1
ATOM 4831 C CA . ILE B 1 244 ? -2.785 18.797 17.641 1 98.81 244 ILE B CA 1
ATOM 4832 C C . ILE B 1 244 ? -3.369 19.844 18.594 1 98.81 244 ILE B C 1
ATOM 4834 O O . ILE B 1 244 ? -3.104 21.047 18.438 1 98.81 244 ILE B O 1
ATOM 4838 N N . ASP B 1 245 ? -4.145 19.5 19.562 1 97.88 245 ASP B N 1
ATOM 4839 C CA . ASP B 1 245 ? -4.828 20.422 20.453 1 97.88 245 ASP B CA 1
ATOM 4840 C C . ASP B 1 245 ? -3.859 21 21.484 1 97.88 245 ASP B C 1
ATOM 4842 O O . ASP B 1 245 ? -4.199 21.938 22.203 1 97.88 245 ASP B O 1
ATOM 4846 N N . GLN B 1 246 ? -2.648 20.562 21.5 1 98.31 246 GLN B N 1
ATOM 4847 C CA . GLN B 1 246 ? -1.68 20.984 22.516 1 98.31 246 GLN B CA 1
ATOM 4848 C C . GLN B 1 246 ? -0.763 22.078 21.984 1 98.31 246 GLN B C 1
ATOM 4850 O O . GLN B 1 246 ? 0.157 22.516 22.688 1 98.31 246 GLN B O 1
ATOM 4855 N N . MET B 1 247 ? -0.997 22.531 20.828 1 98.69 247 MET B N 1
ATOM 4856 C CA . MET B 1 247 ? -0.197 23.594 20.234 1 98.69 247 MET B CA 1
ATOM 4857 C C . MET B 1 247 ? -0.444 24.922 20.938 1 98.69 247 MET B C 1
ATOM 4859 O O . MET B 1 247 ? -1.578 25.234 21.312 1 98.69 247 MET B O 1
ATOM 4863 N N . THR B 1 248 ? 0.616 25.703 21.047 1 98.56 248 THR B N 1
ATOM 4864 C CA . THR B 1 248 ? 0.467 27.109 21.438 1 98.56 248 THR B CA 1
ATOM 4865 C C . THR B 1 248 ? -0.004 27.938 20.25 1 98.56 248 THR B C 1
ATOM 4867 O O . THR B 1 248 ? 0.003 27.469 19.109 1 98.56 248 THR B O 1
ATOM 4870 N N . ASP B 1 249 ? -0.39 29.172 20.531 1 98.38 249 ASP B N 1
ATOM 4871 C CA . ASP B 1 249 ? -0.833 30.062 19.453 1 98.38 249 ASP B CA 1
ATOM 4872 C C . ASP B 1 249 ? 0.279 30.281 18.438 1 98.38 249 ASP B C 1
ATOM 4874 O O . ASP B 1 249 ? 0.022 30.328 17.219 1 98.38 249 ASP B O 1
ATOM 4878 N N . GLN B 1 250 ? 1.455 30.469 18.922 1 98.56 250 GLN B N 1
ATOM 4879 C CA . GLN B 1 250 ? 2.59 30.656 18.016 1 98.56 250 GLN B CA 1
ATOM 4880 C C . GLN B 1 250 ? 2.822 29.406 17.172 1 98.56 250 GLN B C 1
ATOM 4882 O O . GLN B 1 250 ? 3.121 29.5 15.984 1 98.56 250 GLN B O 1
ATOM 4887 N N . GLU B 1 251 ? 2.721 28.266 17.766 1 98.81 251 GLU B N 1
ATOM 4888 C CA . GLU B 1 251 ? 2.893 27.016 17.031 1 98.81 251 GLU B CA 1
ATOM 4889 C C . GLU B 1 251 ? 1.814 26.844 15.969 1 98.81 251 GLU B C 1
ATOM 4891 O O . GLU B 1 251 ? 2.074 26.281 14.898 1 98.81 251 GLU B O 1
ATOM 4896 N N . VAL B 1 252 ? 0.58 27.281 16.219 1 98.88 252 VAL B N 1
ATOM 4897 C CA . VAL B 1 252 ? -0.476 27.25 15.219 1 98.88 252 VAL B CA 1
ATOM 4898 C C . VAL B 1 252 ? -0.08 28.109 14.023 1 98.88 252 VAL B C 1
ATOM 4900 O O . VAL B 1 252 ? -0.242 27.703 12.867 1 98.88 252 VAL B O 1
ATOM 4903 N N . THR B 1 253 ? 0.436 29.297 14.281 1 98.81 253 THR B N 1
ATOM 4904 C CA . THR B 1 253 ? 0.884 30.203 13.227 1 98.81 253 THR B CA 1
ATOM 4905 C C . THR B 1 253 ? 2.023 29.578 12.43 1 98.81 253 THR B C 1
ATOM 4907 O O . THR B 1 253 ? 2.014 29.594 11.195 1 98.81 253 THR B O 1
ATOM 4910 N N . ASP B 1 254 ? 2.969 28.984 13.172 1 98.88 254 ASP B N 1
ATOM 4911 C CA . ASP B 1 254 ? 4.125 28.375 12.523 1 98.88 254 ASP B CA 1
ATOM 4912 C C . ASP B 1 254 ? 3.723 27.141 11.734 1 98.88 254 ASP B C 1
ATOM 4914 O O . ASP B 1 254 ? 4.324 26.828 10.703 1 98.88 254 ASP B O 1
ATOM 4918 N N . PHE B 1 255 ? 2.734 26.406 12.305 1 98.94 255 PHE B N 1
ATOM 4919 C CA . PHE B 1 255 ? 2.227 25.25 11.578 1 98.94 255 PHE B CA 1
ATOM 4920 C C . PHE B 1 255 ? 1.563 25.688 10.273 1 98.94 255 PHE B C 1
ATOM 4922 O O . PHE B 1 255 ? 1.773 25.062 9.227 1 98.94 255 PHE B O 1
ATOM 4929 N N . ALA B 1 256 ? 0.757 26.734 10.25 1 98.88 256 ALA B N 1
ATOM 4930 C CA . ALA B 1 256 ? 0.152 27.281 9.039 1 98.88 256 ALA B CA 1
ATOM 4931 C C . ALA B 1 256 ? 1.219 27.656 8.016 1 98.88 256 ALA B C 1
ATOM 4933 O O . ALA B 1 256 ? 1.088 27.344 6.828 1 98.88 256 ALA B O 1
ATOM 4934 N N . ASP B 1 257 ? 2.229 28.297 8.5 1 98.69 257 ASP B N 1
ATOM 4935 C CA . ASP B 1 257 ? 3.361 28.672 7.66 1 98.69 257 ASP B CA 1
ATOM 4936 C C . ASP B 1 257 ? 4.004 27.453 7.027 1 98.69 257 ASP B C 1
ATOM 4938 O O . ASP B 1 257 ? 4.312 27.438 5.836 1 98.69 257 ASP B O 1
ATOM 4942 N N . ALA B 1 258 ? 4.238 26.422 7.82 1 98.81 258 ALA B N 1
ATOM 4943 C CA . ALA B 1 258 ? 4.883 25.203 7.34 1 98.81 258 ALA B CA 1
ATOM 4944 C C . ALA B 1 258 ? 4.035 24.531 6.266 1 98.81 258 ALA B C 1
ATOM 4946 O O . ALA B 1 258 ? 4.562 24.078 5.246 1 98.81 258 ALA B O 1
ATOM 4947 N N . LEU B 1 259 ? 2.732 24.422 6.504 1 98.75 259 LEU B N 1
ATOM 4948 C CA . LEU B 1 259 ? 1.833 23.797 5.531 1 98.75 259 LEU B CA 1
ATOM 4949 C C . LEU B 1 259 ? 1.861 24.562 4.211 1 98.75 259 LEU B C 1
ATOM 4951 O O . LEU B 1 259 ? 1.898 23.953 3.139 1 98.75 259 LEU B O 1
ATOM 4955 N N . LYS B 1 260 ? 1.83 25.875 4.258 1 98.31 260 LYS B N 1
ATOM 4956 C CA . LYS B 1 260 ? 1.853 26.719 3.064 1 98.31 260 LYS B CA 1
ATOM 4957 C C . LYS B 1 260 ? 3.156 26.531 2.293 1 98.31 260 LYS B C 1
ATOM 4959 O O . LYS B 1 260 ? 3.143 26.328 1.078 1 98.31 260 LYS B O 1
ATOM 4964 N N . ARG B 1 261 ? 4.27 26.625 3.01 1 98.38 261 ARG B N 1
ATOM 4965 C CA . ARG B 1 261 ? 5.582 26.516 2.387 1 98.38 261 ARG B CA 1
ATOM 4966 C C . ARG B 1 261 ? 5.762 25.141 1.729 1 98.38 261 ARG B C 1
ATOM 4968 O O . ARG B 1 261 ? 6.277 25.047 0.613 1 98.38 261 ARG B O 1
ATOM 4975 N N . MET B 1 262 ? 5.359 24.094 2.418 1 98.38 262 MET B N 1
ATOM 4976 C CA . MET B 1 262 ? 5.516 22.75 1.871 1 98.38 262 MET B CA 1
ATOM 4977 C C . MET B 1 262 ? 4.668 22.578 0.618 1 98.38 262 MET B C 1
ATOM 4979 O O . MET B 1 262 ? 5.137 22.031 -0.383 1 98.38 262 MET B O 1
ATOM 4983 N N . GLY B 1 263 ? 3.398 23.016 0.687 1 97.75 263 GLY B N 1
ATOM 4984 C CA . GLY B 1 263 ? 2.531 22.938 -0.477 1 97.75 263 GLY B CA 1
ATOM 4985 C C . GLY B 1 263 ? 3.062 23.703 -1.672 1 97.75 263 GLY B C 1
ATOM 4986 O O . GLY B 1 263 ? 2.943 23.25 -2.811 1 97.75 263 GLY B O 1
ATOM 4987 N N . THR B 1 264 ? 3.609 24.844 -1.418 1 97.62 264 THR B N 1
ATOM 4988 C CA . THR B 1 264 ? 4.184 25.672 -2.477 1 97.62 264 THR B CA 1
ATOM 4989 C C . THR B 1 264 ? 5.348 24.953 -3.15 1 97.62 264 THR B C 1
ATOM 4991 O O . THR B 1 264 ? 5.426 24.891 -4.379 1 97.62 264 THR B O 1
ATOM 4994 N N . ARG B 1 265 ? 6.23 24.391 -2.342 1 97.75 265 ARG B N 1
ATOM 4995 C CA . ARG B 1 265 ? 7.375 23.672 -2.891 1 97.75 265 ARG B CA 1
ATOM 4996 C C . ARG B 1 265 ? 6.922 22.469 -3.715 1 97.75 265 ARG B C 1
ATOM 4998 O O . ARG B 1 265 ? 7.496 22.172 -4.762 1 97.75 265 ARG B O 1
ATOM 5005 N N . PHE B 1 266 ? 5.922 21.766 -3.248 1 97.62 266 PHE B N 1
ATOM 5006 C CA . PHE B 1 266 ? 5.367 20.656 -4.012 1 97.62 266 PHE B CA 1
ATOM 5007 C C . PHE B 1 266 ? 4.871 21.125 -5.371 1 97.62 266 PHE B C 1
ATOM 5009 O O . PHE B 1 266 ? 5.227 20.547 -6.402 1 97.62 266 PHE B O 1
ATOM 5016 N N . ASP B 1 267 ? 4.062 22.172 -5.367 1 96.25 267 ASP B N 1
ATOM 5017 C CA . ASP B 1 267 ? 3.523 22.672 -6.625 1 96.25 267 ASP B CA 1
ATOM 5018 C C . ASP B 1 267 ? 4.641 23.141 -7.559 1 96.25 267 ASP B C 1
ATOM 5020 O O . ASP B 1 267 ? 4.551 22.969 -8.773 1 96.25 267 ASP B O 1
ATOM 5024 N N . ASN B 1 268 ? 5.684 23.672 -7.023 1 96.19 268 ASN B N 1
ATOM 5025 C CA . ASN B 1 268 ? 6.793 24.203 -7.805 1 96.19 268 ASN B CA 1
ATOM 5026 C C . ASN B 1 268 ? 7.66 23.094 -8.391 1 96.19 268 ASN B C 1
ATOM 5028 O O . ASN B 1 268 ? 8.406 23.328 -9.344 1 96.19 268 ASN B O 1
ATOM 5032 N N . LEU B 1 269 ? 7.691 21.922 -7.801 1 95.75 269 LEU B N 1
ATOM 5033 C CA . LEU B 1 269 ? 8.578 20.828 -8.203 1 95.75 269 LEU B CA 1
ATOM 5034 C C . LEU B 1 269 ? 8.367 20.469 -9.672 1 95.75 269 LEU B C 1
ATOM 5036 O O . LEU B 1 269 ? 9.336 20.328 -10.43 1 95.75 269 LEU B O 1
ATOM 5040 N N . PHE B 1 270 ? 7.133 20.344 -10.07 1 92.88 270 PHE B N 1
ATOM 5041 C CA . PHE B 1 270 ? 6.828 20 -11.453 1 92.88 270 PHE B CA 1
ATOM 5042 C C . PHE B 1 270 ? 5.879 21.031 -12.07 1 92.88 270 PHE B C 1
ATOM 5044 O O . PHE B 1 270 ? 5.184 20.734 -13.047 1 92.88 270 PHE B O 1
ATOM 5051 N N . LEU B 1 271 ? 5.746 22.156 -11.406 1 93 271 LEU B N 1
ATOM 5052 C CA . LEU B 1 271 ? 4.957 23.281 -11.875 1 93 271 LEU B CA 1
ATOM 5053 C C . LEU B 1 271 ? 3.525 22.859 -12.18 1 93 271 LEU B C 1
ATOM 5055 O O . LEU B 1 271 ? 3.02 23.109 -13.281 1 93 271 LEU B O 1
ATOM 5059 N N . THR B 1 272 ? 2.918 22.25 -11.234 1 92.94 272 THR B N 1
ATOM 5060 C CA . THR B 1 272 ? 1.558 21.734 -11.328 1 92.94 272 THR B CA 1
ATOM 5061 C C . THR B 1 272 ? 0.903 21.672 -9.953 1 92.94 272 THR B C 1
ATOM 5063 O O . THR B 1 272 ? 1.584 21.781 -8.93 1 92.94 272 THR B O 1
ATOM 5066 N N . SER B 1 273 ? -0.444 21.672 -9.953 1 92.56 273 SER B N 1
ATOM 5067 C CA . SER B 1 273 ? -1.105 21.281 -8.711 1 92.56 273 SER B CA 1
ATOM 5068 C C . SER B 1 273 ? -0.704 19.891 -8.273 1 92.56 273 SER B C 1
ATOM 5070 O O . SER B 1 273 ? -1.291 18.891 -8.719 1 92.56 273 SER B O 1
ATOM 5072 N N . PHE B 1 274 ? 0.267 19.812 -7.484 1 94.25 274 PHE B N 1
ATOM 5073 C CA . PHE B 1 274 ? 0.96 18.578 -7.125 1 94.25 274 PHE B CA 1
ATOM 5074 C C . PHE B 1 274 ? 0.075 17.688 -6.258 1 94.25 274 PHE B C 1
ATOM 5076 O O . PHE B 1 274 ? -0.35 18.094 -5.176 1 94.25 274 PHE B O 1
ATOM 5083 N N . PRO B 1 275 ? -0.246 16.484 -6.699 1 95.62 275 PRO B N 1
ATOM 5084 C CA . PRO B 1 275 ? -1.125 15.602 -5.934 1 95.62 275 PRO B CA 1
ATOM 5085 C C . PRO B 1 275 ? -0.427 14.977 -4.727 1 95.62 275 PRO B C 1
ATOM 5087 O O . PRO B 1 275 ? 0.783 14.734 -4.766 1 95.62 275 PRO B O 1
ATOM 5090 N N . TYR B 1 276 ? -1.212 14.703 -3.643 1 97.62 276 TYR B N 1
ATOM 5091 C CA . TYR B 1 276 ? -0.688 14 -2.479 1 97.62 276 TYR B CA 1
ATOM 5092 C C . TYR B 1 276 ? -1.817 13.547 -1.558 1 97.62 276 TYR B C 1
ATOM 5094 O O . TYR B 1 276 ? -2.951 14.016 -1.685 1 97.62 276 TYR B O 1
ATOM 5102 N N . SER B 1 277 ? -1.548 12.555 -0.696 1 98.19 277 SER B N 1
ATOM 5103 C CA . SER B 1 277 ? -2.264 12.328 0.557 1 98.19 277 SER B CA 1
ATOM 5104 C C . SER B 1 277 ? -1.513 12.938 1.737 1 98.19 277 SER B C 1
ATOM 5106 O O . SER B 1 277 ? -0.309 12.719 1.893 1 98.19 277 SER B O 1
ATOM 5108 N N . MET B 1 278 ? -2.178 13.711 2.488 1 98.62 278 MET B N 1
ATOM 5109 C CA . MET B 1 278 ? -1.608 14.305 3.691 1 98.62 278 MET B CA 1
ATOM 5110 C C . MET B 1 278 ? -2.445 13.961 4.918 1 98.62 278 MET B C 1
ATOM 5112 O O . MET B 1 278 ? -3.676 13.945 4.852 1 98.62 278 MET B O 1
ATOM 5116 N N . GLY B 1 279 ? -1.763 13.703 6.059 1 98.75 279 GLY B N 1
ATOM 5117 C CA . GLY B 1 279 ? -2.521 13.453 7.273 1 98.75 279 GLY B CA 1
ATOM 5118 C C . GLY B 1 279 ? -1.673 13.516 8.531 1 98.75 279 GLY B C 1
ATOM 5119 O O . GLY B 1 279 ? -0.447 13.625 8.453 1 98.75 279 GLY B O 1
ATOM 5120 N N . PHE B 1 280 ? -2.35 13.484 9.664 1 98.81 280 PHE B N 1
ATOM 5121 C CA . PHE B 1 280 ? -1.713 13.625 10.969 1 98.81 280 PHE B CA 1
ATOM 5122 C C . PHE B 1 280 ? -1.712 12.297 11.719 1 98.81 280 PHE B C 1
ATOM 5124 O O . PHE B 1 280 ? -2.693 11.555 11.672 1 98.81 280 PHE B O 1
ATOM 5131 N N . HIS B 1 281 ? -0.607 12.039 12.305 1 98.88 281 HIS B N 1
ATOM 5132 C CA . HIS B 1 281 ? -0.574 11.008 13.336 1 98.88 281 HIS B CA 1
ATOM 5133 C C . HIS B 1 281 ? -0.398 11.617 14.719 1 98.88 281 HIS B C 1
ATOM 5135 O O . HIS B 1 281 ? 0.414 12.523 14.906 1 98.88 281 HIS B O 1
ATOM 5141 N N . GLN B 1 282 ? -1.172 11.172 15.648 1 98.62 282 GLN B N 1
ATOM 5142 C CA . GLN B 1 282 ? -1.242 11.688 17.016 1 98.62 282 GLN B CA 1
ATOM 5143 C C . GLN B 1 282 ? -1.755 10.625 17.984 1 98.62 282 GLN B C 1
ATOM 5145 O O . GLN B 1 282 ? -2.195 9.555 17.562 1 98.62 282 GLN B O 1
ATOM 5150 N N . LYS B 1 283 ? -1.67 10.906 19.281 1 98.31 283 LYS B N 1
ATOM 5151 C CA . LYS B 1 283 ? -1.977 9.906 20.297 1 98.31 283 LYS 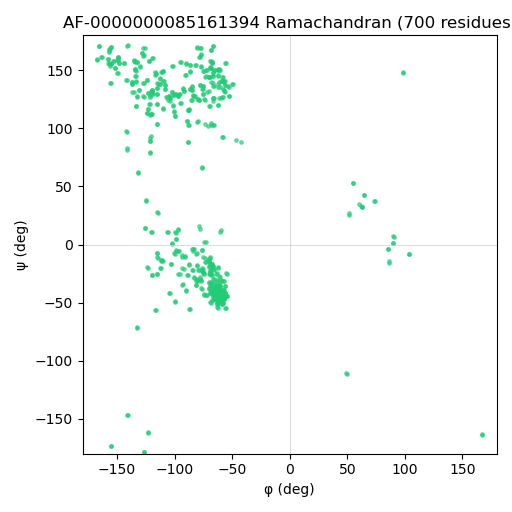B CA 1
ATOM 5152 C C . LYS B 1 283 ? -3.43 9.453 20.203 1 98.31 283 LYS B C 1
ATOM 5154 O O . LYS B 1 283 ? -4.316 10.25 19.875 1 98.31 283 LYS B O 1
ATOM 5159 N N . PRO B 1 284 ? -3.697 8.141 20.484 1 98.38 284 PRO B N 1
ATOM 5160 C CA . PRO B 1 284 ? -5.086 7.688 20.625 1 98.38 284 PRO B CA 1
ATOM 5161 C C . PRO B 1 284 ? -5.859 8.477 21.672 1 98.38 284 PRO B C 1
ATOM 5163 O O . PRO B 1 284 ? -5.262 9.047 22.594 1 98.38 284 PRO B O 1
ATOM 5166 N N . THR B 1 285 ? -7.18 8.477 21.5 1 98 285 THR B N 1
ATOM 5167 C CA . THR B 1 285 ? -7.992 9.32 22.375 1 98 285 THR B CA 1
ATOM 5168 C C . THR B 1 285 ? -8.477 8.531 23.578 1 98 285 THR B C 1
ATOM 5170 O O . THR B 1 285 ? -9.031 9.102 24.516 1 98 285 THR B O 1
ATOM 5173 N N . LYS B 1 286 ? -8.273 7.188 23.562 1 95.25 286 LYS B N 1
ATOM 5174 C CA . LYS B 1 286 ? -8.602 6.359 24.719 1 95.25 286 LYS B CA 1
ATOM 5175 C C . LYS B 1 286 ? -7.414 5.5 25.141 1 95.25 286 LYS B C 1
ATOM 5177 O O . LYS B 1 286 ? -6.656 5.02 24.297 1 95.25 286 LYS B O 1
ATOM 5182 N N . PRO B 1 287 ? -7.207 5.383 26.484 1 93.81 287 PRO B N 1
ATOM 5183 C CA . PRO B 1 287 ? -7.953 6.039 27.562 1 93.81 287 PRO B CA 1
ATOM 5184 C C . PRO B 1 287 ? -7.734 7.551 27.594 1 93.81 287 PRO B C 1
ATOM 5186 O O . PRO B 1 287 ? -6.742 8.047 27.062 1 93.81 287 PRO B O 1
ATOM 5189 N N . VAL B 1 288 ? -8.68 8.195 28.156 1 88.81 288 VAL B N 1
ATOM 5190 C CA . VAL B 1 288 ? -8.672 9.656 28.141 1 88.81 288 VAL B CA 1
ATOM 5191 C C . VAL B 1 288 ? -7.391 10.164 28.812 1 88.81 288 VAL B C 1
ATOM 5193 O O . VAL B 1 288 ? -6.719 11.055 28.281 1 88.81 288 VAL B O 1
ATOM 5196 N N . GLU B 1 289 ? -7.156 9.594 29.984 1 91 289 GLU B N 1
ATOM 5197 C CA . GLU B 1 289 ? -5.902 9.891 30.672 1 91 289 GLU B CA 1
ATOM 5198 C C . GLU B 1 289 ? -4.883 8.773 30.469 1 91 289 GLU B C 1
ATOM 5200 O O . GLU B 1 289 ? -5.074 7.656 30.953 1 91 289 GLU B O 1
ATOM 5205 N N . ASP B 1 290 ? -3.902 9.086 29.734 1 94.19 290 ASP B N 1
ATOM 5206 C CA . ASP B 1 290 ? -2.814 8.148 29.453 1 94.19 290 ASP B CA 1
ATOM 5207 C C . ASP B 1 290 ? -1.466 8.859 29.438 1 94.19 290 ASP B C 1
ATOM 5209 O O . ASP B 1 290 ? -0.931 9.172 28.375 1 94.19 290 ASP B O 1
ATOM 5213 N N . PRO B 1 291 ? -0.925 9.07 30.609 1 96.06 291 PRO B N 1
ATOM 5214 C CA . PRO B 1 291 ? 0.333 9.812 30.703 1 96.06 291 PRO B CA 1
ATOM 5215 C C . PRO B 1 291 ? 1.459 9.18 29.891 1 96.06 291 PRO B C 1
ATOM 5217 O O . PRO B 1 291 ? 2.34 9.883 29.391 1 96.06 291 PRO B O 1
ATOM 5220 N N . GLU B 1 292 ? 1.409 7.883 29.781 1 96.19 292 GLU B N 1
ATOM 5221 C CA . GLU B 1 292 ? 2.432 7.207 28.984 1 96.19 292 GLU B CA 1
ATOM 5222 C C . GLU B 1 292 ? 2.311 7.57 27.5 1 96.19 292 GLU B C 1
ATOM 5224 O O . GLU B 1 292 ? 3.316 7.809 26.844 1 96.19 292 GLU B O 1
ATOM 5229 N N . ALA B 1 293 ? 1.091 7.566 26.984 1 95.75 293 ALA B N 1
ATOM 5230 C CA . ALA B 1 293 ? 0.881 7.969 25.609 1 95.75 293 ALA B CA 1
ATOM 5231 C C . ALA B 1 293 ? 1.273 9.43 25.391 1 95.75 293 ALA B C 1
ATOM 5233 O O . ALA B 1 293 ? 1.864 9.773 24.359 1 95.75 293 ALA B O 1
ATOM 5234 N N . ASP B 1 294 ? 0.948 10.242 26.359 1 97.31 294 ASP B N 1
ATOM 5235 C CA . ASP B 1 294 ? 1.284 11.656 26.281 1 97.31 294 ASP B CA 1
ATOM 5236 C C . ASP B 1 294 ? 2.797 11.859 26.203 1 97.31 294 ASP B C 1
ATOM 5238 O O . ASP B 1 294 ? 3.271 12.766 25.516 1 97.31 294 ASP B O 1
ATOM 5242 N N . ALA B 1 295 ? 3.502 11.031 26.875 1 98.12 295 ALA B N 1
ATOM 5243 C CA . ALA B 1 295 ? 4.957 11.148 26.922 1 98.12 295 ALA B CA 1
ATOM 5244 C C . ALA B 1 295 ? 5.609 10.492 25.719 1 98.12 295 ALA B C 1
ATOM 5246 O O . ALA B 1 295 ? 6.676 10.914 25.266 1 98.12 295 ALA B O 1
ATOM 5247 N N . ALA B 1 296 ? 4.98 9.508 25.172 1 98.5 296 ALA B N 1
ATOM 5248 C CA . ALA B 1 296 ? 5.605 8.711 24.109 1 98.5 296 ALA B CA 1
ATOM 5249 C C . ALA B 1 296 ? 5.301 9.297 22.734 1 98.5 296 ALA B C 1
ATOM 5251 O O . ALA B 1 296 ? 6.168 9.312 21.859 1 98.5 296 ALA B O 1
ATOM 5252 N N . TRP B 1 297 ? 4.055 9.75 22.562 1 98.62 297 TRP B N 1
ATOM 5253 C CA . TRP B 1 297 ? 3.613 10.203 21.25 1 98.62 297 TRP B CA 1
ATOM 5254 C C . TRP B 1 297 ? 4.152 11.594 20.953 1 98.62 297 TRP B C 1
ATOM 5256 O O . TRP B 1 297 ? 4.191 12.461 21.828 1 98.62 297 TRP B O 1
ATOM 5266 N N . HIS B 1 298 ? 4.59 11.773 19.766 1 98.81 298 HIS B N 1
ATOM 5267 C CA . HIS B 1 298 ? 4.988 13.055 19.188 1 98.81 298 HIS B CA 1
ATOM 5268 C C . HIS B 1 298 ? 4.172 13.383 17.938 1 98.81 298 HIS B C 1
ATOM 5270 O O . HIS B 1 298 ? 4.258 12.672 16.938 1 98.81 298 HIS B O 1
ATOM 5276 N N . PHE B 1 299 ? 3.34 14.383 18.047 1 98.88 299 PHE B N 1
ATOM 5277 C CA . PHE B 1 299 ? 2.521 14.773 16.906 1 98.88 299 PHE B CA 1
ATOM 5278 C C . PHE B 1 299 ? 3.375 14.93 15.648 1 98.88 299 PHE B C 1
ATOM 5280 O O . PHE B 1 299 ? 4.48 15.469 15.711 1 98.88 299 PHE B O 1
ATOM 5287 N N . HIS B 1 300 ? 2.873 14.438 14.438 1 98.94 300 HIS B N 1
ATOM 5288 C CA . HIS B 1 300 ? 3.633 14.633 13.211 1 98.94 300 HIS B CA 1
ATOM 5289 C C . HIS B 1 300 ? 2.729 14.531 11.984 1 98.94 300 HIS B C 1
ATOM 5291 O O . HIS B 1 300 ? 1.648 13.938 12.047 1 98.94 300 HIS B O 1
ATOM 5297 N N . VAL B 1 301 ? 3.182 15.078 10.891 1 98.88 301 VAL B N 1
ATOM 5298 C CA . VAL B 1 301 ? 2.439 15.141 9.633 1 98.88 301 VAL B CA 1
ATOM 5299 C C . VAL B 1 301 ? 3.15 14.312 8.57 1 98.88 301 VAL B C 1
ATOM 5301 O O . VAL B 1 301 ? 4.379 14.336 8.477 1 98.88 301 VAL B O 1
ATOM 5304 N N . HIS B 1 302 ? 2.344 13.602 7.816 1 98.81 302 HIS B N 1
ATOM 5305 C CA . HIS B 1 302 ? 2.861 12.867 6.668 1 98.81 302 HIS B CA 1
ATOM 5306 C C . HIS B 1 302 ? 2.336 13.453 5.359 1 98.81 302 HIS B C 1
ATOM 5308 O O . HIS B 1 302 ? 1.163 13.82 5.266 1 98.81 302 HIS B O 1
ATOM 5314 N N . TYR B 1 303 ? 3.213 13.57 4.359 1 98.75 303 TYR B N 1
ATOM 5315 C CA . TYR B 1 303 ? 2.844 13.742 2.961 1 98.75 303 TYR B CA 1
ATOM 5316 C C . TYR B 1 303 ? 3.293 12.555 2.125 1 98.75 303 TYR B C 1
ATOM 5318 O O . TYR B 1 303 ? 4.461 12.156 2.174 1 98.75 303 TYR B O 1
ATOM 5326 N N . PHE B 1 304 ? 2.383 12.016 1.347 1 98.25 304 PHE B N 1
ATOM 5327 C CA . PHE B 1 304 ? 2.67 10.922 0.434 1 98.25 304 PHE B CA 1
ATOM 5328 C C . PHE B 1 304 ? 2.352 11.312 -1.004 1 98.25 304 PHE B C 1
ATOM 5330 O O . PHE B 1 304 ? 1.265 11.016 -1.506 1 98.25 304 PHE B O 1
ATOM 5337 N N . PRO B 1 305 ? 3.312 11.898 -1.728 1 96.25 305 PRO B N 1
ATOM 5338 C CA . PRO B 1 305 ? 3.119 12.32 -3.117 1 96.25 305 PRO B CA 1
ATOM 5339 C C . PRO B 1 305 ? 3.539 11.25 -4.121 1 96.25 305 PRO B C 1
ATOM 5341 O O . PRO B 1 305 ? 4.664 10.75 -4.062 1 96.25 305 PRO B O 1
ATOM 5344 N N . PRO B 1 306 ? 2.725 11 -5.129 1 93.69 306 PRO B N 1
ATOM 5345 C CA . PRO B 1 306 ? 2.986 9.859 -6.012 1 93.69 306 PRO B CA 1
ATOM 5346 C C . PRO B 1 306 ? 3.926 10.211 -7.164 1 93.69 306 PRO B C 1
ATOM 5348 O O . PRO B 1 306 ? 4.445 9.312 -7.836 1 93.69 306 PRO B O 1
ATOM 5351 N N . LEU B 1 307 ? 4.125 11.508 -7.473 1 91.81 307 LEU B N 1
ATOM 5352 C CA . LEU B 1 307 ? 4.867 11.867 -8.672 1 91.81 307 LEU B CA 1
ATOM 5353 C C . LEU B 1 307 ? 6.359 11.594 -8.492 1 91.81 307 LEU B C 1
ATOM 5355 O O . LEU B 1 307 ? 6.914 11.844 -7.422 1 91.81 307 LEU B O 1
ATOM 5359 N N . LEU B 1 308 ? 6.918 11.18 -9.633 1 89.81 308 LEU B N 1
ATOM 5360 C CA . LEU B 1 308 ? 8.297 10.719 -9.555 1 89.81 308 LEU B CA 1
ATOM 5361 C C . LEU B 1 308 ? 9.219 11.609 -10.383 1 89.81 308 LEU B C 1
ATOM 5363 O O . LEU B 1 308 ? 10.125 12.242 -9.844 1 89.81 308 LEU B O 1
ATOM 5367 N N . ARG B 1 309 ? 8.914 11.75 -11.648 1 89.12 309 ARG B N 1
ATOM 5368 C CA . ARG B 1 309 ? 9.898 12.375 -12.531 1 89.12 309 ARG B CA 1
ATOM 5369 C C . ARG B 1 309 ? 9.328 13.641 -13.164 1 89.12 309 ARG B C 1
ATOM 5371 O O . ARG B 1 309 ? 10.086 14.516 -13.602 1 89.12 309 ARG B O 1
ATOM 5378 N N . SER B 1 310 ? 8.008 13.617 -13.258 1 89.94 310 SER B N 1
ATOM 5379 C CA . SER B 1 310 ? 7.324 14.734 -13.898 1 89.94 310 SER B CA 1
ATOM 5380 C C . SER B 1 310 ? 5.887 14.852 -13.414 1 89.94 310 SER B C 1
ATOM 5382 O O . SER B 1 310 ? 5.465 14.117 -12.516 1 89.94 310 SER B O 1
ATOM 5384 N N . ALA B 1 311 ? 5.188 15.766 -14.062 1 89.62 311 ALA B N 1
ATOM 5385 C CA . ALA B 1 311 ? 3.791 16 -13.703 1 89.62 311 ALA B CA 1
ATOM 5386 C C . ALA B 1 311 ? 2.918 14.812 -14.109 1 89.62 311 ALA B C 1
ATOM 5388 O O . ALA B 1 311 ? 1.778 14.688 -13.656 1 89.62 311 ALA B O 1
ATOM 5389 N N . THR B 1 312 ? 3.482 13.93 -14.883 1 86.12 312 THR B N 1
ATOM 5390 C CA . THR B 1 312 ? 2.641 12.875 -15.422 1 86.12 312 THR B CA 1
ATOM 5391 C C . THR B 1 312 ? 3.188 11.5 -15.039 1 86.12 312 THR B C 1
ATOM 5393 O O . THR B 1 312 ? 2.48 10.492 -15.141 1 86.12 312 THR B O 1
ATOM 5396 N N . VAL B 1 313 ? 4.434 11.43 -14.688 1 87.44 313 VAL B N 1
ATOM 5397 C CA . VAL B 1 313 ? 5.055 10.148 -14.359 1 87.44 313 VAL B CA 1
ATOM 5398 C C . VAL B 1 313 ? 5 9.922 -12.852 1 87.44 313 VAL B C 1
ATOM 5400 O O . VAL B 1 313 ? 5.562 10.703 -12.078 1 87.44 313 VAL B O 1
ATOM 5403 N N . ARG B 1 314 ? 4.367 8.812 -12.469 1 90.75 314 ARG B N 1
ATOM 5404 C CA . ARG B 1 314 ? 4.172 8.547 -11.047 1 90.75 314 ARG B CA 1
ATOM 5405 C C . ARG B 1 314 ? 4.859 7.25 -10.633 1 90.75 314 ARG B C 1
ATOM 5407 O O . ARG B 1 314 ? 5.168 6.406 -11.484 1 90.75 314 ARG B O 1
ATOM 5414 N N . LYS B 1 315 ? 5.094 7.133 -9.328 1 92.38 315 LYS B N 1
ATOM 5415 C CA . LYS B 1 315 ? 5.508 5.863 -8.727 1 92.38 315 LYS B CA 1
ATOM 5416 C C . LYS B 1 315 ? 4.332 4.898 -8.617 1 92.38 315 LYS B C 1
ATOM 5418 O O . LYS B 1 315 ? 3.242 5.285 -8.188 1 92.38 315 LYS B O 1
ATOM 5423 N N . PHE B 1 316 ? 4.617 3.652 -8.984 1 88.69 316 PHE B N 1
ATOM 5424 C CA . PHE B 1 316 ? 3.617 2.602 -8.844 1 88.69 316 PHE B CA 1
ATOM 5425 C C . PHE B 1 316 ? 3.973 1.669 -7.688 1 88.69 316 PHE B C 1
ATOM 5427 O O . PHE B 1 316 ? 5.129 1.267 -7.543 1 88.69 316 PHE B O 1
ATOM 5434 N N . MET B 1 317 ? 3.076 1.47 -6.805 1 93.19 317 MET B N 1
ATOM 5435 C CA . MET B 1 317 ? 3.217 0.416 -5.805 1 93.19 317 MET B CA 1
ATOM 5436 C C . MET B 1 317 ? 2.643 -0.901 -6.316 1 93.19 317 MET B C 1
ATOM 5438 O O . MET B 1 317 ? 1.485 -1.226 -6.043 1 93.19 317 MET B O 1
ATOM 5442 N N . VAL B 1 318 ? 3.52 -1.688 -7.023 1 93.94 318 VAL B N 1
ATOM 5443 C CA . VAL B 1 318 ? 3.059 -2.885 -7.723 1 93.94 318 VAL B CA 1
ATOM 5444 C C . VAL B 1 318 ? 4.09 -4 -7.57 1 93.94 318 VAL B C 1
ATOM 5446 O O . VAL B 1 318 ? 5.191 -3.771 -7.062 1 93.94 318 VAL B O 1
ATOM 5449 N N . GLY B 1 319 ? 3.703 -5.219 -8.023 1 96.38 319 GLY B N 1
ATOM 5450 C CA . GLY B 1 319 ? 4.637 -6.336 -8.062 1 96.38 319 GLY B CA 1
ATOM 5451 C C . GLY B 1 319 ? 5.387 -6.531 -6.758 1 96.38 319 GLY B C 1
ATOM 5452 O O . GLY B 1 319 ? 4.773 -6.77 -5.711 1 96.38 319 GLY B O 1
ATOM 5453 N N . PHE B 1 320 ? 6.684 -6.242 -6.816 1 97.69 320 PHE B N 1
ATOM 5454 C CA . PHE B 1 320 ? 7.555 -6.477 -5.672 1 97.69 320 PHE B CA 1
ATOM 5455 C C . PHE B 1 320 ? 7.105 -5.656 -4.473 1 97.69 320 PHE B C 1
ATOM 5457 O O . PHE B 1 320 ? 7.113 -6.148 -3.34 1 97.69 320 PHE B O 1
ATOM 5464 N N . GLU B 1 321 ? 6.68 -4.438 -4.645 1 97.38 321 GLU B N 1
ATOM 5465 C CA . GLU B 1 321 ? 6.246 -3.568 -3.557 1 97.38 321 GLU B CA 1
ATOM 5466 C C . GLU B 1 321 ? 5.055 -4.168 -2.814 1 97.38 321 GLU B C 1
ATOM 5468 O O . GLU B 1 321 ? 4.977 -4.082 -1.587 1 97.38 321 GLU B O 1
ATOM 5473 N N . LEU B 1 322 ? 4.152 -4.746 -3.557 1 97.38 322 LEU B N 1
ATOM 5474 C CA . LEU B 1 322 ? 2.939 -5.301 -2.967 1 97.38 322 LEU B CA 1
ATOM 5475 C C . LEU B 1 322 ? 3.209 -6.672 -2.357 1 97.38 322 LEU B C 1
ATOM 5477 O O . LEU B 1 322 ? 2.58 -7.051 -1.366 1 97.38 322 LEU B O 1
ATOM 5481 N N . LEU B 1 323 ? 4.145 -7.383 -2.926 1 98.5 323 LEU B N 1
ATOM 5482 C CA . LEU B 1 323 ? 4.281 -8.805 -2.609 1 98.5 323 LEU B CA 1
ATOM 5483 C C . LEU B 1 323 ? 5.445 -9.039 -1.653 1 98.5 323 LEU B C 1
ATOM 5485 O O . LEU B 1 323 ? 5.559 -10.109 -1.059 1 98.5 323 LEU B O 1
ATOM 5489 N N . ALA B 1 324 ? 6.312 -8.047 -1.545 1 98.44 324 ALA B N 1
ATOM 5490 C CA . ALA B 1 324 ? 7.512 -8.289 -0.747 1 98.44 324 ALA B CA 1
ATOM 5491 C C . ALA B 1 324 ? 7.77 -7.133 0.218 1 98.44 324 ALA B C 1
ATOM 5493 O O . ALA B 1 324 ? 7.504 -7.25 1.417 1 98.44 324 ALA B O 1
ATOM 5494 N N . MET B 1 325 ? 8.188 -5.988 -0.345 1 98.38 325 MET B N 1
ATOM 5495 C CA . MET B 1 325 ? 8.445 -4.801 0.466 1 98.38 325 MET B CA 1
ATOM 5496 C C . MET B 1 325 ? 8.508 -3.549 -0.404 1 98.38 325 MET B C 1
ATOM 5498 O O . MET B 1 325 ? 8.742 -3.639 -1.611 1 98.38 325 MET B O 1
ATOM 5502 N N . PRO B 1 326 ? 8.352 -2.34 0.235 1 97.75 326 PRO B N 1
ATOM 5503 C CA . PRO B 1 326 ? 8.461 -1.112 -0.556 1 97.75 326 PRO B CA 1
ATOM 5504 C C . PRO B 1 326 ? 9.867 -0.886 -1.1 1 97.75 326 PRO B C 1
ATOM 5506 O O . PRO B 1 326 ? 10.852 -1.217 -0.431 1 97.75 326 PRO B O 1
ATOM 5509 N N . GLN B 1 327 ? 9.898 -0.322 -2.289 1 96.94 327 GLN B N 1
ATOM 5510 C CA . GLN B 1 327 ? 11.156 -0.021 -2.967 1 96.94 327 GLN B CA 1
ATOM 5511 C C . GLN B 1 327 ? 11.148 1.392 -3.543 1 96.94 327 GLN B C 1
ATOM 5513 O O . GLN B 1 327 ? 10.133 1.842 -4.078 1 96.94 327 GLN B O 1
ATOM 5518 N N . ARG B 1 328 ? 12.258 2.105 -3.443 1 95.12 328 ARG B N 1
ATOM 5519 C CA . ARG B 1 328 ? 12.375 3.434 -4.035 1 95.12 328 ARG B CA 1
ATOM 5520 C C . ARG B 1 328 ? 13.703 3.592 -4.766 1 95.12 328 ARG B C 1
ATOM 5522 O O . ARG B 1 328 ? 14.695 2.955 -4.406 1 95.12 328 ARG B O 1
ATOM 5529 N N . ASP B 1 329 ? 13.773 4.523 -5.684 1 91.44 329 ASP B N 1
ATOM 5530 C CA . ASP B 1 329 ? 14.961 4.707 -6.504 1 91.44 329 ASP B CA 1
ATOM 5531 C C . ASP B 1 329 ? 15.758 5.93 -6.051 1 91.44 329 ASP B C 1
ATOM 5533 O O . ASP B 1 329 ? 16.984 5.891 -6 1 91.44 329 ASP B O 1
ATOM 5537 N N . ILE B 1 330 ? 15.047 7.023 -5.742 1 92.69 330 ILE B N 1
ATOM 5538 C CA . ILE B 1 330 ? 15.734 8.25 -5.352 1 92.69 330 ILE B CA 1
ATOM 5539 C C . ILE B 1 330 ? 16.016 8.234 -3.85 1 92.69 330 ILE B C 1
ATOM 5541 O O . ILE B 1 330 ? 15.133 7.887 -3.059 1 92.69 330 ILE B O 1
ATOM 5545 N N . THR B 1 331 ? 17.203 8.57 -3.461 1 95.31 331 THR B N 1
ATOM 5546 C CA . THR B 1 331 ? 17.516 8.578 -2.035 1 95.31 331 THR B CA 1
ATOM 5547 C C . THR B 1 331 ? 16.766 9.695 -1.326 1 95.31 331 THR B C 1
ATOM 5549 O O . THR B 1 331 ? 16.469 10.734 -1.928 1 95.31 331 THR B O 1
ATOM 5552 N N . PRO B 1 332 ? 16.453 9.547 -0.055 1 97.19 332 PRO B N 1
ATOM 5553 C CA . PRO B 1 332 ? 15.836 10.625 0.714 1 97.19 332 PRO B CA 1
ATOM 5554 C C . PRO B 1 332 ? 16.672 11.906 0.702 1 97.19 332 PRO B C 1
ATOM 5556 O O . PRO B 1 332 ? 16.109 13.008 0.656 1 97.19 332 PRO B O 1
ATOM 5559 N N . GLU B 1 333 ? 17.984 11.781 0.718 1 97.12 333 GLU B N 1
ATOM 5560 C CA . GLU B 1 333 ? 18.875 12.93 0.704 1 97.12 333 GLU B CA 1
ATOM 5561 C C . GLU B 1 333 ? 18.734 13.727 -0.592 1 97.12 333 GLU B C 1
ATOM 5563 O O . GLU B 1 333 ? 18.625 14.953 -0.567 1 97.12 333 GLU B O 1
ATOM 5568 N N . SER B 1 334 ? 18.688 13.008 -1.704 1 94.94 334 SER B N 1
ATOM 5569 C CA . SER B 1 334 ? 18.547 13.664 -2.998 1 94.94 334 SER B CA 1
ATOM 5570 C C . SER B 1 334 ? 17.172 14.328 -3.131 1 94.94 334 SER B C 1
ATOM 5572 O O . SER B 1 334 ? 17.062 15.422 -3.695 1 94.94 334 SER B O 1
ATOM 5574 N N . ALA B 1 335 ? 16.156 13.695 -2.639 1 97.06 335 ALA B N 1
ATOM 5575 C CA . ALA B 1 335 ? 14.805 14.273 -2.664 1 97.06 335 ALA B CA 1
ATOM 5576 C C . ALA B 1 335 ? 14.742 15.555 -1.84 1 97.06 335 ALA B C 1
ATOM 5578 O O . ALA B 1 335 ? 14.172 16.547 -2.281 1 97.06 335 ALA B O 1
ATOM 5579 N N . ALA B 1 336 ? 15.32 15.531 -0.664 1 98.38 336 ALA B N 1
ATOM 5580 C CA . ALA B 1 336 ? 15.344 16.703 0.208 1 98.38 336 ALA B CA 1
ATOM 5581 C C . ALA B 1 336 ? 16.078 17.875 -0.456 1 98.38 336 ALA B C 1
ATOM 5583 O O . ALA B 1 336 ? 15.617 19.016 -0.388 1 98.38 336 ALA B O 1
ATOM 5584 N N . GLU B 1 337 ? 17.188 17.547 -1.053 1 97.62 337 GLU B N 1
ATOM 5585 C CA . GLU B 1 337 ? 17.953 18.578 -1.743 1 97.62 337 GLU B CA 1
ATOM 5586 C C . GLU B 1 337 ? 17.125 19.234 -2.848 1 97.62 337 GLU B C 1
ATOM 5588 O O . GLU B 1 337 ? 17.141 20.453 -2.984 1 97.62 337 GLU B O 1
ATOM 5593 N N . ARG B 1 338 ? 16.453 18.438 -3.594 1 96.56 338 ARG B N 1
ATOM 5594 C CA . ARG B 1 338 ? 15.617 18.953 -4.68 1 96.56 338 ARG B CA 1
ATOM 5595 C C . ARG B 1 338 ? 14.516 19.844 -4.145 1 96.56 338 ARG B C 1
ATOM 5597 O O . ARG B 1 338 ? 14.281 20.938 -4.672 1 96.56 338 ARG B O 1
ATOM 5604 N N . LEU B 1 339 ? 13.844 19.453 -3.117 1 98.25 339 LEU B N 1
ATOM 5605 C CA . LEU B 1 339 ? 12.75 20.219 -2.537 1 98.25 339 LEU B CA 1
ATOM 5606 C C . LEU B 1 339 ? 13.266 21.5 -1.892 1 98.25 339 LEU B C 1
ATOM 5608 O O . LEU B 1 339 ? 12.625 22.547 -1.979 1 98.25 339 LEU B O 1
ATOM 5612 N N . ARG B 1 340 ? 14.383 21.406 -1.251 1 98.06 340 ARG B N 1
ATOM 5613 C CA . ARG B 1 340 ? 14.984 22.547 -0.564 1 98.06 340 ARG B CA 1
ATOM 5614 C C . ARG B 1 340 ? 15.359 23.641 -1.552 1 98.06 340 ARG B C 1
ATOM 5616 O O . ARG B 1 340 ? 15.281 24.828 -1.229 1 98.06 340 ARG B O 1
ATOM 5623 N N . SER B 1 341 ? 15.695 23.312 -2.729 1 97.31 341 SER B N 1
ATOM 5624 C CA . SER B 1 341 ? 16.219 24.234 -3.723 1 97.31 341 SER B CA 1
ATOM 5625 C C . SER B 1 341 ? 15.086 25 -4.406 1 97.31 341 SER B C 1
ATOM 5627 O O . SER B 1 341 ? 15.336 25.969 -5.133 1 97.31 341 SER B O 1
ATOM 5629 N N . LEU B 1 342 ? 13.898 24.641 -4.152 1 96.44 342 LEU B N 1
ATOM 5630 C CA . LEU B 1 342 ? 12.766 25.234 -4.848 1 96.44 342 LEU B CA 1
ATOM 5631 C C . LEU B 1 342 ? 12.383 26.562 -4.207 1 96.44 342 LEU B C 1
ATOM 5633 O O . LEU B 1 342 ? 12.562 26.75 -3.004 1 96.44 342 LEU B O 1
ATOM 5637 N N . SER B 1 343 ? 11.789 27.406 -4.965 1 94.06 343 SER B N 1
ATOM 5638 C CA . SER B 1 343 ? 11.352 28.734 -4.527 1 94.06 343 SER B CA 1
ATOM 5639 C C . SER B 1 343 ? 10.195 28.625 -3.535 1 94.06 343 SER B C 1
ATOM 5641 O O . SER B 1 343 ? 9.391 27.703 -3.6 1 94.06 343 SER B O 1
ATOM 5643 N N . GLU B 1 344 ? 10.094 29.578 -2.691 1 92.81 344 GLU B N 1
ATOM 5644 C CA . GLU B 1 344 ? 8.969 29.688 -1.765 1 92.81 344 GLU B CA 1
ATOM 5645 C C . GLU B 1 344 ? 7.84 30.516 -2.361 1 92.81 344 GLU B C 1
ATOM 5647 O O . GLU B 1 344 ? 6.758 30.609 -1.777 1 92.81 344 GLU B O 1
ATOM 5652 N N . LEU B 1 345 ? 8.117 31.109 -3.424 1 93.75 345 LEU B N 1
ATOM 5653 C CA . LEU B 1 345 ? 7.07 31.797 -4.176 1 93.75 345 LEU B CA 1
ATOM 5654 C C . LEU B 1 345 ? 6.367 30.812 -5.117 1 93.75 345 LEU B C 1
ATOM 5656 O O . LEU B 1 345 ? 7.016 30.156 -5.93 1 93.75 345 LEU B O 1
ATOM 5660 N N . HIS B 1 346 ? 5.074 30.734 -4.973 1 93.31 346 HIS B N 1
ATOM 5661 C CA . HIS B 1 346 ? 4.301 29.812 -5.797 1 93.31 346 HIS B CA 1
ATOM 5662 C C . HIS B 1 346 ? 4.488 30.125 -7.281 1 93.31 346 HIS B C 1
ATOM 5664 O O . HIS B 1 346 ? 4.508 31.281 -7.688 1 93.31 346 HIS B O 1
ATOM 5670 N N . TYR B 1 347 ? 4.516 29.078 -8.094 1 91.56 347 TYR B N 1
ATOM 5671 C CA . TYR B 1 347 ? 4.867 29.25 -9.5 1 91.56 347 TYR B CA 1
ATOM 5672 C C . TYR B 1 347 ? 3.822 30.078 -10.227 1 91.56 347 TYR B C 1
ATOM 5674 O O . TYR B 1 347 ? 4.141 30.781 -11.188 1 91.56 347 TYR B O 1
ATOM 5682 N N . MET B 1 348 ? 2.602 30.016 -9.805 1 87.12 348 MET B N 1
ATOM 5683 C CA . MET B 1 348 ? 1.538 30.797 -10.422 1 87.12 348 MET B CA 1
ATOM 5684 C C . MET B 1 348 ? 1.715 32.281 -10.133 1 87.12 348 MET B C 1
ATOM 5686 O O . MET B 1 348 ? 1.171 33.125 -10.844 1 87.12 348 MET B O 1
ATOM 5690 N N . GLU B 1 349 ? 2.4 32.625 -9.117 1 85.94 349 GLU B N 1
ATOM 5691 C CA . GLU B 1 349 ? 2.66 34 -8.75 1 85.94 349 GLU B CA 1
ATOM 5692 C C . GLU B 1 349 ? 3.938 34.531 -9.406 1 85.94 349 GLU B C 1
ATOM 5694 O O . GLU B 1 349 ? 4.137 35.75 -9.523 1 85.94 349 GLU B O 1
ATOM 5699 N N . GLN B 1 350 ? 4.789 33.656 -9.695 1 76.19 350 GLN B N 1
ATOM 5700 C CA . GLN B 1 350 ? 6.031 34.031 -10.359 1 76.19 350 GLN B CA 1
ATOM 5701 C C . GLN B 1 350 ? 5.777 34.469 -11.797 1 76.19 350 GLN B C 1
ATOM 5703 O O . GLN B 1 350 ? 6.527 35.281 -12.352 1 76.19 350 GLN B O 1
ATOM 5708 N N . GLN B 1 351 ? 4.836 33.906 -12.43 1 63.38 351 GLN B N 1
ATOM 5709 C CA . GLN B 1 351 ? 4.562 34.219 -13.828 1 63.38 351 GLN B CA 1
ATOM 5710 C C . GLN B 1 351 ? 3.684 35.469 -13.969 1 63.38 351 GLN B C 1
ATOM 5712 O O . GLN B 1 351 ? 3.537 36 -15.062 1 63.38 351 GLN B O 1
ATOM 5717 N N . SER B 1 352 ? 3.225 36 -12.844 1 50.19 352 SER B N 1
ATOM 5718 C CA . SER B 1 352 ? 2.508 37.281 -12.977 1 50.19 352 SER B CA 1
ATOM 5719 C C . SER B 1 352 ? 3.457 38.469 -12.859 1 50.19 352 SER B C 1
ATOM 5721 O O . SER B 1 352 ? 4.453 38.406 -12.141 1 50.19 352 SER B O 1
#